Protein AF-M8BGY7-F1 (afdb_monomer_lite)

Structure (mmCIF, N/CA/C/O backbone):
data_AF-M8BGY7-F1
#
_entry.id   AF-M8BGY7-F1
#
loop_
_atom_site.group_PDB
_atom_site.id
_atom_site.type_symbol
_atom_site.label_atom_id
_atom_site.label_alt_id
_atom_site.label_comp_id
_atom_site.label_asym_id
_atom_site.label_entity_id
_atom_site.label_seq_id
_atom_site.pdbx_PDB_ins_code
_atom_site.Cartn_x
_atom_site.Cartn_y
_atom_site.Cartn_z
_atom_site.occupancy
_atom_site.B_iso_or_equiv
_atom_site.auth_seq_id
_atom_site.auth_comp_id
_atom_site.auth_asym_id
_atom_site.auth_atom_id
_atom_site.pdbx_PDB_model_num
ATOM 1 N N . MET A 1 1 ? 74.001 -26.974 -13.742 1.00 35.44 1 MET A N 1
ATOM 2 C CA . MET A 1 1 ? 72.914 -27.170 -14.723 1.00 35.44 1 MET A CA 1
ATOM 3 C C . MET A 1 1 ? 71.616 -27.175 -13.943 1.00 35.44 1 MET A C 1
ATOM 5 O O . MET A 1 1 ? 71.274 -28.173 -13.336 1.00 35.44 1 MET A O 1
ATOM 9 N N . GLU A 1 2 ? 71.191 -25.986 -13.538 1.00 36.56 2 GLU A N 1
ATOM 10 C CA . GLU A 1 2 ? 70.233 -25.113 -14.245 1.00 36.56 2 GLU A CA 1
ATOM 11 C C . GLU A 1 2 ? 68.832 -25.324 -13.664 1.00 36.56 2 GLU A C 1
ATOM 13 O O . GLU A 1 2 ? 68.034 -26.138 -14.120 1.00 36.56 2 GLU A O 1
ATOM 18 N N . LEU A 1 3 ? 68.597 -24.573 -12.584 1.00 36.16 3 LEU A N 1
ATOM 19 C CA . LEU A 1 3 ? 67.284 -24.268 -12.038 1.00 36.16 3 LEU A CA 1
ATOM 20 C C . LEU A 1 3 ? 66.482 -23.508 -13.100 1.00 36.16 3 LEU A C 1
ATOM 22 O O . LEU A 1 3 ? 66.817 -22.373 -13.434 1.00 36.16 3 LEU A O 1
ATOM 26 N N . TRP A 1 4 ? 65.419 -24.121 -13.612 1.00 34.78 4 TRP A N 1
ATOM 27 C CA . TRP A 1 4 ? 64.434 -23.420 -14.432 1.00 34.78 4 TRP A CA 1
ATOM 28 C C . TRP A 1 4 ? 63.545 -22.522 -13.553 1.00 34.78 4 TRP A C 1
ATOM 30 O O . TRP A 1 4 ? 63.091 -22.965 -12.495 1.00 34.78 4 TRP A O 1
ATOM 40 N N . PRO A 1 5 ? 63.269 -21.271 -13.965 1.00 38.28 5 PRO A N 1
ATOM 41 C CA . PRO A 1 5 ? 62.512 -20.324 -13.163 1.00 38.28 5 PRO A CA 1
ATOM 42 C C . PRO A 1 5 ? 61.008 -20.614 -13.234 1.00 38.28 5 PRO A C 1
ATOM 44 O O . PRO A 1 5 ? 60.433 -20.839 -14.301 1.00 38.28 5 PRO A O 1
ATOM 47 N N . ILE A 1 6 ? 60.358 -20.557 -12.073 1.00 43.97 6 ILE A N 1
ATOM 48 C CA . ILE A 1 6 ? 58.903 -20.581 -11.925 1.00 43.97 6 ILE A CA 1
ATOM 49 C C . ILE A 1 6 ? 58.341 -19.308 -12.577 1.00 43.97 6 ILE A C 1
ATOM 51 O O . ILE A 1 6 ? 58.645 -18.195 -12.149 1.00 43.97 6 ILE A O 1
ATOM 55 N N . ARG A 1 7 ? 57.522 -19.461 -13.624 1.00 36.56 7 ARG A N 1
ATOM 56 C CA . ARG A 1 7 ? 56.736 -18.360 -14.202 1.00 36.56 7 ARG A CA 1
ATOM 57 C C . ARG A 1 7 ? 55.730 -17.846 -13.158 1.00 36.56 7 ARG A C 1
ATOM 59 O O . ARG A 1 7 ? 55.010 -18.669 -12.596 1.00 36.56 7 ARG A O 1
ATOM 66 N N . PRO A 1 8 ? 55.609 -16.528 -12.926 1.00 40.56 8 PRO A N 1
ATOM 67 C CA . PRO A 1 8 ? 54.515 -15.999 -12.124 1.00 40.56 8 PRO A CA 1
ATOM 68 C C . PRO A 1 8 ? 53.193 -16.150 -12.893 1.00 40.56 8 PRO A C 1
ATOM 70 O O . PRO A 1 8 ? 53.099 -15.787 -14.067 1.00 40.56 8 PRO A O 1
ATOM 73 N N . SER A 1 9 ? 52.175 -16.699 -12.228 1.00 38.88 9 SER A N 1
ATOM 74 C CA . SER A 1 9 ? 50.787 -16.699 -12.704 1.00 38.88 9 SER A CA 1
ATOM 75 C C . SER A 1 9 ? 50.312 -15.266 -12.985 1.00 38.88 9 SER A C 1
ATOM 77 O O . SER A 1 9 ? 50.691 -14.352 -12.247 1.00 38.88 9 SER A O 1
ATOM 79 N N . PRO A 1 10 ? 49.475 -15.033 -14.013 1.00 38.16 10 PRO A N 1
ATOM 80 C CA . PRO A 1 10 ? 48.948 -13.704 -14.285 1.00 38.16 10 PRO A CA 1
ATOM 81 C C . PRO A 1 10 ? 48.107 -13.230 -13.096 1.00 38.16 10 PRO A C 1
ATOM 83 O O . PRO A 1 10 ? 47.293 -13.977 -12.552 1.00 38.16 10 PRO A O 1
ATOM 86 N N . ALA A 1 11 ? 48.340 -11.982 -12.688 1.00 40.88 11 ALA A N 1
ATOM 87 C CA . ALA A 1 11 ? 47.605 -11.315 -11.628 1.00 40.88 11 ALA A CA 1
ATOM 88 C C . ALA A 1 11 ? 46.092 -11.420 -11.877 1.00 40.88 11 ALA A C 1
ATOM 90 O O . ALA A 1 11 ? 45.587 -11.009 -12.923 1.00 40.88 11 ALA A O 1
ATOM 91 N N . VAL A 1 12 ? 45.377 -11.968 -10.896 1.00 41.50 12 VAL A N 1
ATOM 92 C CA . VAL A 1 12 ? 43.916 -11.932 -10.831 1.00 41.50 12 VAL A CA 1
ATOM 93 C C . VAL A 1 12 ? 43.516 -10.461 -10.723 1.00 41.50 12 VAL A C 1
ATOM 95 O O . VAL A 1 12 ? 43.758 -9.817 -9.703 1.00 41.50 12 VAL A O 1
ATOM 98 N N . GLY A 1 13 ? 42.971 -9.905 -11.806 1.00 42.12 13 GLY A N 1
ATOM 99 C CA . GLY A 1 13 ? 42.389 -8.567 -11.798 1.00 42.12 13 GLY A CA 1
ATOM 100 C C . GLY A 1 13 ? 41.244 -8.475 -10.779 1.00 42.12 13 GLY A C 1
ATOM 101 O O . GLY A 1 13 ? 40.631 -9.496 -10.455 1.00 42.12 13 GLY A O 1
ATOM 102 N N . PRO A 1 14 ? 40.945 -7.274 -10.251 1.00 47.06 14 PRO A N 1
ATOM 103 C CA . PRO A 1 14 ? 39.849 -7.101 -9.306 1.00 47.06 14 PRO A CA 1
ATOM 104 C C . PRO A 1 14 ? 38.529 -7.594 -9.926 1.00 47.06 14 PRO A C 1
ATOM 106 O O . PRO A 1 14 ? 38.336 -7.451 -11.138 1.00 47.06 14 PRO A O 1
ATOM 109 N N . PRO A 1 15 ? 37.621 -8.178 -9.123 1.00 40.41 15 PRO A N 1
ATOM 110 C CA . PRO A 1 15 ? 36.364 -8.716 -9.625 1.00 40.41 15 PRO A CA 1
ATOM 111 C C . PRO A 1 15 ? 35.568 -7.627 -10.361 1.00 40.41 15 PRO A C 1
ATOM 113 O O . PRO A 1 15 ? 35.620 -6.457 -9.960 1.00 40.41 15 PRO A O 1
ATOM 116 N N . PRO A 1 16 ? 34.828 -7.983 -11.428 1.00 40.72 16 PRO A N 1
ATOM 117 C CA . PRO A 1 16 ? 34.010 -7.029 -12.158 1.00 40.72 16 PRO A CA 1
ATOM 118 C C . PRO A 1 16 ? 33.047 -6.344 -11.188 1.00 40.72 16 PRO A C 1
ATOM 120 O O . PRO A 1 16 ? 32.385 -6.986 -10.371 1.00 40.72 16 PRO A O 1
ATOM 123 N N . THR A 1 17 ? 32.996 -5.018 -11.268 1.00 42.44 17 THR A N 1
ATOM 124 C CA . THR A 1 17 ? 32.052 -4.212 -10.502 1.00 42.44 17 THR A CA 1
ATOM 125 C C . THR A 1 17 ? 30.626 -4.701 -10.784 1.00 42.44 17 THR A C 1
ATOM 127 O O . THR A 1 17 ? 30.275 -4.926 -11.946 1.00 42.44 17 THR A O 1
ATOM 130 N N . PRO A 1 18 ? 29.788 -4.899 -9.749 1.00 32.81 18 PRO A N 1
ATOM 131 C CA . PRO A 1 18 ? 28.425 -5.367 -9.951 1.00 32.81 18 PRO A CA 1
ATOM 132 C C . PRO A 1 18 ? 27.638 -4.359 -10.808 1.00 32.81 18 PRO A C 1
ATOM 134 O O . PRO A 1 18 ? 27.942 -3.159 -10.785 1.00 32.81 18 PRO A O 1
ATOM 137 N N . PRO A 1 19 ? 26.633 -4.823 -11.575 1.00 37.06 19 PRO A N 1
ATOM 138 C CA . PRO A 1 19 ? 25.873 -3.987 -12.497 1.00 37.06 19 PRO A CA 1
ATOM 139 C C . PRO A 1 19 ? 25.224 -2.787 -11.782 1.00 37.06 19 PRO A C 1
ATOM 141 O O . PRO A 1 19 ? 24.985 -2.835 -10.573 1.00 37.06 19 PRO A O 1
ATOM 144 N N . PRO A 1 20 ? 24.859 -1.719 -12.518 1.00 47.84 20 PRO A N 1
ATOM 145 C CA . PRO A 1 20 ? 24.301 -0.477 -11.965 1.00 47.84 20 PRO A CA 1
ATOM 146 C C . PRO A 1 20 ? 23.010 -0.643 -11.130 1.00 47.84 20 PRO A C 1
ATOM 148 O O . PRO A 1 20 ? 22.570 0.319 -10.504 1.00 47.84 20 PRO A O 1
ATOM 151 N N . LEU A 1 21 ? 22.414 -1.840 -11.069 1.00 37.72 21 LEU A N 1
ATOM 152 C CA . LEU A 1 21 ? 21.169 -2.130 -10.353 1.00 37.72 21 LEU A CA 1
ATOM 153 C C . LEU A 1 21 ? 21.263 -2.027 -8.829 1.00 37.72 21 LEU A C 1
ATOM 155 O O . LEU A 1 21 ? 20.315 -1.536 -8.223 1.00 37.72 21 LEU A O 1
ATOM 159 N N . THR A 1 22 ? 22.375 -2.409 -8.193 1.00 36.78 22 THR A N 1
ATOM 160 C CA . THR A 1 22 ? 22.520 -2.219 -6.734 1.00 36.78 22 THR A CA 1
ATOM 161 C C . THR A 1 22 ? 22.516 -0.740 -6.369 1.00 36.78 22 THR A C 1
ATOM 163 O O . THR A 1 22 ? 21.993 -0.365 -5.326 1.00 36.78 22 THR A O 1
ATOM 166 N N . ARG A 1 23 ? 23.015 0.122 -7.263 1.00 32.62 23 ARG A N 1
ATOM 167 C CA . ARG A 1 23 ? 22.967 1.576 -7.091 1.00 32.62 23 ARG A CA 1
ATOM 168 C C . ARG A 1 23 ? 21.582 2.144 -7.381 1.00 32.62 23 ARG A C 1
ATOM 170 O O . ARG A 1 23 ? 21.134 2.985 -6.619 1.00 32.62 23 ARG A O 1
ATOM 177 N N . VAL A 1 24 ? 20.878 1.683 -8.415 1.00 37.62 24 VAL A N 1
ATOM 178 C CA . VAL A 1 24 ? 19.521 2.172 -8.737 1.00 37.62 24 VAL A CA 1
ATOM 179 C C . VAL A 1 24 ? 18.493 1.721 -7.697 1.00 37.62 24 VAL A C 1
ATOM 181 O O . VAL A 1 24 ? 17.673 2.534 -7.285 1.00 37.62 24 VAL A O 1
ATOM 184 N N . ALA A 1 25 ? 18.570 0.481 -7.208 1.00 35.41 25 ALA A N 1
ATOM 185 C CA . ALA A 1 25 ? 17.731 0.001 -6.111 1.00 35.41 25 ALA A CA 1
ATOM 186 C C . ALA A 1 25 ? 18.068 0.722 -4.796 1.00 35.41 25 ALA A C 1
ATOM 188 O O . ALA A 1 25 ? 17.160 1.183 -4.116 1.00 35.41 25 ALA A O 1
ATOM 189 N N . ALA A 1 26 ? 19.353 0.924 -4.477 1.00 33.88 26 ALA A N 1
ATOM 190 C CA . ALA A 1 26 ? 19.750 1.712 -3.309 1.00 33.88 26 ALA A CA 1
ATOM 191 C C . ALA A 1 26 ? 19.322 3.183 -3.418 1.00 33.88 26 ALA A C 1
ATOM 193 O O . ALA A 1 26 ? 18.950 3.767 -2.409 1.00 33.88 26 ALA A O 1
ATOM 194 N N . ILE A 1 27 ? 19.327 3.781 -4.615 1.00 40.28 27 ILE A N 1
ATOM 195 C CA . ILE A 1 27 ? 18.834 5.145 -4.859 1.00 40.28 27 ILE A CA 1
ATOM 196 C C . ILE A 1 27 ? 17.312 5.192 -4.746 1.00 40.28 27 ILE A C 1
ATOM 198 O O . ILE A 1 27 ? 16.812 6.069 -4.060 1.00 40.28 27 ILE A O 1
ATOM 202 N N . ALA A 1 28 ? 16.574 4.254 -5.343 1.00 39.22 28 ALA A N 1
ATOM 203 C CA . ALA A 1 28 ? 15.120 4.181 -5.216 1.00 39.22 28 ALA A CA 1
ATOM 204 C C . ALA A 1 28 ? 14.711 4.015 -3.747 1.00 39.22 28 ALA A C 1
ATOM 206 O O . ALA A 1 28 ? 13.880 4.775 -3.267 1.00 39.22 28 ALA A O 1
ATOM 207 N N . VAL A 1 29 ? 15.375 3.117 -3.015 1.00 39.97 29 VAL A N 1
ATOM 208 C CA . VAL A 1 29 ? 15.189 2.912 -1.574 1.00 39.97 29 VAL A CA 1
ATOM 209 C C . VAL A 1 29 ? 15.570 4.173 -0.791 1.00 39.97 29 VAL A C 1
ATOM 211 O O . VAL A 1 29 ? 14.761 4.637 -0.006 1.00 39.97 29 VAL A O 1
ATOM 214 N N . SER A 1 30 ? 16.716 4.810 -1.057 1.00 37.34 30 SER A N 1
ATOM 215 C CA . SER A 1 30 ? 17.145 6.054 -0.380 1.00 37.34 30 SER A CA 1
ATOM 216 C C . SER A 1 30 ? 16.240 7.260 -0.679 1.00 37.34 30 SER A C 1
ATOM 218 O O . SER A 1 30 ? 16.065 8.130 0.171 1.00 37.34 30 SER A O 1
ATOM 220 N N . VAL A 1 31 ? 15.658 7.315 -1.879 1.00 44.00 31 VAL A N 1
ATOM 221 C CA . VAL A 1 31 ? 14.723 8.360 -2.327 1.00 44.00 31 VAL A CA 1
ATOM 222 C C . VAL A 1 31 ? 13.315 8.119 -1.766 1.00 44.00 31 VAL A C 1
ATOM 224 O O . VAL A 1 31 ? 12.642 9.083 -1.405 1.00 44.00 31 VAL A O 1
ATOM 227 N N . LEU A 1 32 ? 12.890 6.858 -1.626 1.00 36.84 32 LEU A N 1
ATOM 228 C CA . LEU A 1 32 ? 11.647 6.463 -0.950 1.00 36.84 32 LEU A CA 1
ATOM 229 C C . LEU A 1 32 ? 11.730 6.637 0.574 1.00 36.84 32 LEU A C 1
ATOM 231 O O . LEU A 1 32 ? 10.716 6.949 1.194 1.00 36.84 32 LEU A O 1
ATOM 235 N N . LEU A 1 33 ? 12.916 6.467 1.171 1.00 39.59 33 LEU A N 1
ATOM 236 C CA . LEU A 1 33 ? 13.077 6.391 2.626 1.00 39.59 33 LEU A CA 1
ATOM 237 C C . LEU A 1 33 ? 13.431 7.672 3.367 1.00 39.59 33 LEU A C 1
ATOM 239 O O . LEU A 1 33 ? 13.458 7.644 4.591 1.00 39.59 33 LEU A O 1
ATOM 243 N N . HIS A 1 34 ? 13.709 8.781 2.679 1.00 42.19 34 HIS A N 1
ATOM 244 C CA . HIS A 1 34 ? 14.107 10.053 3.305 1.00 42.19 34 HIS A CA 1
ATOM 245 C C . HIS A 1 34 ? 14.982 9.886 4.563 1.00 42.19 34 HIS A C 1
ATOM 247 O O . HIS A 1 34 ? 14.732 10.493 5.604 1.00 42.19 34 HIS A O 1
ATOM 253 N N . ARG A 1 35 ? 16.040 9.071 4.474 1.00 32.75 35 ARG A N 1
ATOM 254 C CA . ARG A 1 35 ? 17.195 9.262 5.346 1.00 32.75 35 ARG A CA 1
ATOM 255 C C . ARG A 1 35 ? 18.240 10.039 4.571 1.00 32.75 35 ARG A C 1
ATOM 257 O O . ARG A 1 35 ? 18.972 9.517 3.734 1.00 32.75 35 ARG A O 1
ATOM 264 N N . VAL A 1 36 ? 18.294 11.323 4.922 1.00 31.69 36 VAL A N 1
ATOM 265 C CA . VAL A 1 36 ? 19.533 12.076 5.127 1.00 31.69 36 VAL A CA 1
ATOM 266 C C . VAL A 1 36 ? 20.672 11.090 5.424 1.00 31.69 36 VAL A C 1
ATOM 268 O O . VAL A 1 36 ? 20.493 10.230 6.295 1.00 31.69 36 VAL A O 1
ATOM 271 N N . PRO A 1 37 ? 21.826 11.164 4.735 1.00 27.42 37 PRO A N 1
ATOM 272 C CA . PRO A 1 37 ? 22.949 10.305 5.072 1.00 27.42 37 PRO A CA 1
ATOM 273 C C . PRO A 1 37 ? 23.196 10.390 6.578 1.00 27.42 37 PRO A C 1
ATOM 275 O O . PRO A 1 37 ? 23.238 11.487 7.139 1.00 27.42 37 PRO A O 1
ATOM 278 N N . ALA A 1 38 ? 23.377 9.239 7.224 1.00 28.52 38 ALA A N 1
ATOM 279 C CA . ALA A 1 38 ? 23.744 9.096 8.632 1.00 28.52 38 ALA A CA 1
ATOM 280 C C . ALA A 1 38 ? 25.162 9.645 8.936 1.00 28.52 38 ALA A C 1
ATOM 282 O O . ALA A 1 38 ? 25.921 9.074 9.709 1.00 28.52 38 ALA A O 1
ATOM 283 N N . HIS A 1 39 ? 25.534 10.769 8.321 1.00 29.11 39 HIS A N 1
ATOM 284 C CA . HIS A 1 39 ? 26.783 11.497 8.493 1.00 29.11 39 HIS A CA 1
ATOM 285 C C . HIS A 1 39 ? 26.642 12.735 9.398 1.00 29.11 39 HIS A C 1
ATOM 287 O O . HIS A 1 39 ? 27.627 13.436 9.607 1.00 29.11 39 HIS A O 1
ATOM 293 N N . CYS A 1 40 ? 25.469 12.990 9.994 1.00 27.47 40 CYS A N 1
ATOM 294 C CA . CYS A 1 40 ? 25.286 14.093 10.953 1.00 27.47 40 CYS A CA 1
ATOM 295 C C . CYS A 1 40 ? 25.478 13.725 12.440 1.00 27.47 40 CYS A C 1
ATOM 297 O O . CYS A 1 40 ? 25.431 14.627 13.267 1.00 27.47 40 CYS A O 1
ATOM 299 N N . CYS A 1 41 ? 25.769 12.465 12.796 1.00 27.56 41 CYS A N 1
ATOM 300 C CA . CYS A 1 41 ? 26.102 12.081 14.185 1.00 27.56 41 CYS A CA 1
ATOM 301 C C . CYS A 1 41 ? 27.571 11.683 14.414 1.00 27.56 41 CYS A C 1
ATOM 303 O O . CYS A 1 41 ? 27.936 11.320 15.525 1.00 27.56 41 CYS A O 1
ATOM 305 N N . LEU A 1 42 ? 28.440 11.805 13.408 1.00 28.48 42 LEU A N 1
ATOM 306 C CA . LEU A 1 42 ? 29.883 11.575 13.544 1.00 28.48 42 LEU A CA 1
ATOM 307 C C . LEU A 1 42 ? 30.661 12.696 12.843 1.00 28.48 42 LEU A C 1
ATOM 309 O O . LEU A 1 42 ? 31.379 12.471 11.871 1.00 28.48 42 LEU A O 1
ATOM 313 N N . ARG A 1 43 ? 30.536 13.932 13.342 1.00 24.19 43 ARG A N 1
ATOM 314 C CA . ARG A 1 43 ? 31.658 14.876 13.249 1.00 24.19 43 ARG A CA 1
ATOM 315 C C . ARG A 1 43 ? 32.476 14.731 14.528 1.00 24.19 43 ARG A C 1
ATOM 317 O O . ARG A 1 43 ? 31.982 15.125 15.582 1.00 24.19 43 ARG A O 1
ATOM 324 N N . PRO A 1 44 ? 33.715 14.217 14.470 1.00 27.66 44 PRO A N 1
ATOM 325 C CA . PRO A 1 44 ? 34.638 14.430 15.564 1.00 27.66 44 PRO A CA 1
ATOM 326 C C . PRO A 1 44 ? 34.929 15.931 15.588 1.00 27.66 44 PRO A C 1
ATOM 328 O O . PRO A 1 44 ? 35.453 16.488 14.619 1.00 27.66 44 PRO A O 1
ATOM 331 N N . VAL A 1 45 ? 34.546 16.601 16.674 1.00 31.48 45 VAL A N 1
ATOM 332 C CA . VAL A 1 45 ? 35.026 17.949 16.988 1.00 31.48 45 VAL A CA 1
ATOM 333 C C . VAL A 1 45 ? 36.526 17.818 17.245 1.00 31.48 45 VAL A C 1
ATOM 335 O O . VAL A 1 45 ? 36.984 17.552 18.351 1.00 31.48 45 VAL A O 1
ATOM 338 N N . ARG A 1 46 ? 37.302 17.908 16.167 1.00 30.56 46 ARG A N 1
ATOM 339 C CA . ARG A 1 46 ? 38.753 18.039 16.197 1.00 30.56 46 ARG A CA 1
ATOM 340 C C . ARG A 1 46 ? 39.026 19.533 16.368 1.00 30.56 46 ARG A C 1
ATOM 342 O O . ARG A 1 46 ? 38.610 20.316 15.520 1.00 30.56 46 ARG A O 1
ATOM 349 N N . ASN A 1 47 ? 39.713 19.876 17.457 1.00 29.08 47 ASN A N 1
ATOM 350 C CA . ASN A 1 47 ? 40.145 21.211 17.900 1.00 29.08 47 ASN A CA 1
ATOM 351 C C . ASN A 1 47 ? 39.228 21.937 18.895 1.00 29.08 47 ASN A C 1
ATOM 353 O O . ASN A 1 47 ? 38.670 22.988 18.606 1.00 29.08 47 ASN A O 1
ATOM 357 N N . LEU A 1 48 ? 39.226 21.447 20.133 1.00 31.39 48 LEU A N 1
ATOM 358 C CA . LEU A 1 48 ? 39.519 22.304 21.283 1.00 31.39 48 LEU A CA 1
ATOM 359 C C . LEU A 1 48 ? 40.452 21.520 22.205 1.00 31.39 48 LEU A C 1
ATOM 361 O O . LEU A 1 48 ? 40.082 20.510 22.797 1.00 31.39 48 LEU A O 1
ATOM 365 N N . GLY A 1 49 ? 41.718 21.927 22.192 1.00 25.48 49 GLY A N 1
ATOM 366 C CA . GLY A 1 49 ? 42.769 21.311 22.977 1.00 25.48 49 GLY A CA 1
ATOM 367 C C . GLY A 1 49 ? 42.597 21.566 24.471 1.00 25.48 49 GLY A C 1
ATOM 368 O O . GLY A 1 49 ? 42.107 22.610 24.885 1.00 25.48 49 GLY A O 1
ATOM 369 N N . HIS A 1 50 ? 43.096 20.599 25.241 1.00 29.88 50 HIS A N 1
ATOM 370 C CA . HIS A 1 50 ? 43.620 20.747 26.596 1.00 29.88 50 HIS A CA 1
ATOM 371 C C . HIS A 1 50 ? 42.733 21.466 27.622 1.00 29.88 50 HIS A C 1
ATOM 373 O O . HIS A 1 50 ? 42.887 22.663 27.846 1.00 29.88 50 HIS A O 1
ATOM 379 N N . ARG A 1 51 ? 41.970 20.686 28.399 1.00 28.94 51 ARG A N 1
ATOM 380 C CA . ARG A 1 51 ? 42.108 20.586 29.869 1.00 28.94 51 ARG A CA 1
ATOM 381 C C . ARG A 1 51 ? 40.978 19.746 30.479 1.00 28.94 51 ARG A C 1
ATOM 383 O O . ARG A 1 51 ? 39.851 19.787 30.017 1.00 28.94 51 ARG A O 1
ATOM 390 N N . PHE A 1 52 ? 41.330 19.075 31.574 1.00 27.34 52 PHE A N 1
ATOM 391 C CA . PHE A 1 52 ? 40.470 18.421 32.568 1.00 27.34 52 PHE A CA 1
ATOM 392 C C . PHE A 1 52 ? 39.943 17.005 32.282 1.00 27.34 52 PHE A C 1
ATOM 394 O O . PHE A 1 52 ? 38.810 16.748 31.903 1.00 27.34 52 PHE A O 1
ATOM 401 N N . LEU A 1 53 ? 40.862 16.085 32.572 1.00 28.41 53 LEU A N 1
ATOM 402 C CA . LEU A 1 53 ? 40.689 14.796 33.239 1.00 28.41 53 LEU A CA 1
ATOM 403 C C . LEU A 1 53 ? 39.639 14.763 34.380 1.00 28.41 53 LEU A C 1
ATOM 405 O O . LEU A 1 53 ? 39.688 15.609 35.268 1.00 28.41 53 LEU A O 1
ATOM 409 N N . ARG A 1 54 ? 38.933 13.617 34.431 1.00 26.86 54 ARG A N 1
ATOM 410 C CA . ARG A 1 54 ? 38.594 12.782 35.614 1.00 26.86 54 ARG A CA 1
ATOM 411 C C . ARG A 1 54 ? 37.341 13.137 36.449 1.00 26.86 54 ARG A C 1
ATOM 413 O O . ARG A 1 54 ? 37.028 14.303 36.633 1.00 26.86 54 ARG A O 1
ATOM 420 N N . TYR A 1 55 ? 36.768 12.060 37.016 1.00 26.38 55 TYR A N 1
ATOM 421 C CA . TYR A 1 55 ? 35.736 11.899 38.067 1.00 26.38 55 TYR A CA 1
ATOM 422 C C . TYR A 1 55 ? 34.334 11.535 37.546 1.00 26.38 55 TYR A C 1
ATOM 424 O O . TYR A 1 55 ? 33.700 12.318 36.854 1.00 26.38 55 TYR A O 1
ATOM 432 N N . GLU A 1 56 ? 33.959 10.248 37.566 1.00 26.69 56 GLU A N 1
ATOM 433 C CA . GLU A 1 56 ? 33.483 9.384 38.682 1.00 26.69 56 GLU A CA 1
ATOM 434 C C . GLU A 1 56 ? 31.946 9.381 38.756 1.00 26.69 56 GLU A C 1
ATOM 436 O O . GLU A 1 56 ? 31.311 10.399 39.011 1.00 26.69 56 GLU A O 1
ATOM 441 N N . LEU A 1 57 ? 31.364 8.206 38.495 1.00 29.58 57 LEU A N 1
ATOM 442 C CA . LEU A 1 57 ? 29.987 7.850 38.839 1.00 29.58 57 LEU A CA 1
ATOM 443 C C . LEU A 1 57 ? 29.880 7.670 40.358 1.00 29.58 57 LEU A C 1
ATOM 445 O O . LEU A 1 57 ? 30.760 7.032 40.938 1.00 29.58 57 LEU A O 1
ATOM 449 N N . PRO A 1 58 ? 28.751 8.071 40.959 1.00 27.88 58 PRO A N 1
ATOM 450 C CA . PRO A 1 58 ? 28.214 7.298 42.065 1.00 27.88 58 PRO A CA 1
ATOM 451 C C . PRO A 1 58 ? 26.768 6.850 41.831 1.00 27.88 58 PRO A C 1
ATOM 453 O O . PRO A 1 58 ? 25.950 7.524 41.202 1.00 27.88 58 PRO A O 1
ATOM 456 N N . GLU A 1 59 ? 26.514 5.658 42.361 1.00 28.88 59 GLU A N 1
ATOM 457 C CA . GLU A 1 59 ? 25.238 4.972 42.498 1.00 28.88 59 GLU A CA 1
ATOM 458 C C . GLU A 1 59 ? 24.249 5.719 43.411 1.00 28.88 59 GLU A C 1
ATOM 460 O O . GLU A 1 59 ? 24.636 6.525 44.255 1.00 28.88 59 GLU A O 1
ATOM 465 N N . SER A 1 60 ? 22.980 5.308 43.306 1.00 26.91 60 SER A N 1
ATOM 466 C CA . SER A 1 60 ? 21.838 5.575 44.195 1.00 26.91 60 SER A CA 1
ATOM 467 C C . SER A 1 60 ? 21.124 6.925 44.037 1.00 26.91 60 SER A C 1
ATOM 469 O O . SER A 1 60 ? 21.610 7.961 44.468 1.00 26.91 60 SER A O 1
ATOM 471 N N . PHE A 1 61 ? 19.896 6.894 43.499 1.00 26.31 61 PHE A N 1
ATOM 472 C CA . PHE A 1 61 ? 18.806 7.732 44.009 1.00 26.31 61 PHE A CA 1
ATOM 473 C C . PHE A 1 61 ? 17.437 7.093 43.726 1.00 26.31 61 PHE A C 1
ATOM 475 O O . PHE A 1 61 ? 17.207 6.543 42.652 1.00 26.31 61 PHE A O 1
ATOM 482 N N . SER A 1 62 ? 16.591 7.113 44.757 1.00 27.03 62 SER A N 1
ATOM 483 C CA . SER A 1 62 ? 15.349 6.354 44.944 1.00 27.03 62 SER A CA 1
ATOM 484 C C . SER A 1 62 ? 14.095 7.177 44.588 1.00 27.03 62 SER A C 1
ATOM 486 O O . SER A 1 62 ? 14.152 8.401 44.490 1.00 27.03 62 SER A O 1
ATOM 488 N N . ASP A 1 63 ? 12.967 6.480 44.437 1.00 28.91 63 ASP A N 1
ATOM 489 C CA . ASP A 1 63 ? 11.672 6.824 43.811 1.00 28.91 63 ASP A CA 1
ATOM 490 C C . ASP A 1 63 ? 10.830 7.987 44.408 1.00 28.91 63 ASP A C 1
ATOM 492 O O . ASP A 1 63 ? 9.607 7.987 44.270 1.00 28.91 63 ASP A O 1
ATOM 496 N N . HIS A 1 64 ? 11.411 9.019 45.038 1.00 29.22 64 HIS A N 1
ATOM 497 C CA . HIS A 1 64 ? 10.606 10.044 45.742 1.00 29.22 64 HIS A CA 1
ATOM 498 C C . HIS A 1 64 ? 10.694 11.516 45.288 1.00 29.22 64 HIS A C 1
ATOM 500 O O . HIS A 1 64 ? 10.019 12.347 45.889 1.00 29.22 64 HIS A O 1
ATOM 506 N N . ASP A 1 65 ? 11.363 11.843 44.174 1.00 26.50 65 ASP A N 1
ATOM 507 C CA . ASP A 1 65 ? 11.495 13.233 43.673 1.00 26.50 65 ASP A CA 1
ATOM 508 C C . ASP A 1 65 ? 10.788 13.506 42.319 1.00 26.50 65 ASP A C 1
ATOM 510 O O . ASP A 1 65 ? 11.241 14.305 41.498 1.00 26.50 65 ASP A O 1
ATOM 514 N N . CYS A 1 66 ? 9.636 12.875 42.061 1.00 29.81 66 CYS A N 1
ATOM 515 C CA . CYS A 1 66 ? 8.835 13.074 40.835 1.00 29.81 66 CYS A CA 1
ATOM 516 C C . CYS A 1 66 ? 7.885 14.294 40.868 1.00 29.81 66 CYS A C 1
ATOM 518 O O . CYS A 1 66 ? 6.799 14.256 40.292 1.00 29.81 66 CYS A O 1
ATOM 520 N N . LEU A 1 67 ? 8.277 15.399 41.507 1.00 32.72 67 LEU A N 1
ATOM 521 C CA . LEU A 1 67 ? 7.501 16.648 41.518 1.00 32.72 67 LEU A CA 1
ATOM 522 C C . LEU A 1 67 ? 8.431 17.865 41.435 1.00 32.72 67 LEU A C 1
ATOM 524 O O . LEU A 1 67 ? 8.636 18.583 42.405 1.00 32.72 67 LEU A O 1
ATOM 528 N N . ASN A 1 68 ? 9.005 18.095 40.251 1.00 26.92 68 ASN A N 1
ATOM 529 C CA . ASN A 1 68 ? 9.419 19.431 39.809 1.00 26.92 68 ASN A CA 1
ATOM 530 C C . ASN A 1 68 ? 9.650 19.464 38.286 1.00 26.92 68 ASN A C 1
ATOM 532 O O . ASN A 1 68 ? 10.731 19.165 37.777 1.00 26.92 68 ASN A O 1
ATOM 536 N N . LEU A 1 69 ? 8.610 19.873 37.551 1.00 40.19 69 LEU A N 1
ATOM 537 C CA . LEU A 1 69 ? 8.697 20.332 36.164 1.00 40.19 69 LEU A CA 1
ATOM 538 C C . LEU A 1 69 ? 9.482 21.655 36.111 1.00 40.19 69 LEU A C 1
ATOM 540 O O . LEU A 1 69 ? 8.865 22.714 36.111 1.00 40.19 69 LEU A O 1
ATOM 544 N N . ASN A 1 70 ? 10.822 21.618 36.065 1.00 30.42 70 ASN A N 1
ATOM 545 C CA . ASN A 1 70 ? 11.607 22.708 35.453 1.00 30.42 70 ASN A CA 1
ATOM 546 C C . ASN A 1 70 ? 13.099 22.392 35.196 1.00 30.42 70 ASN A C 1
ATOM 548 O O . ASN A 1 70 ? 13.976 23.173 35.566 1.00 30.42 70 ASN A O 1
ATOM 552 N N . LYS A 1 71 ? 13.440 21.262 34.563 1.00 29.59 71 LYS A N 1
ATOM 553 C CA . LYS A 1 71 ? 14.820 21.033 34.089 1.00 29.59 71 LYS A CA 1
ATOM 554 C C . LYS A 1 71 ? 14.852 20.653 32.614 1.00 29.59 71 LYS A C 1
ATOM 556 O O . LYS A 1 71 ? 14.712 19.496 32.236 1.00 29.59 71 LYS A O 1
ATOM 561 N N . THR A 1 72 ? 15.065 21.667 31.785 1.00 30.41 72 THR A N 1
ATOM 562 C CA . THR A 1 72 ? 15.636 21.538 30.444 1.00 30.41 72 THR A CA 1
ATOM 563 C C . THR A 1 72 ? 17.041 20.922 30.536 1.00 30.41 72 THR A C 1
ATOM 565 O O . THR A 1 72 ? 17.808 21.305 31.424 1.00 30.41 72 THR A O 1
ATOM 568 N N . PRO A 1 73 ? 17.442 20.001 29.640 1.00 31.95 73 PRO A N 1
ATOM 569 C CA . PRO A 1 73 ? 18.839 19.601 29.553 1.00 31.95 73 PRO A CA 1
ATOM 570 C C . PRO A 1 73 ? 19.647 20.769 28.971 1.00 31.95 73 PRO A C 1
ATOM 572 O O . PRO A 1 73 ? 19.606 21.051 27.774 1.00 31.95 73 PRO A O 1
ATOM 575 N N . GLN A 1 74 ? 20.358 21.483 29.845 1.00 33.69 74 GLN A N 1
ATOM 576 C CA . GLN A 1 74 ? 21.329 22.511 29.481 1.00 33.69 74 GLN A CA 1
ATOM 577 C C . GLN A 1 74 ? 22.572 21.847 28.879 1.00 33.69 74 GLN A C 1
ATOM 579 O O . GLN A 1 74 ? 23.473 21.415 29.594 1.00 33.69 74 GLN A O 1
ATOM 584 N N . ILE A 1 75 ? 22.639 21.798 27.551 1.00 33.97 75 ILE A N 1
ATOM 585 C CA . ILE A 1 75 ? 23.904 21.664 26.831 1.00 33.97 75 ILE A CA 1
ATOM 586 C C . ILE A 1 75 ? 24.108 22.978 26.077 1.00 33.97 75 ILE A C 1
ATOM 588 O O . ILE A 1 75 ? 23.371 23.279 25.145 1.00 33.97 75 ILE A O 1
ATOM 592 N N . LEU A 1 76 ? 25.124 23.735 26.509 1.00 36.41 76 LEU A N 1
ATOM 593 C CA . LEU A 1 76 ? 25.537 25.052 26.009 1.00 36.41 76 LEU A CA 1
ATOM 594 C C . LEU A 1 76 ? 24.559 26.191 26.368 1.00 36.41 76 LEU A C 1
ATOM 596 O O . LEU A 1 76 ? 23.519 26.353 25.744 1.00 36.41 76 LEU A O 1
ATOM 600 N N . GLY A 1 77 ? 24.908 26.988 27.386 1.00 34.22 77 GLY A N 1
ATOM 601 C CA . GLY A 1 77 ? 24.117 28.093 27.950 1.00 34.22 77 GLY A CA 1
ATOM 602 C C . GLY A 1 77 ? 23.850 29.276 27.010 1.00 34.22 77 GLY A C 1
ATOM 603 O O . GLY A 1 77 ? 24.260 30.398 27.290 1.00 34.22 77 GLY A O 1
ATOM 604 N N . VAL A 1 78 ? 23.125 29.035 25.923 1.00 37.22 78 VAL A N 1
ATOM 605 C CA . VAL A 1 78 ? 22.497 30.047 25.075 1.00 37.22 78 VAL A CA 1
ATOM 606 C C . VAL A 1 78 ? 20.992 29.781 25.130 1.00 37.22 78 VAL A C 1
ATOM 608 O O . VAL A 1 78 ? 20.582 28.660 24.822 1.00 37.22 78 VAL A O 1
ATOM 611 N N . PRO A 1 79 ? 20.145 30.749 25.522 1.00 34.38 79 PRO A N 1
ATOM 612 C CA . PRO A 1 79 ? 18.706 30.594 25.367 1.00 34.38 79 PRO A CA 1
ATOM 613 C C . PRO A 1 79 ? 18.418 30.504 23.865 1.00 34.38 79 PRO A C 1
ATOM 615 O O . PRO A 1 79 ? 18.523 31.488 23.138 1.00 34.38 79 PRO A O 1
ATOM 618 N N . LEU A 1 80 ? 18.141 29.298 23.368 1.00 45.34 80 LEU A N 1
ATOM 619 C CA . LEU A 1 80 ? 17.683 29.129 21.997 1.00 45.34 80 LEU A CA 1
ATOM 620 C C . LEU A 1 80 ? 16.215 29.547 21.970 1.00 45.34 80 LEU A C 1
ATOM 622 O O . LEU A 1 80 ? 15.346 28.796 22.415 1.00 45.34 80 LEU A O 1
ATOM 626 N N . ASP A 1 81 ? 15.948 30.756 21.481 1.00 41.19 81 ASP A N 1
ATOM 627 C CA . ASP A 1 81 ? 14.589 31.256 21.317 1.00 41.19 81 ASP A CA 1
ATOM 628 C C . ASP A 1 81 ? 13.740 30.218 20.546 1.00 41.19 81 ASP A C 1
ATOM 630 O O . ASP A 1 81 ? 14.080 29.867 19.406 1.00 41.19 81 ASP A O 1
ATOM 634 N N . PRO A 1 82 ? 12.617 29.722 21.106 1.00 53.88 82 PRO A N 1
ATOM 635 C CA . PRO A 1 82 ? 11.734 28.778 20.421 1.00 53.88 82 PRO A CA 1
ATOM 636 C C . PRO A 1 82 ? 11.292 29.213 19.002 1.00 53.88 82 PRO A C 1
ATOM 638 O O . PRO A 1 82 ? 11.213 28.339 18.130 1.00 53.88 82 PRO A O 1
ATOM 641 N N . PRO A 1 83 ? 11.074 30.511 18.673 1.00 50.28 83 PRO A N 1
ATOM 642 C CA . PRO A 1 83 ? 10.781 30.913 17.292 1.00 50.28 83 PRO A CA 1
ATOM 643 C C . PRO A 1 83 ? 11.954 30.712 16.316 1.00 50.28 83 PRO A C 1
ATOM 645 O O . PRO A 1 83 ? 11.721 30.506 15.122 1.00 50.28 83 PRO A O 1
ATOM 648 N N . LEU A 1 84 ? 13.203 30.719 16.791 1.00 45.03 84 LEU A N 1
ATOM 649 C CA . LEU A 1 84 ? 14.399 30.548 15.960 1.00 45.03 84 LEU A CA 1
ATOM 650 C C . LEU A 1 84 ? 14.608 29.082 15.570 1.00 45.03 84 LEU A C 1
ATOM 652 O O . LEU A 1 84 ? 14.890 28.800 14.406 1.00 45.03 84 LEU A O 1
ATOM 656 N N . LEU A 1 85 ? 14.379 28.140 16.492 1.00 45.94 85 LEU A N 1
ATOM 657 C CA . LEU A 1 85 ? 14.440 26.702 16.201 1.00 45.94 85 LEU A CA 1
ATOM 658 C C . LEU A 1 85 ? 13.338 26.288 15.208 1.00 45.94 85 LEU A C 1
ATOM 660 O O . LEU A 1 85 ? 13.607 25.606 14.217 1.00 45.94 85 LEU A O 1
ATOM 664 N N . VAL A 1 86 ? 12.107 26.775 15.412 1.00 49.62 86 VAL A N 1
ATOM 665 C CA . VAL A 1 86 ? 10.992 26.571 14.469 1.00 49.62 86 VAL A CA 1
ATOM 666 C C . VAL A 1 86 ? 11.301 27.212 13.112 1.00 49.62 86 VAL A C 1
ATOM 668 O O . VAL A 1 86 ? 11.001 26.625 12.068 1.00 49.62 86 VAL A O 1
ATOM 671 N N . GLY A 1 87 ? 11.945 28.382 13.109 1.00 41.81 87 GLY A N 1
ATOM 672 C CA . GLY A 1 87 ? 12.411 29.072 11.908 1.00 41.81 87 GLY A CA 1
ATOM 673 C C . GLY A 1 87 ? 13.471 28.287 11.134 1.00 41.81 87 GLY A C 1
ATOM 674 O O . GLY A 1 87 ? 13.340 28.140 9.920 1.00 41.81 87 GLY A O 1
ATOM 675 N N . VAL A 1 88 ? 14.476 27.727 11.812 1.00 49.34 88 VAL A N 1
ATOM 676 C CA . VAL A 1 88 ? 15.545 26.909 11.209 1.00 49.34 88 VAL A CA 1
ATOM 677 C C . VAL A 1 88 ? 14.993 25.591 10.661 1.00 49.34 88 VAL A C 1
ATOM 679 O O . VAL A 1 88 ? 15.323 25.221 9.533 1.00 49.34 88 VAL A O 1
ATOM 682 N N . ILE A 1 89 ? 14.080 24.930 11.380 1.00 50.25 89 ILE A N 1
ATOM 683 C CA . ILE A 1 89 ? 13.411 23.706 10.909 1.00 50.25 89 ILE A CA 1
ATOM 684 C C . ILE A 1 89 ? 12.510 24.007 9.702 1.00 50.25 89 ILE A C 1
ATOM 686 O O . ILE A 1 89 ? 12.547 23.276 8.708 1.00 50.25 89 ILE A O 1
ATOM 690 N N . ARG A 1 90 ? 11.739 25.108 9.723 1.00 41.81 90 ARG A N 1
ATOM 691 C CA . ARG A 1 90 ? 10.949 25.550 8.557 1.00 41.81 90 ARG A CA 1
ATOM 692 C C . ARG A 1 90 ? 11.838 25.900 7.364 1.00 41.81 90 ARG A C 1
ATOM 694 O O . ARG A 1 90 ? 11.494 25.518 6.247 1.00 41.81 90 ARG A O 1
ATOM 701 N N . ARG A 1 91 ? 12.980 26.566 7.579 1.00 36.75 91 ARG A N 1
ATOM 702 C CA . ARG A 1 91 ? 13.953 26.887 6.517 1.00 36.75 91 ARG A CA 1
ATOM 703 C C . ARG A 1 91 ? 14.584 25.633 5.921 1.00 36.75 91 ARG A C 1
ATOM 705 O O . ARG A 1 91 ? 14.659 25.537 4.701 1.00 36.75 91 ARG A O 1
ATOM 712 N N . GLY A 1 92 ? 14.971 24.665 6.753 1.00 41.03 92 GLY A N 1
ATOM 713 C CA . GLY A 1 92 ? 15.509 23.378 6.304 1.00 41.03 92 GLY A CA 1
ATOM 714 C C . GLY A 1 92 ? 14.494 22.590 5.475 1.00 41.03 92 GLY A C 1
ATOM 715 O O . GLY A 1 92 ? 14.793 22.165 4.362 1.00 41.03 92 GLY A O 1
ATOM 716 N N . ARG A 1 93 ? 13.247 22.500 5.951 1.00 46.84 93 ARG A N 1
ATOM 717 C CA . ARG A 1 93 ? 12.164 21.778 5.264 1.00 46.84 93 ARG A CA 1
ATOM 718 C C . ARG A 1 93 ? 11.728 22.467 3.956 1.00 46.84 93 ARG A C 1
ATOM 720 O O . ARG A 1 93 ? 11.366 21.792 2.993 1.00 46.84 93 ARG A O 1
ATOM 727 N N . ALA A 1 94 ? 11.793 23.800 3.889 1.00 41.94 94 ALA A N 1
ATOM 728 C CA . ALA A 1 94 ? 11.561 24.562 2.659 1.00 41.94 94 ALA A CA 1
ATOM 729 C C . ALA A 1 94 ? 12.705 24.386 1.643 1.00 41.94 94 ALA A C 1
ATOM 731 O O . ALA A 1 94 ? 12.439 24.167 0.462 1.00 41.94 94 ALA A O 1
ATOM 732 N N . ALA A 1 95 ? 13.962 24.406 2.096 1.00 42.16 95 ALA A N 1
ATOM 733 C CA . ALA A 1 95 ? 15.126 24.165 1.244 1.00 42.16 95 ALA A CA 1
ATOM 734 C C . ALA A 1 95 ? 15.124 22.745 0.645 1.00 42.16 95 ALA A C 1
ATOM 736 O O . ALA A 1 95 ? 15.437 22.575 -0.534 1.00 42.16 95 ALA A O 1
ATOM 737 N N . GLU A 1 96 ? 14.704 21.732 1.411 1.00 55.75 96 GLU A N 1
ATOM 738 C CA . GLU A 1 96 ? 14.555 20.358 0.911 1.00 55.75 96 GLU A CA 1
ATOM 739 C C . GLU A 1 96 ? 13.470 20.227 -0.168 1.00 55.75 96 GLU A C 1
ATOM 741 O O . GLU A 1 96 ? 13.692 19.570 -1.187 1.00 55.75 96 GLU A O 1
ATOM 746 N N . MET A 1 97 ? 12.318 20.892 -0.005 1.00 59.09 97 MET A N 1
ATOM 747 C CA . MET A 1 97 ? 11.269 20.887 -1.034 1.00 59.09 97 MET A CA 1
ATOM 748 C C . MET A 1 97 ? 11.715 21.582 -2.327 1.00 59.09 97 MET A C 1
ATOM 750 O O . MET A 1 97 ? 11.450 21.067 -3.415 1.00 59.09 97 MET A O 1
ATOM 754 N N . ILE A 1 98 ? 12.434 22.704 -2.219 1.00 62.59 98 ILE A N 1
ATOM 755 C CA . ILE A 1 98 ? 12.989 23.426 -3.376 1.00 62.59 98 ILE A CA 1
ATOM 756 C C . ILE A 1 98 ? 14.009 22.549 -4.120 1.00 62.59 98 ILE A C 1
ATOM 758 O O . ILE A 1 98 ? 14.040 22.530 -5.353 1.00 62.59 98 ILE A O 1
ATOM 762 N N . ARG A 1 99 ? 14.809 21.765 -3.390 1.00 76.38 99 ARG A N 1
ATOM 763 C CA . ARG A 1 99 ? 15.814 20.862 -3.967 1.00 76.38 99 ARG A CA 1
ATOM 764 C C . ARG A 1 99 ? 15.201 19.706 -4.767 1.00 76.38 99 ARG A C 1
ATOM 766 O O . ARG A 1 99 ? 15.749 19.339 -5.803 1.00 76.38 99 ARG A O 1
ATOM 773 N N . LEU A 1 100 ? 14.054 19.162 -4.347 1.00 78.19 100 LEU A N 1
ATOM 774 C CA . LEU A 1 100 ? 13.361 18.142 -5.145 1.00 78.19 100 LEU A CA 1
ATOM 775 C C . LEU A 1 100 ? 12.683 18.744 -6.381 1.00 78.19 100 LEU A C 1
ATOM 777 O O . LEU A 1 100 ? 12.768 18.164 -7.458 1.00 78.19 100 LEU A O 1
ATOM 781 N N . GLN A 1 101 ? 12.025 19.898 -6.244 1.00 84.44 101 GLN A N 1
ATOM 782 C CA . GLN A 1 101 ? 11.354 20.556 -7.372 1.00 84.44 101 GLN A CA 1
ATOM 783 C C . GLN A 1 101 ? 12.343 20.945 -8.473 1.00 84.44 101 GLN A C 1
ATOM 785 O O . GLN A 1 101 ? 12.083 20.707 -9.649 1.00 84.44 101 GLN A O 1
ATOM 790 N N . THR A 1 102 ? 13.502 21.484 -8.093 1.00 87.94 102 THR A N 1
ATOM 791 C CA . THR A 1 102 ? 14.580 21.795 -9.043 1.00 87.94 102 THR A CA 1
ATOM 792 C C . THR A 1 102 ? 15.128 20.537 -9.707 1.00 87.94 102 THR A C 1
ATOM 794 O O . THR A 1 102 ? 15.219 20.496 -10.931 1.00 87.94 102 THR A O 1
ATOM 797 N N . TYR A 1 103 ? 15.417 19.477 -8.946 1.00 90.38 103 TYR A N 1
ATOM 798 C CA . TYR A 1 103 ? 15.845 18.195 -9.515 1.00 90.38 103 TYR A CA 1
ATOM 799 C C . TYR A 1 103 ? 14.810 17.600 -10.484 1.00 90.38 103 TYR A C 1
ATOM 801 O O . TYR A 1 103 ? 15.177 17.123 -11.561 1.00 90.38 103 TYR A O 1
ATOM 809 N N . ALA A 1 104 ? 13.523 17.666 -10.138 1.00 90.31 104 ALA A N 1
ATOM 810 C CA . ALA A 1 104 ? 12.434 17.222 -10.998 1.00 90.31 104 ALA A CA 1
ATOM 811 C C . ALA A 1 104 ? 12.379 18.042 -12.294 1.00 90.31 104 ALA A C 1
ATOM 813 O O . ALA A 1 104 ? 12.299 17.460 -13.373 1.00 90.31 104 ALA A O 1
ATOM 814 N N . ALA A 1 105 ? 12.500 19.370 -12.206 1.00 91.81 105 ALA A N 1
ATOM 815 C CA . ALA A 1 105 ? 12.528 20.253 -13.369 1.00 91.81 105 ALA A CA 1
ATOM 816 C C . ALA A 1 105 ? 13.718 19.947 -14.293 1.00 91.81 105 ALA A C 1
ATOM 818 O O . ALA A 1 105 ? 13.519 19.744 -15.489 1.00 91.81 105 ALA A O 1
ATOM 819 N N . PHE A 1 106 ? 14.936 19.824 -13.753 1.00 92.75 106 PHE A N 1
ATOM 820 C CA . PHE A 1 106 ? 16.116 19.452 -14.544 1.00 92.75 106 PHE A CA 1
ATOM 821 C C . PHE A 1 106 ? 15.971 18.070 -15.187 1.00 92.75 106 PHE A C 1
ATOM 823 O O . PHE A 1 106 ? 16.314 17.898 -16.355 1.00 92.75 106 PHE A O 1
ATOM 830 N N . SER A 1 107 ? 15.428 17.097 -14.454 1.00 93.38 107 SER A N 1
ATOM 831 C CA . SER A 1 107 ? 15.201 15.741 -14.966 1.00 93.38 107 SER A CA 1
ATOM 832 C C . SER A 1 107 ? 14.175 15.720 -16.100 1.00 93.38 107 SER A C 1
ATOM 834 O O . SER A 1 107 ? 14.383 15.044 -17.104 1.00 93.38 107 SER A O 1
ATOM 836 N N . LEU A 1 108 ? 13.082 16.479 -15.970 1.00 93.38 108 LEU A N 1
ATOM 837 C CA . LEU A 1 108 ? 12.062 16.610 -17.013 1.00 93.38 108 LEU A CA 1
ATOM 838 C C . LEU A 1 108 ? 12.612 17.323 -18.249 1.00 93.38 108 LEU A C 1
ATOM 840 O O . LEU A 1 108 ? 12.372 16.868 -19.366 1.00 93.38 108 LEU A O 1
ATOM 844 N N . LEU A 1 109 ? 13.390 18.391 -18.061 1.00 95.44 109 LEU A N 1
ATOM 845 C CA . LEU A 1 109 ? 14.047 19.100 -19.159 1.00 95.44 109 LEU A CA 1
ATOM 846 C C . LEU A 1 109 ? 15.040 18.196 -19.897 1.00 95.44 109 LEU A C 1
ATOM 848 O O . LEU A 1 109 ? 14.998 18.127 -21.121 1.00 95.44 109 LEU A O 1
ATOM 852 N N . ALA A 1 110 ? 15.889 17.460 -19.177 1.00 94.06 110 ALA A N 1
ATOM 853 C CA . ALA A 1 110 ? 16.862 16.550 -19.779 1.00 94.06 110 ALA A CA 1
ATOM 854 C C . ALA A 1 110 ? 16.182 15.459 -20.622 1.00 94.06 110 ALA A C 1
ATOM 856 O O . ALA A 1 110 ? 16.587 15.208 -21.758 1.00 94.06 110 ALA A O 1
ATOM 857 N N . THR A 1 111 ? 15.114 14.853 -20.100 1.00 94.00 111 THR A N 1
ATOM 858 C CA . THR A 1 111 ? 14.358 13.825 -20.825 1.00 94.00 111 THR A CA 1
ATOM 859 C C . THR A 1 111 ? 13.599 14.401 -22.013 1.00 94.00 111 THR A C 1
ATOM 861 O O . THR A 1 111 ? 13.629 13.809 -23.088 1.00 94.00 111 THR A O 1
ATOM 864 N N . THR A 1 112 ? 12.990 15.580 -21.870 1.00 94.62 112 THR A N 1
ATOM 865 C CA . THR A 1 112 ? 12.310 16.262 -22.983 1.00 94.62 112 THR A CA 1
ATOM 866 C C . THR A 1 112 ? 13.293 16.588 -24.106 1.00 94.62 112 THR A C 1
ATOM 868 O O . THR A 1 112 ? 13.003 16.311 -25.265 1.00 94.62 112 THR A O 1
ATOM 871 N N . SER A 1 113 ? 14.489 17.082 -23.775 1.00 94.56 113 SER A N 1
ATOM 872 C CA . SER A 1 113 ? 15.557 17.342 -24.747 1.00 94.56 113 SER A CA 1
ATOM 873 C C . SER A 1 113 ? 16.042 16.068 -25.442 1.00 94.56 113 SER A C 1
ATOM 875 O O . SER A 1 113 ? 16.234 16.068 -26.655 1.00 94.56 113 SER A O 1
ATOM 877 N N . ALA A 1 114 ? 16.209 14.964 -24.706 1.00 94.00 114 ALA A N 1
ATOM 878 C CA . ALA A 1 114 ? 16.616 13.682 -25.284 1.00 94.00 114 ALA A CA 1
ATOM 879 C C . ALA A 1 114 ? 15.547 13.099 -26.223 1.00 94.00 114 ALA A C 1
ATOM 881 O O . ALA A 1 114 ? 15.878 12.579 -27.289 1.00 94.00 114 ALA A O 1
ATOM 882 N N . VAL A 1 115 ? 14.270 13.214 -25.848 1.00 94.25 115 VAL A N 1
ATOM 883 C CA . VAL A 1 115 ? 13.130 12.825 -26.687 1.00 94.25 115 VAL A CA 1
ATOM 884 C C . VAL A 1 115 ? 13.079 13.701 -27.937 1.00 94.25 115 VAL A C 1
ATOM 886 O O . VAL A 1 115 ? 13.029 13.173 -29.045 1.00 94.25 115 VAL A O 1
ATOM 889 N N . TYR A 1 116 ? 13.177 15.021 -27.780 1.00 95.12 116 TYR A N 1
ATOM 890 C CA . TYR A 1 116 ? 13.193 15.965 -28.895 1.00 95.12 116 TYR A CA 1
ATOM 891 C C . TYR A 1 116 ? 14.325 15.661 -29.884 1.00 95.12 116 TYR A C 1
ATOM 893 O O . TYR A 1 116 ? 14.072 15.551 -31.080 1.00 95.12 116 TYR A O 1
ATOM 901 N N . TYR A 1 117 ? 15.543 15.428 -29.388 1.00 94.06 117 TYR A N 1
ATOM 902 C CA . TYR A 1 117 ? 16.693 15.053 -30.214 1.00 94.06 117 TYR A CA 1
ATOM 903 C C . TYR A 1 117 ? 16.480 13.730 -30.970 1.00 94.06 117 TYR A C 1
ATOM 905 O O . TYR A 1 117 ? 16.847 13.611 -32.141 1.00 94.06 117 TYR A O 1
ATOM 913 N N . ALA A 1 118 ? 15.873 12.731 -30.321 1.00 93.62 118 ALA A N 1
ATOM 914 C CA . ALA A 1 118 ? 15.589 11.442 -30.947 1.00 93.62 118 ALA A CA 1
ATOM 915 C C . ALA A 1 118 ? 14.584 11.568 -32.102 1.00 93.62 118 ALA A C 1
ATOM 917 O O . ALA A 1 118 ? 14.778 10.942 -33.146 1.00 93.62 118 ALA A O 1
ATOM 918 N N . PHE A 1 119 ? 13.541 12.387 -31.928 1.00 94.50 119 PHE A N 1
ATOM 919 C CA . PHE A 1 119 ? 12.533 12.634 -32.960 1.00 94.50 119 PHE A CA 1
ATOM 920 C C . PHE A 1 119 ? 13.045 13.552 -34.075 1.00 94.50 119 PHE A C 1
ATOM 922 O O . PHE A 1 119 ? 12.787 13.265 -35.243 1.00 94.50 119 PHE A O 1
ATOM 929 N N . SER A 1 120 ? 13.824 14.590 -33.752 1.00 94.00 120 SER A N 1
ATOM 930 C CA . SER A 1 120 ? 14.381 15.500 -34.762 1.00 94.00 120 SER A CA 1
ATOM 931 C C . SER A 1 120 ? 15.423 14.827 -35.654 1.00 94.00 120 SER A C 1
ATOM 933 O O . SER A 1 120 ? 15.527 15.160 -36.827 1.00 94.00 120 SER A O 1
ATOM 935 N N . SER A 1 121 ? 16.182 13.866 -35.122 1.00 92.44 121 SER A N 1
ATOM 936 C CA . SER A 1 121 ? 17.238 13.187 -35.883 1.00 92.44 121 SER A CA 1
ATOM 937 C C . SER A 1 121 ? 16.721 12.066 -36.785 1.00 92.44 121 SER A C 1
ATOM 939 O O . SER A 1 121 ? 17.430 11.657 -37.700 1.00 92.44 121 SER A O 1
ATOM 941 N N . ARG A 1 122 ? 15.551 11.485 -36.480 1.00 89.12 122 ARG A N 1
ATOM 942 C CA . ARG A 1 122 ? 15.092 10.237 -37.116 1.00 89.12 122 ARG A CA 1
ATOM 943 C C . ARG A 1 122 ? 13.799 10.358 -37.914 1.00 89.12 122 ARG A C 1
ATOM 945 O O . ARG A 1 122 ? 13.530 9.406 -38.636 1.00 89.12 122 ARG A O 1
ATOM 952 N N . GLU A 1 123 ? 13.062 11.475 -37.805 1.00 85.94 123 GLU A N 1
ATOM 953 C CA . GLU A 1 123 ? 11.794 11.865 -38.480 1.00 85.94 123 GLU A CA 1
ATOM 954 C C . GLU A 1 123 ? 10.617 10.865 -38.375 1.00 85.94 123 GLU A C 1
ATOM 956 O O . GLU A 1 123 ? 9.466 11.252 -38.189 1.00 85.94 123 GLU A O 1
ATOM 961 N N . GLN A 1 124 ? 10.892 9.566 -38.431 1.00 89.75 124 GLN A N 1
ATOM 962 C CA . GLN A 1 124 ? 9.981 8.444 -38.301 1.00 89.75 124 GLN A CA 1
ATOM 963 C C . GLN A 1 124 ? 9.860 7.980 -36.840 1.00 89.75 124 GLN A C 1
ATOM 965 O O . GLN A 1 124 ? 10.844 7.859 -36.105 1.00 89.75 124 GLN A O 1
ATOM 970 N N . PHE A 1 125 ? 8.636 7.622 -36.439 1.00 92.56 125 PHE A N 1
ATOM 971 C CA . PHE A 1 125 ? 8.305 7.218 -35.068 1.00 92.56 125 PHE A CA 1
ATOM 972 C C . PHE A 1 125 ? 9.048 5.955 -34.603 1.00 92.56 125 PHE A C 1
ATOM 974 O O . PHE A 1 125 ? 9.621 5.929 -33.514 1.00 92.56 125 PHE A O 1
ATOM 981 N N . TYR A 1 126 ? 9.066 4.902 -35.427 1.00 93.50 126 TYR A N 1
ATOM 982 C CA . TYR A 1 126 ? 9.626 3.610 -35.022 1.00 93.50 126 TYR A CA 1
ATOM 983 C C . TYR A 1 126 ? 11.149 3.668 -34.770 1.00 93.50 126 TYR A C 1
ATOM 985 O O . TYR A 1 126 ? 11.576 3.298 -33.672 1.00 93.50 126 TYR A O 1
ATOM 993 N N . PRO A 1 127 ? 11.990 4.210 -35.679 1.00 92.94 127 PRO A N 1
ATOM 994 C CA . PRO A 1 127 ? 13.426 4.346 -35.426 1.00 92.94 127 PRO A CA 1
ATOM 995 C C . PRO A 1 127 ? 13.766 5.259 -34.239 1.00 92.94 127 PRO A C 1
ATOM 997 O O . PRO A 1 127 ? 14.775 5.018 -33.567 1.00 92.94 127 PRO A O 1
ATOM 1000 N N . ALA A 1 128 ? 12.958 6.293 -33.975 1.00 93.31 128 ALA A N 1
ATOM 1001 C CA . ALA A 1 128 ? 13.113 7.169 -32.812 1.00 93.31 128 ALA A CA 1
ATOM 1002 C C . ALA A 1 128 ? 12.849 6.419 -31.498 1.00 93.31 128 ALA A C 1
ATOM 1004 O O . ALA A 1 128 ? 13.658 6.490 -30.569 1.00 93.31 128 ALA A O 1
ATOM 1005 N N . MET A 1 129 ? 11.776 5.626 -31.437 1.00 92.19 129 MET A N 1
ATOM 1006 C CA . MET A 1 129 ? 11.460 4.834 -30.247 1.00 92.19 129 MET A CA 1
ATOM 1007 C C . MET A 1 129 ? 12.488 3.739 -29.970 1.00 92.19 129 MET A C 1
ATOM 1009 O O . MET A 1 129 ? 12.896 3.548 -28.820 1.00 92.19 129 MET A O 1
ATOM 1013 N N . VAL A 1 130 ? 12.968 3.064 -31.018 1.00 92.94 130 VAL A N 1
ATOM 1014 C CA . VAL A 1 130 ? 14.049 2.082 -30.880 1.00 92.94 130 VAL A CA 1
ATOM 1015 C C . VAL A 1 130 ? 15.297 2.756 -30.301 1.00 92.94 130 VAL A C 1
ATOM 1017 O O . VAL A 1 130 ? 15.846 2.250 -29.330 1.00 92.94 130 VAL A O 1
ATOM 1020 N N . TYR A 1 131 ? 15.685 3.945 -30.778 1.00 92.75 131 TYR A N 1
ATOM 1021 C CA . TYR A 1 131 ? 16.819 4.693 -30.211 1.00 92.75 131 TYR A CA 1
ATOM 1022 C C . TYR A 1 131 ? 16.666 5.008 -28.723 1.00 92.75 131 TYR A C 1
ATOM 1024 O O . TYR A 1 131 ? 17.596 4.771 -27.951 1.00 92.75 131 TYR A O 1
ATOM 1032 N N . LEU A 1 132 ? 15.496 5.510 -28.321 1.00 91.81 132 LEU A N 1
ATOM 1033 C CA . LEU A 1 132 ? 15.183 5.830 -26.926 1.00 91.81 132 LEU A CA 1
ATOM 1034 C C . LEU A 1 132 ? 15.301 4.599 -26.016 1.00 91.81 132 LEU A C 1
ATOM 1036 O O . LEU A 1 132 ? 15.790 4.718 -24.894 1.00 91.81 132 LEU A O 1
ATOM 1040 N N . SER A 1 133 ? 14.891 3.427 -26.511 1.00 90.00 133 SER A N 1
ATOM 1041 C CA . SER A 1 133 ? 14.937 2.164 -25.763 1.00 90.00 133 SER A CA 1
ATOM 1042 C C . SER A 1 133 ? 16.304 1.464 -25.788 1.00 90.00 133 SER A C 1
ATOM 1044 O O . SER A 1 133 ? 16.668 0.802 -24.820 1.00 90.00 133 SER A O 1
ATOM 1046 N N . SER A 1 134 ? 17.080 1.612 -26.867 1.00 90.12 134 SER A N 1
ATOM 1047 C CA . SER A 1 134 ? 18.376 0.939 -27.043 1.00 90.12 134 SER A CA 1
ATOM 1048 C C . SER A 1 134 ? 19.559 1.755 -26.517 1.00 90.12 134 SER A C 1
ATOM 1050 O O . SER A 1 134 ? 20.572 1.189 -26.102 1.00 90.12 134 SER A O 1
ATOM 1052 N N . SER A 1 135 ? 19.469 3.088 -26.540 1.00 94.00 135 SER A N 1
ATOM 1053 C CA . SER A 1 135 ? 20.533 3.960 -26.041 1.00 94.00 135 SER A CA 1
ATOM 1054 C C . SER A 1 135 ? 20.574 3.940 -24.516 1.00 94.00 135 SER A C 1
ATOM 1056 O O . SER A 1 135 ? 19.620 4.336 -23.849 1.00 94.00 135 SER A O 1
ATOM 1058 N N . LYS A 1 136 ? 21.725 3.553 -23.952 1.0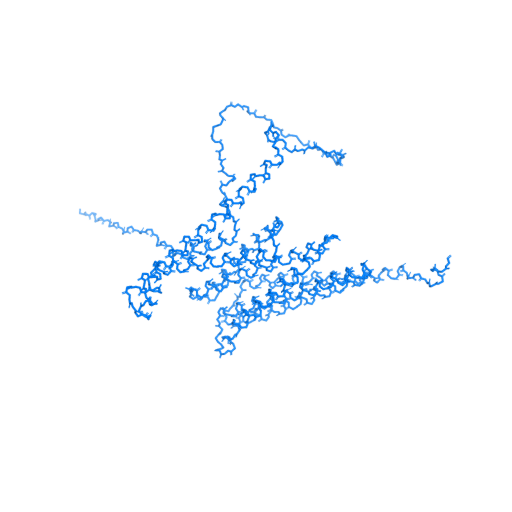0 92.00 136 LYS A N 1
ATOM 1059 C CA . LYS A 1 136 ? 21.937 3.484 -22.496 1.00 92.00 136 LYS A CA 1
ATOM 1060 C C . LYS A 1 136 ? 21.645 4.819 -21.798 1.00 92.00 136 LYS A C 1
ATOM 1062 O O . LYS A 1 136 ? 21.084 4.823 -20.710 1.00 92.00 136 LYS A O 1
ATOM 1067 N N . ILE A 1 137 ? 22.007 5.945 -22.422 1.00 92.12 137 ILE A N 1
ATOM 1068 C CA . ILE A 1 137 ? 21.831 7.287 -21.842 1.00 92.12 137 ILE A CA 1
ATOM 1069 C C . ILE A 1 137 ? 20.350 7.672 -21.831 1.00 92.12 137 ILE A C 1
ATOM 1071 O O . ILE A 1 137 ? 19.822 8.050 -20.787 1.00 92.12 137 ILE A O 1
ATOM 1075 N N . CYS A 1 138 ? 19.667 7.535 -22.971 1.00 90.25 138 CYS A N 1
ATOM 1076 C CA . CYS A 1 138 ? 18.242 7.849 -23.089 1.00 90.25 138 CYS A CA 1
ATOM 1077 C C . CYS A 1 138 ? 17.405 6.981 -22.149 1.00 90.25 138 CYS A C 1
ATOM 1079 O O . CYS A 1 138 ? 16.523 7.483 -21.459 1.00 90.25 138 CYS A O 1
ATOM 1081 N N . PHE A 1 139 ? 17.743 5.698 -22.059 1.00 90.00 139 PHE A N 1
ATOM 1082 C CA . PHE A 1 139 ? 17.094 4.764 -21.157 1.00 90.00 139 PHE A CA 1
ATOM 1083 C C . PHE A 1 139 ? 17.251 5.164 -19.680 1.00 90.00 139 PHE A C 1
ATOM 1085 O O . PHE A 1 139 ? 16.267 5.183 -18.944 1.00 90.00 139 PHE A O 1
ATOM 1092 N N . VAL A 1 140 ? 18.454 5.560 -19.241 1.00 91.44 140 VAL A N 1
ATOM 1093 C CA . VAL A 1 140 ? 18.679 6.052 -17.867 1.00 91.44 140 VAL A CA 1
ATOM 1094 C C . VAL A 1 140 ? 17.908 7.347 -17.592 1.00 91.44 140 VAL A C 1
ATOM 1096 O O . VAL A 1 140 ? 17.332 7.485 -16.514 1.00 91.44 140 VAL A O 1
ATOM 1099 N N . LEU A 1 141 ? 17.847 8.274 -18.554 1.00 92.94 141 LEU A N 1
ATOM 1100 C CA . LEU A 1 141 ? 17.054 9.503 -18.422 1.00 92.94 141 LEU A CA 1
ATOM 1101 C C . LEU A 1 141 ? 15.555 9.199 -18.270 1.00 92.94 141 LEU A C 1
ATOM 1103 O O . LEU A 1 141 ? 14.910 9.746 -17.376 1.00 92.94 141 LEU A O 1
ATOM 1107 N N . LEU A 1 142 ? 15.019 8.271 -19.068 1.00 90.62 142 LEU A N 1
ATOM 1108 C CA . LEU A 1 142 ? 13.625 7.829 -18.967 1.00 90.62 142 LEU A CA 1
ATOM 1109 C C . LEU A 1 142 ? 13.326 7.161 -17.617 1.00 90.62 142 LEU A C 1
ATOM 1111 O O . LEU A 1 142 ? 12.315 7.481 -16.990 1.00 90.62 142 LEU A O 1
ATOM 1115 N N . LEU A 1 143 ? 14.216 6.291 -17.126 1.00 90.19 143 LEU A N 1
ATOM 1116 C CA . LEU A 1 143 ? 14.080 5.682 -15.797 1.00 90.19 143 LEU A CA 1
ATOM 1117 C C . LEU A 1 143 ? 14.095 6.733 -14.681 1.00 90.19 143 LEU A C 1
ATOM 1119 O O . LEU A 1 143 ? 13.272 6.683 -13.768 1.00 90.19 143 LEU A O 1
ATOM 1123 N N . ASN A 1 144 ? 14.998 7.710 -14.773 1.00 91.81 144 ASN A N 1
ATOM 1124 C CA . ASN A 1 144 ? 15.086 8.816 -13.826 1.00 91.81 144 ASN A CA 1
ATOM 1125 C C . ASN A 1 144 ? 13.799 9.657 -13.816 1.00 91.81 144 ASN A C 1
ATOM 1127 O O . ASN A 1 144 ? 13.280 9.992 -12.752 1.00 91.81 144 ASN A O 1
ATOM 1131 N N . THR A 1 145 ? 13.224 9.937 -14.988 1.00 91.12 145 THR A N 1
ATOM 1132 C CA . THR A 1 145 ? 11.912 10.591 -15.085 1.00 91.12 145 THR A CA 1
ATOM 1133 C C . THR A 1 145 ? 10.796 9.742 -14.474 1.00 91.12 145 THR A C 1
ATOM 1135 O O . THR A 1 145 ? 9.930 10.298 -13.800 1.00 91.12 145 THR A O 1
ATOM 1138 N N . GLY A 1 146 ? 10.838 8.415 -14.620 1.00 90.44 146 GLY A N 1
ATOM 1139 C CA . GLY A 1 146 ? 9.922 7.500 -13.929 1.00 90.44 146 GLY A CA 1
ATOM 1140 C C . GLY A 1 146 ? 10.001 7.612 -12.400 1.00 90.44 146 GLY A C 1
ATOM 1141 O O . GLY A 1 146 ? 8.970 7.731 -11.738 1.00 90.44 146 GLY A O 1
ATOM 1142 N N . LEU A 1 147 ? 11.211 7.671 -11.833 1.00 88.31 147 LEU A N 1
ATOM 1143 C CA . LEU A 1 147 ? 11.411 7.884 -10.391 1.00 88.31 147 LEU A CA 1
ATOM 1144 C C . LEU A 1 147 ? 10.880 9.249 -9.929 1.00 88.31 147 LEU A C 1
ATOM 1146 O O . LEU A 1 147 ? 10.231 9.343 -8.886 1.00 88.31 147 LEU A O 1
ATOM 1150 N N . VAL A 1 148 ? 11.097 10.308 -10.714 1.00 91.81 148 VAL A N 1
ATOM 1151 C CA . VAL A 1 148 ? 10.537 11.640 -10.431 1.00 91.81 148 VAL A CA 1
ATOM 1152 C C . VAL A 1 148 ? 9.005 11.616 -10.468 1.00 91.81 148 VAL A C 1
ATOM 1154 O O . VAL A 1 148 ? 8.361 12.170 -9.572 1.00 91.81 148 VAL A O 1
ATOM 1157 N N . ALA A 1 149 ? 8.399 10.948 -11.451 1.00 91.38 149 ALA A N 1
ATOM 1158 C CA . ALA A 1 149 ? 6.946 10.788 -11.542 1.00 91.38 149 ALA A CA 1
ATOM 1159 C C . ALA A 1 149 ? 6.375 10.038 -10.322 1.00 91.38 149 ALA A C 1
ATOM 1161 O O . ALA A 1 149 ? 5.358 10.434 -9.749 1.00 91.38 149 ALA A O 1
ATOM 1162 N N . MET A 1 150 ? 7.074 9.006 -9.853 1.00 89.56 150 MET A N 1
ATOM 1163 C CA . MET A 1 150 ? 6.709 8.279 -8.639 1.00 89.56 150 MET A CA 1
ATOM 1164 C C . MET A 1 150 ? 6.779 9.172 -7.387 1.00 89.56 150 MET A C 1
ATOM 1166 O O . MET A 1 150 ? 5.827 9.233 -6.606 1.00 89.56 150 MET A O 1
ATOM 1170 N N . CYS A 1 151 ? 7.866 9.933 -7.219 1.00 89.88 151 CYS A N 1
ATOM 1171 C CA . CYS A 1 151 ? 8.046 10.842 -6.081 1.00 89.88 151 CYS A CA 1
ATOM 1172 C C . CYS A 1 151 ? 7.023 11.986 -6.072 1.00 89.88 151 CYS A C 1
ATOM 1174 O O . CYS A 1 151 ? 6.536 12.393 -5.017 1.00 89.88 151 CYS A O 1
ATOM 1176 N N . THR A 1 152 ? 6.688 12.523 -7.244 1.00 89.94 152 THR A N 1
ATOM 1177 C CA . THR A 1 152 ? 5.667 13.573 -7.374 1.00 89.94 152 THR A CA 1
ATOM 1178 C C . THR A 1 152 ? 4.272 13.029 -7.077 1.00 89.94 152 THR A C 1
ATOM 1180 O O . THR A 1 152 ? 3.520 13.684 -6.356 1.00 89.94 152 THR A O 1
ATOM 1183 N N . THR A 1 153 ? 3.961 11.806 -7.519 1.00 88.81 153 THR A N 1
ATOM 1184 C CA . THR A 1 153 ? 2.713 11.105 -7.171 1.00 88.81 153 THR A CA 1
ATOM 1185 C C . THR A 1 153 ? 2.590 10.911 -5.658 1.00 88.81 153 THR A C 1
ATOM 1187 O O . THR A 1 153 ? 1.562 11.265 -5.081 1.00 88.81 153 THR A O 1
ATOM 1190 N N . TRP A 1 154 ? 3.655 10.459 -4.985 1.00 91.75 154 TRP A N 1
ATOM 1191 C CA . TRP A 1 154 ? 3.705 10.383 -3.518 1.00 91.75 154 TRP A CA 1
ATOM 1192 C C . TRP A 1 154 ? 3.374 11.726 -2.861 1.00 91.75 154 TRP A C 1
ATOM 1194 O O . TRP A 1 154 ? 2.514 11.809 -1.983 1.00 91.75 154 TRP A O 1
ATOM 1204 N N . GLN A 1 155 ? 4.028 12.807 -3.298 1.00 90.06 155 GLN A N 1
ATOM 1205 C CA . GLN A 1 155 ? 3.786 14.134 -2.735 1.00 90.06 155 GLN A CA 1
ATOM 1206 C C . GLN A 1 155 ? 2.366 14.633 -2.980 1.00 90.06 155 GLN A C 1
ATOM 1208 O O . GLN A 1 155 ? 1.811 15.301 -2.105 1.00 90.06 155 GLN A O 1
ATOM 1213 N N . LEU A 1 156 ? 1.787 14.321 -4.138 1.00 91.31 156 LEU A N 1
ATOM 1214 C CA . LEU A 1 156 ? 0.424 14.693 -4.483 1.00 91.31 156 LEU A CA 1
ATOM 1215 C C . LEU A 1 156 ? -0.576 14.001 -3.552 1.00 91.31 156 LEU A C 1
ATOM 1217 O O . LEU A 1 156 ? -1.351 14.686 -2.887 1.00 91.31 156 LEU A O 1
ATOM 1221 N N . VAL A 1 157 ? -0.491 12.673 -3.420 1.00 91.38 157 VAL A N 1
ATOM 1222 C CA . VAL A 1 157 ? -1.355 11.890 -2.518 1.00 91.38 157 VAL A CA 1
ATOM 1223 C C . VAL A 1 157 ? -1.205 12.379 -1.075 1.00 91.38 157 VAL A C 1
ATOM 1225 O O . VAL A 1 157 ? -2.195 12.669 -0.401 1.00 91.38 157 VAL A O 1
ATOM 1228 N N . LYS A 1 158 ? 0.038 12.585 -0.625 1.00 90.88 158 LYS A N 1
ATOM 1229 C CA . LYS A 1 158 ? 0.342 13.127 0.702 1.00 90.88 158 LYS A CA 1
ATOM 1230 C C . LYS A 1 158 ? -0.318 14.484 0.941 1.00 90.88 158 LYS A C 1
ATOM 1232 O O . LYS A 1 158 ? -0.892 14.710 2.000 1.00 90.88 158 LYS A O 1
ATOM 1237 N N . ARG A 1 159 ? -0.229 15.404 -0.024 1.00 89.56 159 ARG A N 1
ATOM 1238 C CA . ARG A 1 159 ? -0.792 16.757 0.101 1.00 89.56 159 ARG A CA 1
ATOM 1239 C C . ARG A 1 159 ? -2.319 16.760 0.077 1.00 89.56 159 ARG A C 1
ATOM 1241 O O . ARG A 1 15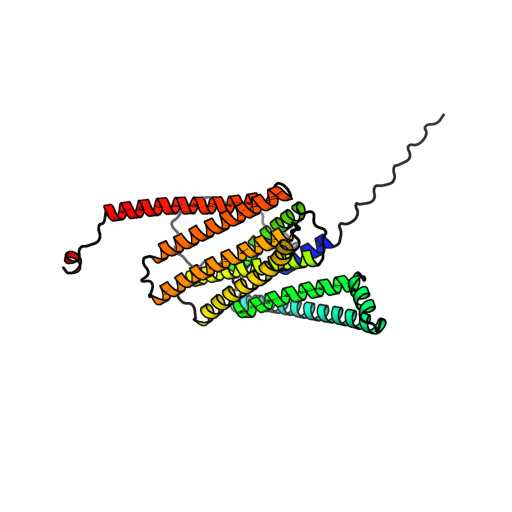9 ? -2.902 17.515 0.847 1.00 89.56 159 ARG A O 1
ATOM 1248 N N . ILE A 1 160 ? -2.940 15.945 -0.779 1.00 90.50 160 ILE A N 1
ATOM 1249 C CA . ILE A 1 160 ? -4.401 15.903 -0.944 1.00 90.50 160 ILE A CA 1
ATOM 1250 C C . ILE A 1 160 ? -5.073 15.281 0.286 1.00 90.50 160 ILE A C 1
ATOM 1252 O O . ILE A 1 160 ? -6.003 15.870 0.836 1.00 90.50 160 ILE A O 1
ATOM 1256 N N . PHE A 1 161 ? -4.591 14.120 0.735 1.00 91.50 161 PHE A N 1
ATOM 1257 C CA . PHE A 1 161 ? -5.293 13.316 1.738 1.00 91.50 161 PHE A CA 1
ATOM 1258 C C . PHE A 1 161 ? -4.737 13.477 3.159 1.00 91.50 161 PHE A C 1
ATOM 1260 O O . PHE A 1 161 ? -5.499 13.624 4.111 1.00 91.50 161 PHE A O 1
ATOM 1267 N N . LEU A 1 162 ? -3.409 13.473 3.316 1.00 87.19 162 LEU A N 1
ATOM 1268 C CA . LEU A 1 162 ? -2.745 13.327 4.623 1.00 87.19 162 LEU A CA 1
ATOM 1269 C C . LEU A 1 162 ? -2.296 14.662 5.241 1.00 87.19 162 LEU A C 1
ATOM 1271 O O . LEU A 1 162 ? -2.227 14.797 6.462 1.00 87.19 162 LEU A O 1
ATOM 1275 N N . GLY A 1 163 ? -1.970 15.657 4.415 1.00 87.06 163 GLY A N 1
ATOM 1276 C CA . GLY A 1 163 ? -1.422 16.936 4.858 1.00 87.06 163 GLY A CA 1
ATOM 1277 C C . GLY A 1 163 ? 0.005 16.813 5.412 1.00 87.06 163 GLY A C 1
ATOM 1278 O O . GLY A 1 163 ? 0.933 16.381 4.718 1.00 87.06 163 GLY A O 1
ATOM 1279 N N . THR A 1 164 ? 0.213 17.261 6.653 1.00 85.69 164 THR A N 1
ATOM 1280 C CA . THR A 1 164 ? 1.521 17.226 7.327 1.00 85.69 164 THR A CA 1
ATOM 1281 C C . THR A 1 164 ? 1.720 15.913 8.074 1.00 85.69 164 THR A C 1
ATOM 1283 O O . THR A 1 164 ? 0.959 15.607 8.995 1.00 85.69 164 THR A O 1
ATOM 1286 N N . LEU A 1 165 ? 2.770 15.170 7.717 1.00 86.31 165 LEU A N 1
ATOM 1287 C CA . LEU A 1 165 ? 3.140 13.933 8.405 1.00 86.31 165 LEU A CA 1
ATOM 1288 C C . LEU A 1 165 ? 3.658 14.209 9.812 1.00 86.31 165 LEU A C 1
ATOM 1290 O O . LEU A 1 165 ? 4.386 15.180 10.036 1.00 86.31 165 LEU A O 1
ATOM 1294 N N . ARG A 1 166 ? 3.269 13.332 10.734 1.00 88.69 166 ARG A N 1
ATOM 1295 C CA . ARG A 1 166 ? 3.707 13.347 12.132 1.00 88.69 166 ARG A CA 1
ATOM 1296 C C . ARG A 1 166 ? 4.949 12.481 12.302 1.00 88.69 166 ARG A C 1
ATOM 1298 O O . ARG A 1 166 ? 5.191 11.583 11.505 1.00 88.69 166 ARG A O 1
ATOM 1305 N N . GLU A 1 167 ? 5.710 12.719 13.362 1.00 88.50 167 GLU A N 1
ATOM 1306 C CA . GLU A 1 167 ? 6.954 11.978 13.621 1.00 88.50 167 GLU A CA 1
ATOM 1307 C C . GLU A 1 167 ? 6.700 10.476 13.790 1.00 88.50 167 GLU A C 1
ATOM 1309 O O . GLU A 1 167 ? 7.379 9.677 13.159 1.00 88.50 167 GLU A O 1
ATOM 1314 N N . ALA A 1 168 ? 5.635 10.096 14.503 1.00 88.44 168 ALA A N 1
ATOM 1315 C CA . ALA A 1 168 ? 5.239 8.694 14.664 1.00 88.44 168 ALA A CA 1
ATOM 1316 C C . ALA A 1 168 ? 4.910 7.983 13.334 1.00 88.44 168 ALA A C 1
ATOM 1318 O O . ALA A 1 168 ? 5.104 6.779 13.205 1.00 88.44 168 ALA A O 1
ATOM 1319 N N . GLU A 1 169 ? 4.411 8.719 12.338 1.00 90.38 169 GLU A N 1
ATOM 1320 C CA . GLU A 1 169 ? 4.138 8.166 11.006 1.00 90.38 169 GLU A CA 1
ATOM 1321 C C . GLU A 1 169 ? 5.422 7.980 10.208 1.00 90.38 169 GLU A C 1
ATOM 1323 O O . GLU A 1 169 ? 5.582 6.976 9.522 1.00 90.38 169 GLU A O 1
ATOM 1328 N N . VAL A 1 170 ? 6.340 8.946 10.298 1.00 89.44 170 VAL A N 1
ATOM 1329 C CA . VAL A 1 170 ? 7.641 8.875 9.625 1.00 89.44 170 VAL A CA 1
ATOM 1330 C C . VAL A 1 170 ? 8.485 7.745 10.208 1.00 89.44 170 VAL A C 1
ATOM 1332 O O . VAL A 1 170 ? 9.104 7.008 9.443 1.00 89.44 170 VAL A O 1
ATOM 1335 N N . GLU A 1 171 ? 8.472 7.569 11.529 1.00 89.56 171 GLU A N 1
ATOM 1336 C CA . GLU A 1 171 ? 9.224 6.497 12.180 1.00 89.56 171 GLU A CA 1
ATOM 1337 C C . GLU A 1 171 ? 8.713 5.124 11.743 1.00 89.56 171 GLU A C 1
ATOM 1339 O O . GLU A 1 171 ? 9.493 4.296 11.279 1.00 89.56 171 GLU A O 1
ATOM 1344 N N . GLN A 1 172 ? 7.392 4.907 11.770 1.00 87.88 172 GLN A N 1
ATOM 1345 C CA . GLN A 1 172 ? 6.830 3.636 11.318 1.00 87.88 172 GLN A CA 1
ATOM 1346 C C . GLN A 1 172 ? 7.133 3.368 9.837 1.00 87.88 172 GLN A C 1
ATOM 1348 O O . GLN A 1 172 ? 7.480 2.242 9.478 1.00 87.88 172 GLN A O 1
ATOM 1353 N N . LEU A 1 173 ? 7.027 4.387 8.975 1.00 89.31 173 LEU A N 1
ATOM 1354 C CA . LEU A 1 173 ? 7.401 4.256 7.567 1.00 89.31 173 LEU A CA 1
ATOM 1355 C C . LEU A 1 173 ? 8.855 3.797 7.421 1.00 89.31 173 LEU A C 1
ATOM 1357 O O . LEU A 1 173 ? 9.129 2.890 6.637 1.00 89.31 173 LEU A O 1
ATOM 1361 N N . ASN A 1 174 ? 9.778 4.403 8.170 1.00 87.81 174 ASN A N 1
ATOM 1362 C CA . ASN A 1 174 ? 11.200 4.073 8.121 1.00 87.81 174 ASN A CA 1
ATOM 1363 C C . ASN A 1 174 ? 11.485 2.654 8.638 1.00 87.81 174 ASN A C 1
ATOM 1365 O O . ASN A 1 174 ? 12.240 1.909 8.017 1.00 87.81 174 ASN A O 1
ATOM 1369 N N . GLU A 1 175 ? 10.852 2.253 9.738 1.00 86.25 175 GLU A N 1
ATOM 1370 C CA . GLU A 1 175 ? 11.007 0.905 10.282 1.00 86.25 175 GLU A CA 1
ATOM 1371 C C . GLU A 1 175 ? 10.468 -0.177 9.338 1.00 86.25 175 GLU A C 1
ATOM 1373 O O . GLU A 1 175 ? 11.113 -1.209 9.138 1.00 86.25 175 GLU A O 1
ATOM 1378 N N . GLN A 1 176 ? 9.280 0.037 8.769 1.00 88.62 176 GLN A N 1
ATOM 1379 C CA . GLN A 1 176 ? 8.590 -0.988 7.989 1.00 88.62 176 GLN A CA 1
ATOM 1380 C C . GLN A 1 176 ? 9.163 -1.126 6.578 1.00 88.62 176 GLN A C 1
ATOM 1382 O O . GLN A 1 176 ? 9.423 -2.232 6.117 1.00 88.62 176 GLN A O 1
ATOM 1387 N N . SER A 1 177 ? 9.446 -0.016 5.909 1.00 86.50 177 SER A N 1
ATOM 1388 C CA . SER A 1 177 ? 10.028 -0.011 4.559 1.00 86.50 177 SER A CA 1
ATOM 1389 C C . SER A 1 177 ? 11.333 -0.803 4.436 1.00 86.50 177 SER A C 1
ATOM 1391 O O . SER A 1 177 ? 11.513 -1.508 3.447 1.00 86.50 177 SER A O 1
ATOM 1393 N N . TRP A 1 178 ? 12.245 -0.722 5.412 1.00 85.56 178 TRP A N 1
ATOM 1394 C CA . TRP A 1 178 ? 13.488 -1.491 5.361 1.00 85.56 178 TRP A CA 1
ATOM 1395 C C . TRP A 1 178 ? 13.220 -2.997 5.458 1.00 85.56 178 TRP A C 1
ATOM 1397 O O . TRP A 1 178 ? 13.827 -3.771 4.716 1.00 85.56 178 TRP A O 1
ATOM 1407 N N . ARG A 1 179 ? 12.284 -3.411 6.324 1.00 87.50 179 ARG A N 1
ATOM 1408 C CA . ARG A 1 179 ? 11.863 -4.819 6.437 1.00 87.50 179 ARG A CA 1
ATOM 1409 C C . ARG A 1 179 ? 11.296 -5.332 5.114 1.00 87.50 179 ARG A C 1
ATOM 1411 O O . ARG A 1 179 ? 11.695 -6.387 4.636 1.00 87.50 179 ARG A O 1
ATOM 1418 N N . GLU A 1 180 ? 10.464 -4.522 4.485 1.00 89.62 180 GLU A N 1
ATOM 1419 C CA . GLU A 1 180 ? 9.723 -4.882 3.274 1.00 89.62 180 GLU A CA 1
ATOM 1420 C C . GLU A 1 180 ? 10.621 -4.926 2.040 1.00 89.62 180 GLU A C 1
ATOM 1422 O O . GLU A 1 180 ? 10.489 -5.797 1.184 1.00 89.62 180 GLU A O 1
ATOM 1427 N N . VAL A 1 181 ? 11.615 -4.037 1.960 1.00 88.94 181 VAL A N 1
ATOM 1428 C CA . VAL A 1 181 ? 12.659 -4.127 0.932 1.00 88.94 181 VAL A CA 1
ATOM 1429 C C . VAL A 1 181 ? 13.407 -5.455 1.046 1.00 88.94 181 VAL A C 1
ATOM 1431 O O . VAL A 1 181 ? 13.657 -6.100 0.029 1.00 88.94 181 VAL A O 1
ATOM 1434 N N . VAL A 1 182 ? 13.745 -5.889 2.263 1.00 87.88 182 VAL A N 1
ATOM 1435 C CA . VAL A 1 182 ? 14.412 -7.179 2.487 1.00 87.88 182 VAL A CA 1
ATOM 1436 C C . VAL A 1 182 ? 13.502 -8.349 2.093 1.00 87.88 182 VAL A C 1
ATOM 1438 O O . VAL A 1 182 ? 13.970 -9.276 1.432 1.00 87.88 182 VAL A O 1
ATOM 1441 N N . GLU A 1 183 ? 12.212 -8.297 2.420 1.00 86.25 183 GLU A N 1
ATOM 1442 C CA . GLU A 1 183 ? 11.226 -9.322 2.039 1.00 86.25 183 GLU A CA 1
ATOM 1443 C C . GLU A 1 183 ? 11.065 -9.433 0.518 1.00 86.25 183 GLU A C 1
ATOM 1445 O O . GLU A 1 183 ? 11.145 -10.534 -0.032 1.00 86.25 183 GLU A O 1
ATOM 1450 N N . ILE A 1 184 ? 10.975 -8.305 -0.191 1.00 87.69 184 ILE A N 1
ATOM 1451 C CA . ILE A 1 184 ? 10.932 -8.296 -1.658 1.00 87.69 184 ILE A CA 1
ATOM 1452 C C . ILE A 1 184 ? 12.226 -8.866 -2.247 1.00 87.69 184 ILE A C 1
ATOM 1454 O O . ILE A 1 184 ? 12.170 -9.634 -3.206 1.00 87.69 184 ILE A O 1
ATOM 1458 N N . LEU A 1 185 ? 13.396 -8.537 -1.687 1.00 85.88 185 LEU A N 1
ATOM 1459 C CA . LEU A 1 185 ? 14.667 -9.118 -2.136 1.00 85.88 185 LEU A CA 1
ATOM 1460 C C . LEU A 1 185 ? 14.681 -10.644 -1.959 1.00 85.88 185 LEU A C 1
ATOM 1462 O O . LEU A 1 185 ? 15.111 -11.356 -2.871 1.00 85.88 185 LEU A O 1
ATOM 1466 N N . PHE A 1 186 ? 14.152 -11.161 -0.847 1.00 86.12 186 PHE A N 1
ATOM 1467 C CA . PHE A 1 186 ? 13.968 -12.603 -0.675 1.00 86.12 186 PHE A CA 1
ATOM 1468 C C . PHE A 1 186 ? 13.003 -13.182 -1.716 1.00 86.12 186 PHE A C 1
ATOM 1470 O O . PHE A 1 186 ? 13.320 -14.204 -2.325 1.00 86.12 186 PH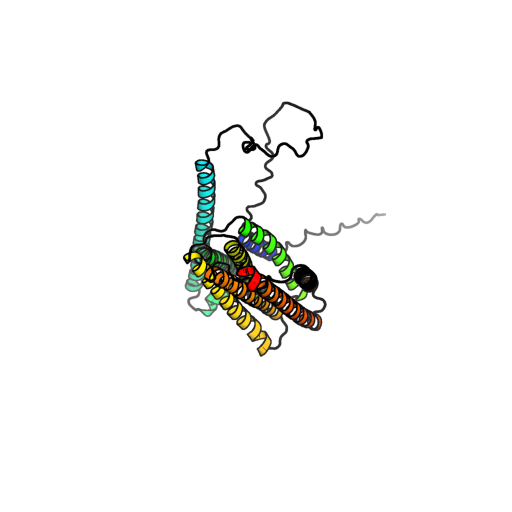E A O 1
ATOM 1477 N N . ALA A 1 187 ? 11.884 -12.520 -2.005 1.00 84.19 187 ALA A N 1
ATOM 1478 C CA . ALA A 1 187 ? 10.957 -12.966 -3.043 1.00 84.19 187 ALA A CA 1
ATOM 1479 C C . ALA A 1 187 ? 11.628 -13.023 -4.431 1.00 84.19 187 ALA A C 1
ATOM 1481 O O . ALA A 1 187 ? 11.530 -14.038 -5.124 1.00 84.19 187 ALA A O 1
ATOM 1482 N N . VAL A 1 188 ? 12.392 -11.992 -4.814 1.00 83.12 188 VAL A N 1
ATOM 1483 C CA . VAL A 1 188 ? 13.111 -11.937 -6.104 1.00 83.12 188 VAL A CA 1
ATOM 1484 C C . VAL A 1 188 ? 14.063 -13.124 -6.267 1.00 83.12 188 VAL A C 1
ATOM 1486 O O . VAL A 1 188 ? 14.149 -13.705 -7.350 1.00 83.12 188 VAL A O 1
ATOM 1489 N N . THR A 1 189 ? 14.764 -13.508 -5.197 1.00 84.75 189 THR A N 1
ATOM 1490 C CA . THR A 1 189 ? 15.709 -14.636 -5.251 1.00 84.75 189 THR A CA 1
ATOM 1491 C C . THR A 1 189 ? 15.013 -15.987 -5.434 1.00 84.75 189 THR A C 1
ATOM 1493 O O . THR A 1 189 ? 15.553 -16.842 -6.134 1.00 84.75 189 THR A O 1
ATOM 1496 N N . ILE A 1 190 ? 13.804 -16.164 -4.887 1.00 83.62 190 ILE A N 1
ATOM 1497 C CA . ILE A 1 190 ? 13.005 -17.393 -5.037 1.00 83.62 190 ILE A CA 1
ATOM 1498 C C . ILE A 1 190 ? 12.465 -17.532 -6.461 1.00 83.62 190 ILE A C 1
ATOM 1500 O O . ILE A 1 190 ? 12.590 -18.596 -7.063 1.00 83.62 190 ILE A O 1
ATOM 1504 N N . PHE A 1 191 ? 11.905 -16.460 -7.027 1.00 77.19 191 PHE A N 1
ATOM 1505 C CA . PHE A 1 191 ? 11.308 -16.528 -8.363 1.00 77.19 191 PHE A CA 1
ATOM 1506 C C . PHE A 1 191 ? 12.328 -16.546 -9.503 1.00 77.19 191 PHE A C 1
ATOM 1508 O O . PHE A 1 191 ? 11.942 -16.803 -10.640 1.00 77.19 191 PHE A O 1
ATOM 1515 N N . ARG A 1 192 ? 13.612 -16.271 -9.220 1.00 76.94 192 ARG A N 1
ATOM 1516 C CA . ARG A 1 192 ? 14.722 -16.281 -10.195 1.00 76.94 192 ARG A CA 1
ATOM 1517 C C . ARG A 1 192 ? 14.374 -15.582 -11.522 1.00 76.94 192 ARG A C 1
ATOM 1519 O O . ARG A 1 192 ? 14.809 -16.016 -12.585 1.00 76.94 192 ARG A O 1
ATOM 1526 N N . GLN A 1 193 ? 13.585 -14.512 -11.452 1.00 72.69 193 GLN A N 1
ATOM 1527 C CA . GLN A 1 193 ? 13.110 -13.777 -12.619 1.00 72.69 193 GLN A CA 1
ATOM 1528 C C . GLN A 1 193 ? 14.190 -12.821 -13.129 1.00 72.69 193 GLN A C 1
ATOM 1530 O O . GLN A 1 193 ? 14.883 -12.175 -12.341 1.00 72.69 193 GLN A O 1
ATOM 1535 N N . ASP A 1 194 ? 14.273 -12.660 -14.449 1.00 76.38 194 ASP A N 1
ATOM 1536 C CA . ASP A 1 194 ? 15.123 -11.641 -15.057 1.00 76.38 194 ASP A CA 1
ATOM 1537 C C . ASP A 1 194 ? 14.705 -10.221 -14.642 1.00 76.38 194 ASP A C 1
ATOM 1539 O O . ASP A 1 194 ? 13.522 -9.854 -14.647 1.00 76.38 194 ASP A O 1
ATOM 1543 N N . PHE A 1 195 ? 15.698 -9.388 -14.318 1.00 75.06 195 PHE A N 1
ATOM 1544 C CA . PHE A 1 195 ? 15.498 -7.990 -13.942 1.00 75.06 195 PHE A CA 1
ATOM 1545 C C . PHE A 1 195 ? 15.012 -7.158 -15.136 1.00 75.06 195 PHE A C 1
ATOM 1547 O O . PHE A 1 195 ? 15.800 -6.565 -15.873 1.00 75.06 195 PHE A O 1
ATOM 1554 N N . SER A 1 196 ? 13.694 -7.085 -15.310 1.00 85.25 196 SER A N 1
ATOM 1555 C CA . SER A 1 196 ? 13.059 -6.198 -16.284 1.00 85.25 196 SER A CA 1
ATOM 1556 C C . SER A 1 196 ? 12.690 -4.846 -15.664 1.00 85.25 196 SER A C 1
ATOM 1558 O O . SER A 1 196 ? 12.436 -4.727 -14.464 1.00 85.25 196 SER A O 1
ATOM 1560 N N . VAL A 1 197 ? 12.608 -3.803 -16.496 1.00 86.00 197 VAL A N 1
ATOM 1561 C CA . VAL A 1 197 ? 12.133 -2.476 -16.059 1.00 86.00 197 VAL A CA 1
ATOM 1562 C C . VAL A 1 197 ? 10.705 -2.542 -15.539 1.00 86.00 197 VAL A C 1
ATOM 1564 O O . VAL A 1 197 ? 10.387 -1.912 -14.536 1.00 86.00 197 VAL A O 1
ATOM 1567 N N . ALA A 1 198 ? 9.853 -3.323 -16.206 1.00 85.88 198 ALA A N 1
ATOM 1568 C CA . ALA A 1 198 ? 8.473 -3.524 -15.789 1.00 85.88 198 ALA A CA 1
ATOM 1569 C C . ALA A 1 198 ? 8.409 -4.163 -14.395 1.00 85.88 198 ALA A C 1
ATOM 1571 O O . ALA A 1 198 ? 7.644 -3.705 -13.552 1.00 85.88 198 ALA A O 1
ATOM 1572 N N . PHE A 1 199 ? 9.259 -5.158 -14.124 1.00 86.62 199 PHE A N 1
ATOM 1573 C CA . PHE A 1 199 ? 9.367 -5.764 -12.800 1.00 86.62 199 PHE A CA 1
ATOM 1574 C C . PHE A 1 199 ? 9.792 -4.752 -11.731 1.00 86.62 199 PHE A C 1
ATOM 1576 O O . PHE A 1 199 ? 9.126 -4.630 -10.704 1.00 86.62 199 PHE A O 1
ATOM 1583 N N . LEU A 1 200 ? 10.839 -3.965 -11.996 1.00 86.69 200 LEU A N 1
ATOM 1584 C CA . LEU A 1 200 ? 11.289 -2.929 -11.065 1.00 86.69 200 LEU A CA 1
ATOM 1585 C C . LEU A 1 200 ? 10.201 -1.871 -10.811 1.00 86.69 200 LEU A C 1
ATOM 1587 O O . LEU A 1 200 ? 10.031 -1.424 -9.678 1.00 86.69 200 LEU A O 1
ATOM 1591 N N . ALA A 1 201 ? 9.439 -1.501 -11.843 1.00 88.81 201 ALA A N 1
ATOM 1592 C CA . ALA A 1 201 ? 8.318 -0.576 -11.717 1.00 88.81 201 ALA A CA 1
ATOM 1593 C C . ALA A 1 201 ? 7.178 -1.156 -10.861 1.00 88.81 201 ALA A C 1
ATOM 1595 O O . ALA A 1 201 ? 6.622 -0.431 -10.039 1.00 88.81 201 ALA A O 1
ATOM 1596 N N . MET A 1 202 ? 6.863 -2.451 -10.998 1.00 89.44 202 MET A N 1
ATOM 1597 C CA . MET A 1 202 ? 5.876 -3.134 -10.148 1.00 89.44 202 MET A CA 1
ATOM 1598 C C . MET A 1 202 ? 6.325 -3.187 -8.683 1.00 89.44 202 MET A C 1
ATOM 1600 O O . MET A 1 202 ? 5.537 -2.854 -7.803 1.00 89.44 202 MET A O 1
ATOM 1604 N N . VAL A 1 203 ? 7.598 -3.512 -8.414 1.00 91.19 203 VAL A N 1
ATOM 1605 C CA . VAL A 1 203 ? 8.176 -3.466 -7.055 1.00 91.19 203 VAL A CA 1
ATOM 1606 C C . VAL A 1 203 ? 8.068 -2.065 -6.456 1.00 91.19 203 VAL A C 1
ATOM 1608 O O . VAL A 1 203 ? 7.610 -1.901 -5.326 1.00 91.19 203 VAL A O 1
ATOM 1611 N N . ALA A 1 204 ? 8.472 -1.045 -7.213 1.00 91.12 204 ALA A N 1
ATOM 1612 C CA . ALA A 1 204 ? 8.415 0.334 -6.755 1.00 91.12 204 ALA A CA 1
ATOM 1613 C C . ALA A 1 204 ? 6.966 0.761 -6.455 1.00 91.12 204 ALA A C 1
ATOM 1615 O O . ALA A 1 204 ? 6.696 1.324 -5.394 1.00 91.12 204 ALA A O 1
ATOM 1616 N N . ALA A 1 205 ? 6.021 0.443 -7.345 1.00 92.75 205 ALA A N 1
ATOM 1617 C CA . ALA A 1 205 ? 4.603 0.718 -7.134 1.00 92.75 205 ALA A CA 1
ATOM 1618 C C . ALA A 1 205 ? 4.051 -0.007 -5.895 1.00 92.75 205 ALA A C 1
ATOM 1620 O O . ALA A 1 205 ? 3.346 0.616 -5.105 1.00 92.75 205 ALA A O 1
ATOM 1621 N N . LEU A 1 206 ? 4.400 -1.280 -5.682 1.00 93.81 206 LEU A N 1
ATOM 1622 C CA . LEU A 1 206 ? 3.991 -2.033 -4.495 1.00 93.81 206 LEU A CA 1
ATOM 1623 C C . LEU A 1 206 ? 4.485 -1.364 -3.203 1.00 93.81 206 LEU A C 1
ATOM 1625 O O . LEU A 1 206 ? 3.683 -1.125 -2.303 1.00 93.81 206 LEU A O 1
ATOM 1629 N N . LEU A 1 207 ? 5.769 -0.995 -3.131 1.00 93.00 207 LEU A N 1
ATOM 1630 C CA . LEU A 1 207 ? 6.337 -0.298 -1.968 1.00 93.00 207 LEU A CA 1
ATOM 1631 C C . LEU A 1 207 ? 5.646 1.045 -1.699 1.00 93.00 207 LEU A C 1
ATOM 1633 O O . LEU A 1 207 ? 5.394 1.393 -0.547 1.00 93.00 207 LEU A O 1
ATOM 1637 N N . LEU A 1 208 ? 5.306 1.790 -2.755 1.00 93.62 208 LEU A N 1
ATOM 1638 C CA . LEU A 1 208 ? 4.568 3.047 -2.637 1.00 93.62 208 LEU A CA 1
ATOM 1639 C C . LEU A 1 208 ? 3.171 2.830 -2.047 1.00 93.62 208 LEU A C 1
ATOM 1641 O O . LEU A 1 208 ? 2.774 3.548 -1.131 1.00 93.62 208 LEU A O 1
ATOM 1645 N N . VAL A 1 209 ? 2.429 1.851 -2.568 1.00 95.62 209 VAL A N 1
ATOM 1646 C CA . VAL A 1 209 ? 1.068 1.548 -2.107 1.00 95.62 209 VAL A CA 1
ATOM 1647 C C . VAL A 1 209 ? 1.091 1.019 -0.668 1.00 95.62 209 VAL A C 1
ATOM 1649 O O . VAL A 1 209 ? 0.300 1.492 0.150 1.00 95.62 209 VAL A O 1
ATOM 1652 N N . LYS A 1 210 ? 2.049 0.148 -0.316 1.00 95.75 210 LYS A N 1
ATOM 1653 C CA . LYS A 1 210 ? 2.287 -0.314 1.065 1.00 95.75 210 LYS A CA 1
ATOM 1654 C C . LYS A 1 210 ? 2.570 0.849 2.022 1.00 95.75 210 LYS A C 1
ATOM 1656 O O . LYS A 1 210 ? 1.934 0.957 3.068 1.00 95.75 210 LYS A O 1
ATOM 1661 N N . ALA A 1 211 ? 3.438 1.784 1.633 1.00 94.56 211 ALA A N 1
ATOM 1662 C CA . ALA A 1 211 ? 3.720 2.970 2.440 1.00 94.56 211 ALA A CA 1
ATOM 1663 C C . ALA A 1 211 ? 2.466 3.836 2.677 1.00 94.56 211 ALA A C 1
ATOM 1665 O O . ALA A 1 211 ? 2.254 4.336 3.784 1.00 94.56 211 ALA A O 1
ATOM 1666 N N . LEU A 1 212 ? 1.604 3.994 1.666 1.00 95.38 212 LEU A N 1
ATOM 1667 C CA . LEU A 1 212 ? 0.332 4.709 1.818 1.00 95.38 212 LEU A CA 1
ATOM 1668 C C . LEU A 1 212 ? -0.636 3.988 2.772 1.00 95.38 212 LEU A C 1
ATOM 1670 O O . LEU A 1 212 ? -1.318 4.657 3.549 1.00 95.38 212 LEU A O 1
ATOM 1674 N N . HIS A 1 213 ? -0.652 2.655 2.767 1.00 96.00 213 HIS A N 1
ATOM 1675 C CA . HIS A 1 213 ? -1.450 1.851 3.696 1.00 96.00 213 HIS A CA 1
ATOM 1676 C C . HIS A 1 213 ? -0.984 1.991 5.146 1.00 96.00 213 HIS A C 1
ATOM 1678 O O . HIS A 1 213 ? -1.811 2.224 6.028 1.00 96.00 213 HIS A O 1
ATOM 1684 N N . TRP A 1 214 ? 0.326 1.934 5.407 1.00 94.62 214 TRP A N 1
ATOM 1685 C CA . TRP A 1 214 ? 0.852 2.134 6.766 1.00 94.62 214 TRP A CA 1
ATOM 1686 C C . TRP A 1 214 ? 0.493 3.522 7.307 1.00 94.62 214 TRP A C 1
ATOM 1688 O O . TRP A 1 214 ? 0.081 3.661 8.461 1.00 94.62 214 TRP A O 1
ATOM 1698 N N . LEU A 1 215 ? 0.554 4.544 6.446 1.00 94.31 215 LEU A N 1
ATOM 1699 C CA . LEU A 1 215 ? 0.090 5.887 6.788 1.00 94.31 215 LEU A CA 1
ATOM 1700 C C . LEU A 1 215 ? -1.412 5.930 7.085 1.00 94.31 215 LEU A C 1
ATOM 1702 O O . LEU A 1 215 ? -1.809 6.578 8.054 1.00 94.31 215 LEU A O 1
ATOM 1706 N N . ALA A 1 216 ? -2.245 5.263 6.280 1.00 95.06 216 ALA A N 1
ATOM 1707 C CA . ALA A 1 216 ? -3.687 5.192 6.514 1.00 95.06 216 ALA A CA 1
ATOM 1708 C C . ALA A 1 216 ? -3.997 4.550 7.871 1.00 95.06 216 ALA A C 1
ATOM 1710 O O . ALA A 1 216 ? -4.746 5.127 8.660 1.00 95.06 216 ALA A O 1
ATOM 1711 N N . GLN A 1 217 ? -3.350 3.423 8.180 1.00 94.62 217 GLN A N 1
ATOM 1712 C CA . GLN A 1 217 ? -3.521 2.710 9.443 1.00 94.62 217 GLN A CA 1
ATOM 1713 C C . GLN A 1 217 ? -3.188 3.606 10.645 1.00 94.62 217 GLN A C 1
ATOM 1715 O O . GLN A 1 217 ? -4.037 3.815 11.510 1.00 94.62 217 GLN A O 1
ATOM 1720 N N . LYS A 1 218 ? -2.012 4.254 10.662 1.00 94.12 218 LYS A N 1
ATOM 1721 C CA . LYS A 1 218 ? -1.641 5.160 11.771 1.00 94.12 218 LYS A CA 1
ATOM 1722 C C . LYS A 1 218 ? -2.509 6.397 11.889 1.00 94.12 218 LYS A C 1
ATOM 1724 O O . LYS A 1 218 ? -2.621 6.978 12.973 1.00 94.12 218 LYS A O 1
ATOM 1729 N N . ARG A 1 219 ? -3.074 6.863 10.780 1.00 94.50 219 ARG A N 1
ATOM 1730 C CA . ARG A 1 219 ? -3.997 7.997 10.794 1.00 94.50 219 ARG A CA 1
ATOM 1731 C C . ARG A 1 219 ? -5.332 7.607 11.400 1.00 94.50 219 ARG A C 1
ATOM 1733 O O . ARG A 1 219 ? -5.833 8.377 12.213 1.00 94.50 219 ARG A O 1
ATOM 1740 N N . VAL A 1 220 ? -5.861 6.438 11.050 1.00 94.00 220 VAL A N 1
ATOM 1741 C CA . VAL A 1 220 ? -7.088 5.904 11.653 1.00 94.00 220 VAL A CA 1
ATOM 1742 C C . VAL A 1 220 ? -6.891 5.670 13.149 1.00 94.00 220 VAL A C 1
ATOM 1744 O O . VAL A 1 220 ? -7.682 6.193 13.929 1.00 94.00 220 VAL A O 1
ATOM 1747 N N . ASP A 1 221 ? -5.797 5.018 13.556 1.00 92.50 221 ASP A N 1
ATOM 1748 C CA . ASP A 1 221 ? -5.498 4.775 14.976 1.00 92.50 221 ASP A CA 1
ATOM 1749 C C . ASP A 1 221 ? -5.399 6.084 15.775 1.00 92.50 221 ASP A C 1
ATOM 1751 O O . ASP A 1 221 ? -5.884 6.190 16.895 1.00 92.50 221 ASP A O 1
ATOM 1755 N N . TYR A 1 222 ? -4.810 7.128 15.189 1.00 91.62 222 TYR A N 1
ATOM 1756 C CA . TYR A 1 222 ? -4.742 8.429 15.848 1.00 91.62 222 TYR A CA 1
ATOM 1757 C C . TYR A 1 222 ? -6.090 9.129 15.973 1.00 91.62 222 TYR A C 1
ATOM 1759 O O . TYR A 1 222 ? -6.349 9.771 16.991 1.00 91.62 222 TYR A O 1
ATOM 1767 N N . ILE A 1 223 ? -6.911 9.074 14.923 1.00 91.75 223 ILE A N 1
ATOM 1768 C CA . ILE A 1 223 ? -8.244 9.676 14.950 1.00 91.75 223 ILE A CA 1
ATOM 1769 C C . ILE A 1 223 ? -9.081 8.992 16.036 1.00 91.75 223 ILE A C 1
ATOM 1771 O O . ILE A 1 223 ? -9.757 9.685 16.787 1.00 91.75 223 ILE A O 1
ATOM 1775 N N . GLU A 1 224 ? -8.948 7.673 16.188 1.00 89.25 224 GLU A N 1
ATOM 1776 C CA . GLU A 1 224 ? -9.622 6.905 17.238 1.00 89.25 224 GLU A CA 1
ATOM 1777 C C . GLU A 1 224 ? -9.225 7.356 18.654 1.00 89.25 224 GLU A C 1
ATOM 1779 O O . GLU A 1 224 ? -10.086 7.483 19.522 1.00 89.25 224 GLU A O 1
ATOM 1784 N N . THR A 1 225 ? -7.943 7.649 18.891 1.00 89.00 225 THR A N 1
ATOM 1785 C CA . THR A 1 225 ? -7.454 8.070 20.216 1.00 89.00 225 THR A CA 1
ATOM 1786 C C . THR A 1 225 ? -7.616 9.567 20.499 1.00 89.00 225 THR A C 1
ATOM 1788 O O . THR A 1 225 ? -7.323 10.011 21.608 1.00 89.00 225 THR A O 1
ATOM 1791 N N . THR A 1 226 ? -8.004 10.377 19.509 1.00 87.88 226 THR A N 1
ATOM 1792 C CA . THR A 1 226 ? -8.069 11.841 19.652 1.00 87.88 226 THR A CA 1
ATOM 1793 C C . THR A 1 226 ? -9.502 12.281 19.962 1.00 87.88 226 THR A C 1
ATOM 1795 O O . THR A 1 226 ? -10.397 12.001 19.168 1.00 87.88 226 THR A O 1
ATOM 1798 N N . PRO A 1 227 ? -9.742 13.016 21.066 1.00 75.69 227 PRO A N 1
ATOM 1799 C CA . PRO A 1 227 ? -11.093 13.276 21.574 1.00 75.69 227 PRO A CA 1
ATOM 1800 C C . PRO A 1 227 ? -11.931 14.222 20.703 1.00 75.69 227 PRO A C 1
ATOM 1802 O O . PRO A 1 227 ? -13.154 14.199 20.780 1.00 75.69 227 PRO A O 1
ATOM 1805 N N . SER A 1 228 ? -11.309 15.067 19.878 1.00 79.62 228 SER A N 1
ATOM 1806 C CA . SER A 1 228 ? -12.036 15.946 18.962 1.00 79.62 228 SER A CA 1
ATOM 1807 C C . SER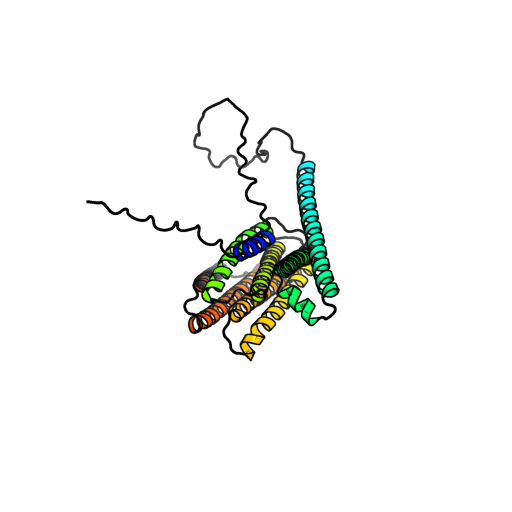 A 1 228 ? -11.241 16.196 17.684 1.00 79.62 228 SER A C 1
ATOM 1809 O O . SER A 1 228 ? -10.160 16.787 17.677 1.00 79.62 228 SER A O 1
ATOM 1811 N N . VAL A 1 229 ? -11.789 15.722 16.568 1.00 85.75 229 VAL A N 1
ATOM 1812 C CA . VAL A 1 229 ? -11.229 15.893 15.226 1.00 85.75 229 VAL A CA 1
ATOM 1813 C C . VAL A 1 229 ? -12.238 16.624 14.334 1.00 85.75 229 VAL A C 1
ATOM 1815 O O . VAL A 1 229 ? -13.441 16.396 14.435 1.00 85.75 229 VAL A O 1
ATOM 1818 N N . PRO A 1 230 ? -11.792 17.538 13.455 1.00 89.44 230 PRO A N 1
ATOM 1819 C CA . PRO A 1 230 ? -12.709 18.284 12.601 1.00 89.44 230 PRO A CA 1
ATOM 1820 C C . PRO A 1 230 ? -13.304 17.390 11.501 1.00 89.44 230 PRO A C 1
ATOM 1822 O O . PRO A 1 230 ? -12.623 16.514 10.966 1.00 89.44 230 PRO A O 1
ATOM 1825 N N . MET A 1 231 ? -14.535 17.683 11.065 1.00 87.56 231 MET A N 1
ATOM 1826 C CA . MET A 1 231 ? -15.248 16.927 10.014 1.00 87.56 231 MET A CA 1
ATOM 1827 C C . MET A 1 231 ? -14.476 16.818 8.690 1.00 87.56 231 MET A C 1
ATOM 1829 O O . MET A 1 231 ? -14.521 15.790 8.017 1.00 87.56 231 MET A O 1
ATOM 1833 N N . LEU A 1 232 ? -13.690 17.841 8.334 1.00 89.56 232 LEU A N 1
ATOM 1834 C CA . LEU A 1 232 ? -12.822 17.798 7.152 1.00 89.56 232 LEU A CA 1
ATOM 1835 C C . LEU A 1 232 ? -11.783 16.671 7.226 1.00 89.56 232 LEU A C 1
ATOM 1837 O O . LEU A 1 232 ? -11.445 16.087 6.197 1.00 89.56 232 LEU A O 1
ATOM 1841 N N . SER A 1 233 ? -11.289 16.343 8.421 1.00 89.69 233 SER A N 1
ATOM 1842 C CA . SER A 1 233 ? -10.355 15.231 8.610 1.00 89.69 233 SER A CA 1
ATOM 1843 C C . SER A 1 233 ? -11.037 13.882 8.393 1.00 89.69 233 SER A C 1
ATOM 1845 O O . SER A 1 233 ? -10.435 13.009 7.772 1.00 89.69 233 SER A O 1
ATOM 1847 N N . HIS A 1 234 ? -12.299 13.732 8.815 1.00 92.00 234 HIS A N 1
ATOM 1848 C CA . HIS A 1 234 ? -13.083 12.523 8.549 1.00 92.00 234 HIS A CA 1
ATOM 1849 C C . HIS A 1 234 ? -13.310 12.317 7.046 1.00 92.00 234 HIS A C 1
ATOM 1851 O O . HIS A 1 234 ? -13.030 11.247 6.510 1.00 92.00 234 HIS A O 1
ATOM 1857 N N . ILE A 1 235 ? -13.721 13.366 6.328 1.00 91.94 235 ILE A N 1
ATOM 1858 C CA . ILE A 1 235 ? -13.924 13.291 4.871 1.00 91.94 235 ILE A CA 1
ATOM 1859 C C . ILE A 1 235 ? -12.613 12.931 4.152 1.00 91.94 235 ILE A C 1
ATOM 1861 O O . ILE A 1 235 ? -12.606 12.101 3.238 1.00 91.94 235 ILE A O 1
ATOM 1865 N N . ARG A 1 236 ? -11.481 13.508 4.579 1.00 94.38 236 ARG A N 1
ATOM 1866 C CA . ARG A 1 236 ? -10.160 13.207 4.004 1.00 94.38 236 ARG A CA 1
ATOM 1867 C C . ARG A 1 236 ? -9.734 11.760 4.227 1.00 94.38 236 ARG A C 1
ATOM 1869 O O . ARG A 1 236 ? -9.267 11.138 3.281 1.00 94.38 236 ARG A O 1
ATOM 1876 N N . ILE A 1 237 ? -9.899 11.208 5.431 1.00 93.94 237 ILE A N 1
ATOM 1877 C CA . ILE A 1 237 ? -9.470 9.827 5.698 1.00 93.94 237 ILE A CA 1
ATOM 1878 C C . ILE A 1 237 ? -10.382 8.804 5.012 1.00 93.94 237 ILE A C 1
ATOM 1880 O O . ILE A 1 237 ? -9.881 7.840 4.441 1.00 93.94 237 ILE A O 1
ATOM 1884 N N . VAL A 1 238 ? -11.699 9.043 4.977 1.00 95.00 238 VAL A N 1
ATOM 1885 C CA . VAL A 1 238 ? -12.646 8.166 4.268 1.00 95.00 238 VAL A CA 1
ATOM 1886 C C . VAL A 1 238 ? -12.354 8.160 2.772 1.00 95.00 238 VAL A C 1
ATOM 1888 O O . VAL A 1 238 ? -12.203 7.093 2.181 1.00 95.00 238 VAL A O 1
ATOM 1891 N N . SER A 1 239 ? -12.199 9.339 2.161 1.00 95.75 239 SER A N 1
ATOM 1892 C CA . SER A 1 239 ? -11.834 9.428 0.741 1.00 95.75 239 SER A CA 1
ATOM 1893 C C . SER A 1 239 ? -10.459 8.816 0.450 1.00 95.75 239 SER A C 1
ATOM 1895 O O . SER A 1 239 ? -10.291 8.200 -0.600 1.00 95.75 239 SER A O 1
ATOM 1897 N N . PHE A 1 240 ? -9.501 8.904 1.381 1.00 96.75 240 PHE A N 1
ATOM 1898 C CA . PHE A 1 240 ? -8.196 8.253 1.249 1.00 96.75 240 PHE A CA 1
ATOM 1899 C C . PHE A 1 240 ? -8.291 6.724 1.277 1.00 96.75 240 PHE A C 1
ATOM 1901 O O . PHE A 1 240 ? -7.687 6.071 0.430 1.00 96.75 240 PHE A O 1
ATOM 1908 N N . MET A 1 241 ? -9.075 6.148 2.193 1.00 95.94 241 MET A N 1
ATOM 1909 C CA . MET A 1 241 ? -9.281 4.694 2.265 1.00 95.94 241 MET A CA 1
ATOM 1910 C C . MET A 1 241 ? -10.007 4.157 1.026 1.00 95.94 241 MET A C 1
ATOM 1912 O O . MET A 1 241 ? -9.611 3.128 0.485 1.00 95.94 241 MET A O 1
ATOM 1916 N N . VAL A 1 242 ? -11.018 4.875 0.524 1.00 96.50 242 VAL A N 1
ATOM 1917 C CA . VAL A 1 242 ? -11.711 4.506 -0.725 1.00 96.50 242 VAL A CA 1
ATOM 1918 C C . VAL A 1 242 ? -10.762 4.582 -1.924 1.00 96.50 242 VAL A C 1
ATOM 1920 O O . VAL A 1 242 ? -10.764 3.688 -2.770 1.00 96.50 242 VAL A O 1
ATOM 1923 N N . PHE A 1 243 ? -9.922 5.620 -1.990 1.00 96.88 243 PHE A N 1
ATOM 1924 C CA . PHE A 1 243 ? -8.889 5.740 -3.017 1.00 96.88 243 PHE A CA 1
ATOM 1925 C C . PHE A 1 243 ? -7.892 4.575 -2.964 1.00 96.88 243 PHE A C 1
ATOM 1927 O O . PHE A 1 243 ? -7.599 3.996 -4.008 1.00 96.88 243 PHE A O 1
ATOM 1934 N N . LEU A 1 244 ? -7.407 4.206 -1.772 1.00 96.94 244 LEU A N 1
ATOM 1935 C CA . LEU A 1 244 ? -6.488 3.078 -1.604 1.00 96.94 244 LEU A CA 1
ATOM 1936 C C . LEU A 1 244 ? -7.118 1.766 -2.066 1.00 96.94 244 LEU A C 1
ATOM 1938 O O . LEU A 1 244 ? -6.534 1.090 -2.907 1.00 96.94 244 LEU A O 1
ATOM 1942 N N . LEU A 1 245 ? -8.348 1.477 -1.635 1.00 97.19 245 LEU A N 1
ATOM 1943 C CA . LEU A 1 245 ? -9.049 0.261 -2.042 1.00 97.19 245 LEU A CA 1
ATOM 1944 C C . LEU A 1 245 ? -9.241 0.186 -3.566 1.00 97.19 245 LEU A C 1
ATOM 1946 O O . LEU A 1 245 ? -9.052 -0.867 -4.171 1.00 97.19 245 LEU A O 1
ATOM 1950 N N . ALA A 1 246 ? -9.580 1.307 -4.212 1.00 97.56 246 ALA A N 1
ATOM 1951 C CA . ALA A 1 246 ? -9.700 1.362 -5.667 1.00 97.56 246 ALA A CA 1
ATOM 1952 C C . ALA A 1 246 ? -8.357 1.087 -6.363 1.00 97.56 246 ALA A C 1
ATOM 1954 O O . ALA A 1 246 ? -8.313 0.341 -7.345 1.00 97.56 246 ALA A O 1
ATOM 1955 N N . VAL A 1 247 ? -7.265 1.661 -5.850 1.00 96.94 247 VAL A N 1
ATOM 1956 C CA . VAL A 1 247 ? -5.905 1.401 -6.338 1.00 96.94 247 VAL A CA 1
ATOM 1957 C C . VAL A 1 247 ? -5.569 -0.084 -6.195 1.00 96.94 247 VAL A C 1
ATOM 1959 O O . VAL A 1 247 ? -5.161 -0.692 -7.186 1.00 96.94 247 VAL A O 1
ATOM 1962 N N . ASP A 1 248 ? -5.817 -0.694 -5.037 1.00 96.81 248 ASP A N 1
ATOM 1963 C CA . ASP A 1 248 ? -5.541 -2.116 -4.809 1.00 96.81 248 ASP A CA 1
ATOM 1964 C C . ASP A 1 248 ? -6.326 -3.004 -5.771 1.00 96.81 248 ASP A C 1
ATOM 1966 O O . ASP A 1 248 ? -5.743 -3.872 -6.415 1.00 96.81 248 ASP A O 1
ATOM 1970 N N . CYS A 1 249 ? -7.626 -2.756 -5.964 1.00 96.25 249 CYS A N 1
ATOM 1971 C CA . CYS A 1 249 ? -8.437 -3.519 -6.914 1.00 96.25 249 CYS A CA 1
ATOM 1972 C C . CYS A 1 249 ? -7.943 -3.370 -8.365 1.00 96.25 249 CYS A C 1
ATOM 1974 O O . CYS A 1 249 ? -7.946 -4.340 -9.133 1.00 96.25 249 CYS A O 1
ATOM 1976 N N . ILE A 1 250 ? -7.490 -2.176 -8.761 1.00 96.56 250 ILE A N 1
ATOM 1977 C CA . ILE A 1 250 ? -6.908 -1.951 -10.091 1.00 96.56 250 ILE A CA 1
ATOM 1978 C C . ILE A 1 250 ? -5.598 -2.736 -10.233 1.00 96.56 250 ILE A C 1
ATOM 1980 O O . ILE A 1 250 ? -5.435 -3.465 -11.210 1.00 96.56 250 ILE A O 1
ATOM 1984 N N . PHE A 1 251 ? -4.671 -2.642 -9.281 1.00 95.44 251 PHE A N 1
ATOM 1985 C CA . PHE A 1 251 ? -3.398 -3.370 -9.356 1.00 95.44 251 PHE A CA 1
ATOM 1986 C C . PHE A 1 251 ? -3.580 -4.891 -9.241 1.00 95.44 251 PHE A C 1
ATOM 1988 O O . PHE A 1 251 ? -2.941 -5.647 -9.981 1.00 95.44 251 PHE A O 1
ATOM 1995 N N . LEU A 1 252 ? -4.505 -5.347 -8.399 1.00 95.06 252 LEU A N 1
ATOM 1996 C CA . LEU A 1 252 ? -4.880 -6.750 -8.252 1.00 95.06 252 LEU A CA 1
ATOM 1997 C C . LEU A 1 252 ? -5.463 -7.307 -9.554 1.00 95.06 252 LEU A C 1
ATOM 1999 O O . LEU A 1 252 ? -4.998 -8.323 -10.056 1.00 95.06 252 LEU A O 1
ATOM 2003 N N . SER A 1 253 ? -6.431 -6.622 -10.166 1.00 93.38 253 SER A N 1
ATOM 2004 C CA . SER A 1 253 ? -7.010 -7.075 -11.440 1.00 93.38 253 SER A CA 1
ATOM 2005 C C . SER A 1 253 ? -5.972 -7.116 -12.566 1.00 93.38 253 SER A C 1
ATOM 2007 O O . SER A 1 253 ? -5.942 -8.065 -13.352 1.00 93.38 253 SER A O 1
ATOM 2009 N N . ARG A 1 254 ? -5.067 -6.130 -12.620 1.00 92.12 254 ARG A N 1
ATOM 2010 C CA . ARG A 1 254 ? -3.974 -6.084 -13.604 1.00 92.12 254 ARG A CA 1
ATOM 2011 C C . ARG A 1 254 ? -2.959 -7.210 -13.422 1.00 92.12 254 ARG A C 1
ATOM 2013 O O . ARG A 1 254 ? -2.475 -7.725 -14.427 1.00 92.12 254 ARG A O 1
ATOM 2020 N N . SER A 1 255 ? -2.645 -7.583 -12.184 1.00 89.94 255 SER A N 1
ATOM 2021 C CA . SER A 1 255 ? -1.703 -8.666 -11.870 1.00 89.94 255 SER A CA 1
ATOM 2022 C C . SER A 1 255 ? -2.335 -10.059 -11.980 1.00 89.94 255 SER A C 1
ATOM 2024 O O . SER A 1 255 ? -1.663 -10.984 -12.430 1.00 89.94 255 SER A O 1
ATOM 2026 N N . LEU A 1 256 ? -3.634 -10.199 -11.698 1.00 90.25 256 LEU A N 1
ATOM 2027 C CA . LEU A 1 256 ? -4.377 -11.457 -11.843 1.00 90.25 256 LEU A CA 1
ATOM 2028 C C . LEU A 1 256 ? -4.724 -11.807 -13.296 1.00 90.25 256 LEU A C 1
ATOM 2030 O O . LEU A 1 256 ? -4.791 -12.986 -13.644 1.00 90.25 256 LEU A O 1
ATOM 2034 N N . MET A 1 257 ? -4.960 -10.817 -14.162 1.00 89.06 257 MET A N 1
ATOM 2035 C CA . MET A 1 257 ? -5.412 -11.074 -15.537 1.00 89.06 257 MET A CA 1
ATOM 2036 C C . MET A 1 257 ? -4.454 -11.989 -16.337 1.00 89.06 257 MET A C 1
ATOM 2038 O O . MET A 1 257 ? -4.932 -12.943 -16.960 1.00 89.06 257 MET A O 1
ATOM 2042 N N . PRO A 1 258 ? -3.119 -11.791 -16.306 1.00 84.50 258 PRO A N 1
ATOM 2043 C CA . PRO A 1 258 ? -2.172 -12.706 -16.946 1.00 84.50 258 PRO A CA 1
ATOM 2044 C C . PRO A 1 258 ? -2.162 -14.109 -16.325 1.00 84.50 258 PR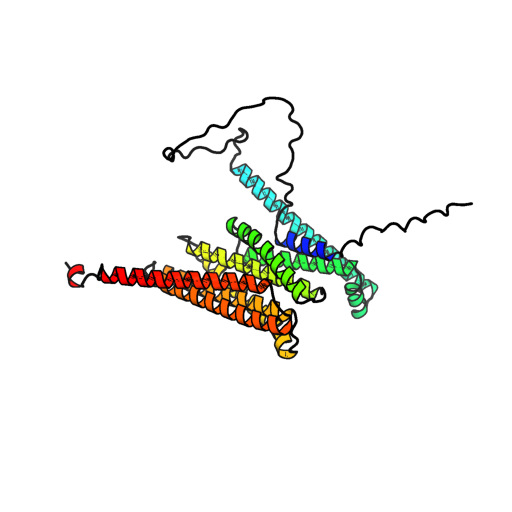O A C 1
ATOM 2046 O O . PRO A 1 258 ? -2.073 -15.090 -17.063 1.00 84.50 258 PRO A O 1
ATOM 2049 N N . LEU A 1 259 ? -2.306 -14.217 -14.997 1.00 85.62 259 LEU A N 1
ATOM 2050 C CA . LEU A 1 259 ? -2.365 -15.498 -14.278 1.00 85.62 259 LEU A CA 1
ATOM 2051 C C . LEU A 1 259 ? -3.539 -16.352 -14.750 1.00 85.62 259 LEU A C 1
ATOM 2053 O O . LEU A 1 259 ? -3.378 -17.541 -15.016 1.00 85.62 259 LEU A O 1
ATOM 2057 N N . ILE A 1 260 ? -4.721 -15.747 -14.866 1.00 86.19 260 ILE A N 1
ATOM 2058 C CA . ILE A 1 260 ? -5.940 -16.462 -15.255 1.00 86.19 260 ILE A CA 1
ATOM 2059 C C . ILE A 1 260 ? -5.877 -16.864 -16.731 1.00 86.19 260 ILE A C 1
ATOM 2061 O O . ILE A 1 260 ? -6.244 -17.987 -17.078 1.00 86.19 260 ILE A O 1
ATOM 2065 N N . LYS A 1 261 ? -5.408 -15.956 -17.597 1.00 87.75 261 LYS A N 1
ATOM 2066 C CA . LYS A 1 261 ? -5.417 -16.163 -19.049 1.00 87.75 261 LYS A CA 1
ATOM 2067 C C . LYS A 1 261 ? -4.343 -17.142 -19.517 1.00 87.75 261 LYS A C 1
ATOM 2069 O O . LYS A 1 261 ? -4.643 -18.026 -20.312 1.00 87.75 261 LYS A O 1
ATOM 2074 N N . ASN A 1 262 ? -3.111 -16.972 -19.047 1.00 80.44 262 ASN A N 1
ATOM 2075 C CA . ASN A 1 262 ? -1.970 -17.727 -19.562 1.00 80.44 262 ASN A CA 1
ATOM 2076 C C . ASN A 1 262 ? -1.617 -18.926 -18.670 1.00 80.44 262 ASN A C 1
ATOM 2078 O O . ASN A 1 262 ? -0.887 -19.804 -19.110 1.00 80.44 262 ASN A O 1
ATOM 2082 N N . ARG A 1 263 ? -2.117 -18.970 -17.422 1.00 72.50 263 ARG A N 1
ATOM 2083 C CA . ARG A 1 263 ? -1.756 -19.965 -16.389 1.00 72.50 263 ARG A CA 1
ATOM 2084 C C . ARG A 1 263 ? -0.255 -20.131 -16.145 1.00 72.50 263 ARG A C 1
ATOM 2086 O O . ARG A 1 263 ? 0.170 -21.097 -15.519 1.00 72.50 263 ARG A O 1
ATOM 2093 N N . GLU A 1 264 ? 0.543 -19.164 -16.575 1.00 67.19 264 GLU A N 1
ATOM 2094 C CA . GLU A 1 264 ? 1.958 -19.115 -16.257 1.00 67.19 264 GLU A CA 1
ATOM 2095 C C . GLU A 1 264 ? 2.104 -18.617 -14.825 1.00 67.19 264 GLU A C 1
ATOM 2097 O O . GLU A 1 264 ? 1.894 -17.437 -14.516 1.00 67.19 264 GLU A O 1
ATOM 2102 N N . ALA A 1 265 ? 2.453 -19.544 -13.935 1.00 65.88 265 ALA A N 1
ATOM 2103 C CA . ALA A 1 265 ? 2.966 -19.177 -12.635 1.00 65.88 265 ALA A CA 1
ATOM 2104 C C . ALA A 1 265 ? 4.232 -18.350 -12.877 1.00 65.88 265 ALA A C 1
ATOM 2106 O O . ALA A 1 265 ? 5.212 -18.836 -13.429 1.00 65.88 265 ALA A O 1
ATOM 2107 N N . SER A 1 266 ? 4.186 -17.081 -12.488 1.00 76.88 266 SER A N 1
ATOM 2108 C CA . SER A 1 266 ? 5.310 -16.148 -12.554 1.00 76.88 266 SER A CA 1
ATOM 2109 C C . SER A 1 266 ? 5.279 -15.243 -11.323 1.00 76.88 266 SER A C 1
ATOM 2111 O O . SER A 1 266 ? 4.403 -15.375 -10.461 1.00 76.88 266 SER A O 1
ATOM 2113 N N . VAL A 1 267 ? 6.191 -14.272 -11.248 1.00 82.69 267 VAL A N 1
ATOM 2114 C CA . VAL A 1 267 ? 6.242 -13.275 -10.160 1.00 82.69 267 VAL A CA 1
ATOM 2115 C C . VAL A 1 267 ? 4.923 -12.511 -9.977 1.00 82.69 267 VAL A C 1
ATOM 2117 O O . VAL A 1 267 ? 4.657 -11.964 -8.911 1.00 82.69 267 VAL A O 1
ATOM 2120 N N . ALA A 1 268 ? 4.053 -12.492 -10.988 1.00 84.81 268 ALA A N 1
ATOM 2121 C CA . ALA A 1 268 ? 2.737 -11.879 -10.878 1.00 84.81 268 ALA A CA 1
ATOM 2122 C C . ALA A 1 268 ? 1.847 -12.524 -9.790 1.00 84.81 268 ALA A C 1
ATOM 2124 O O . ALA A 1 268 ? 0.990 -11.825 -9.252 1.00 84.81 268 ALA A O 1
ATOM 2125 N N . ILE A 1 269 ? 2.079 -13.787 -9.390 1.00 88.56 269 ILE A N 1
ATOM 2126 C CA . ILE A 1 269 ? 1.392 -14.394 -8.230 1.00 88.56 269 ILE A CA 1
ATOM 2127 C C . ILE A 1 269 ? 1.773 -13.663 -6.942 1.00 88.56 269 ILE A C 1
ATOM 2129 O O . ILE A 1 269 ? 0.885 -13.321 -6.166 1.00 88.56 269 ILE A O 1
ATOM 2133 N N . PHE A 1 270 ? 3.059 -13.358 -6.750 1.00 89.06 270 PHE A N 1
ATOM 2134 C CA . PHE A 1 270 ? 3.533 -12.616 -5.581 1.00 89.06 270 PHE A CA 1
ATOM 2135 C C . PHE A 1 270 ? 2.883 -11.241 -5.478 1.00 89.06 270 PHE A C 1
ATOM 2137 O O . PHE A 1 270 ? 2.289 -10.921 -4.456 1.00 89.06 270 PHE A O 1
ATOM 2144 N N . PHE A 1 271 ? 2.882 -10.473 -6.567 1.00 91.06 271 PHE A N 1
ATOM 2145 C CA . PHE A 1 271 ? 2.213 -9.171 -6.572 1.00 91.06 271 PHE A CA 1
ATOM 2146 C C . PHE A 1 271 ? 0.702 -9.276 -6.359 1.00 91.06 271 PHE A C 1
ATOM 2148 O O . PHE A 1 271 ? 0.147 -8.487 -5.604 1.00 91.06 271 PHE A O 1
ATOM 2155 N N . SER A 1 272 ? 0.032 -10.241 -6.997 1.00 92.44 272 SER A N 1
ATOM 2156 C CA . SER A 1 272 ? -1.419 -10.425 -6.837 1.00 92.44 272 SER A CA 1
ATOM 2157 C C . SER A 1 272 ? -1.779 -10.700 -5.380 1.00 92.44 272 SER A C 1
ATOM 2159 O O . SER A 1 272 ? -2.716 -10.124 -4.841 1.00 92.44 272 SER A O 1
ATOM 2161 N N . PHE A 1 273 ? -1.013 -11.569 -4.731 1.00 91.25 273 PHE A N 1
ATOM 2162 C CA . PHE A 1 273 ? -1.199 -11.897 -3.329 1.00 91.25 273 PHE A CA 1
ATOM 2163 C C . PHE A 1 273 ? -0.955 -10.695 -2.410 1.00 91.25 273 PHE A C 1
ATOM 2165 O O . PHE A 1 273 ? -1.786 -10.412 -1.550 1.00 91.25 273 PHE A O 1
ATOM 2172 N N . GLU A 1 274 ? 0.124 -9.951 -2.640 1.00 93.31 274 GLU A N 1
ATOM 2173 C CA . GLU A 1 274 ? 0.433 -8.744 -1.878 1.00 93.31 274 GLU A CA 1
ATOM 2174 C C . GLU A 1 274 ? -0.709 -7.725 -1.982 1.00 93.31 274 GLU A C 1
ATOM 2176 O O . GLU A 1 274 ? -1.263 -7.299 -0.972 1.00 93.31 274 GLU A O 1
ATOM 2181 N N . TYR A 1 275 ? -1.169 -7.408 -3.198 1.00 95.50 275 TYR A N 1
ATOM 2182 C CA . TYR A 1 275 ? -2.302 -6.494 -3.385 1.00 95.50 275 TYR A CA 1
ATOM 2183 C C . TYR A 1 275 ? -3.614 -7.026 -2.791 1.00 95.50 275 TYR A C 1
ATOM 2185 O O . TYR A 1 275 ? -4.445 -6.236 -2.347 1.00 95.50 275 TYR A O 1
ATOM 2193 N N . MET A 1 276 ? -3.809 -8.346 -2.746 1.00 95.44 276 MET A N 1
ATOM 2194 C CA . MET A 1 276 ? -4.972 -8.952 -2.098 1.00 95.44 276 MET A CA 1
ATOM 2195 C C . MET A 1 276 ? -4.944 -8.751 -0.578 1.00 95.44 276 MET A C 1
ATOM 2197 O O . MET A 1 276 ? -5.971 -8.383 -0.012 1.00 95.44 276 MET A O 1
ATOM 2201 N N . ILE A 1 277 ? -3.786 -8.924 0.069 1.00 94.88 277 ILE A N 1
ATOM 2202 C CA . ILE A 1 277 ? -3.617 -8.654 1.507 1.00 94.88 277 ILE A CA 1
ATOM 2203 C C . ILE A 1 277 ? -3.835 -7.176 1.825 1.00 94.88 277 ILE A C 1
ATOM 2205 O O . ILE A 1 277 ? -4.515 -6.845 2.801 1.00 94.88 277 ILE A O 1
ATOM 2209 N N . LEU A 1 278 ? -3.280 -6.281 1.003 1.00 95.88 278 LEU A N 1
ATOM 2210 C CA . LEU A 1 278 ? -3.484 -4.843 1.172 1.00 95.88 278 LEU A CA 1
ATOM 2211 C C . LEU A 1 278 ? -4.975 -4.487 1.081 1.00 95.88 278 LEU A C 1
ATOM 2213 O O . LEU A 1 278 ? -5.498 -3.822 1.978 1.00 95.88 278 LEU A O 1
ATOM 2217 N N . ALA A 1 279 ? -5.682 -5.023 0.080 1.00 96.81 279 ALA A N 1
ATOM 2218 C CA . ALA A 1 279 ? -7.116 -4.806 -0.080 1.00 96.81 279 ALA A CA 1
ATOM 2219 C C . ALA A 1 279 ? -7.919 -5.312 1.132 1.00 96.81 279 ALA A C 1
ATOM 2221 O O . ALA A 1 279 ? -8.775 -4.587 1.647 1.00 96.81 279 ALA A O 1
ATOM 2222 N N . THR A 1 280 ? -7.646 -6.528 1.628 1.00 96.12 280 THR A N 1
ATOM 2223 C CA . THR A 1 280 ? -8.354 -7.068 2.802 1.00 96.12 280 THR A CA 1
ATOM 2224 C C . THR A 1 280 ? -8.065 -6.263 4.063 1.00 96.12 280 THR A C 1
ATOM 2226 O O . THR A 1 280 ? -8.995 -5.953 4.809 1.00 96.12 280 THR A O 1
ATOM 2229 N N . SER A 1 281 ? -6.813 -5.848 4.268 1.00 95.25 281 SER A N 1
ATOM 2230 C CA . SER A 1 281 ? -6.425 -4.972 5.379 1.00 95.25 281 SER A CA 1
ATOM 2231 C C . SER A 1 281 ? -7.151 -3.624 5.327 1.00 95.25 281 SER A C 1
ATOM 2233 O O . SER A 1 281 ? -7.668 -3.163 6.347 1.00 95.25 281 SER A O 1
ATOM 2235 N N . THR A 1 282 ? -7.267 -3.013 4.145 1.00 96.06 282 THR A N 1
ATOM 2236 C CA . THR A 1 282 ? -7.998 -1.749 3.961 1.00 96.06 282 THR A CA 1
ATOM 2237 C C . THR A 1 282 ? -9.483 -1.893 4.253 1.00 96.06 282 THR A C 1
ATOM 2239 O O . THR A 1 282 ? -10.052 -1.026 4.917 1.00 96.06 282 THR A O 1
ATOM 2242 N N . VAL A 1 283 ? -10.112 -2.998 3.842 1.00 96.69 283 VAL A N 1
ATOM 2243 C CA . VAL A 1 283 ? -11.512 -3.279 4.197 1.00 96.69 283 VAL A CA 1
ATOM 2244 C C . VAL A 1 283 ? -11.673 -3.402 5.713 1.00 96.69 283 VAL A C 1
ATOM 2246 O O . VAL A 1 283 ? -12.582 -2.792 6.276 1.00 96.69 283 VAL A O 1
ATOM 2249 N N . SER A 1 284 ? -10.780 -4.116 6.402 1.00 95.56 284 SER A N 1
ATOM 2250 C CA . SER A 1 284 ? -10.826 -4.225 7.866 1.00 95.56 284 SER A CA 1
ATOM 2251 C C . SER A 1 284 ? -10.672 -2.867 8.557 1.00 95.56 284 SER A C 1
ATOM 2253 O O . SER A 1 284 ? -11.457 -2.547 9.451 1.00 95.56 284 SER A O 1
ATOM 2255 N N . ILE A 1 285 ? -9.719 -2.037 8.121 1.00 95.06 285 ILE A N 1
ATOM 2256 C CA . ILE A 1 285 ? -9.518 -0.683 8.665 1.00 95.06 285 ILE A CA 1
ATOM 2257 C C . ILE A 1 285 ? -10.741 0.201 8.388 1.00 95.06 285 ILE A C 1
ATOM 2259 O O . ILE A 1 285 ? -11.172 0.944 9.269 1.00 95.06 285 ILE A O 1
ATOM 2263 N N . PHE A 1 286 ? -11.342 0.095 7.202 1.00 95.56 286 PHE A N 1
ATOM 2264 C CA . PHE A 1 286 ? -12.549 0.837 6.849 1.00 95.56 286 PHE A CA 1
ATOM 2265 C C . PHE A 1 286 ? -13.730 0.465 7.753 1.00 95.56 286 PHE A C 1
ATOM 2267 O O . PHE A 1 286 ? -14.377 1.353 8.304 1.00 95.56 286 PHE A O 1
ATOM 2274 N N . VAL A 1 287 ? -13.987 -0.829 7.972 1.00 95.50 287 VAL A N 1
ATOM 2275 C CA . VAL A 1 287 ? -15.073 -1.268 8.865 1.00 95.50 287 VAL A CA 1
ATOM 2276 C C . VAL A 1 287 ? -14.783 -0.862 10.318 1.00 95.50 287 VAL A C 1
ATOM 2278 O O . VAL A 1 287 ? -15.682 -0.364 10.996 1.00 95.50 287 VAL A O 1
ATOM 2281 N N . LYS A 1 288 ? -13.526 -0.960 10.781 1.00 94.19 288 LYS A N 1
ATOM 2282 C CA . LYS A 1 288 ? -13.114 -0.456 12.104 1.00 94.19 288 LYS A CA 1
ATOM 2283 C C . LYS A 1 288 ? -13.409 1.043 12.237 1.00 94.19 288 LYS A C 1
ATOM 2285 O O . LYS A 1 288 ? -13.937 1.493 13.252 1.00 94.19 288 LYS A O 1
ATOM 2290 N N . TYR A 1 289 ? -13.125 1.816 11.193 1.00 93.94 289 TYR A N 1
ATOM 2291 C CA . TYR A 1 289 ? -13.414 3.244 11.164 1.00 93.94 289 TYR A CA 1
ATOM 2292 C C . TYR A 1 289 ? -14.921 3.545 11.182 1.00 93.94 289 TYR A C 1
ATOM 2294 O O . TYR A 1 289 ? -15.353 4.466 11.873 1.00 93.94 289 TYR A O 1
ATOM 2302 N N . VAL A 1 290 ? -15.738 2.751 10.482 1.00 92.94 290 VAL A N 1
ATOM 2303 C CA . VAL A 1 290 ? -17.206 2.854 10.550 1.00 92.94 290 VAL A CA 1
ATOM 2304 C C . VAL A 1 290 ? -17.706 2.610 11.975 1.00 92.94 290 VAL A C 1
ATOM 2306 O O . VAL A 1 290 ? -18.583 3.342 12.438 1.00 92.94 290 VAL A O 1
ATOM 2309 N N . PHE A 1 291 ? -17.130 1.646 12.701 1.00 92.50 291 PHE A N 1
ATOM 2310 C CA . PHE A 1 291 ? -17.475 1.432 14.109 1.00 92.50 291 PHE A CA 1
ATOM 2311 C C . PHE A 1 291 ? -17.124 2.642 14.976 1.00 92.50 291 PHE A C 1
ATOM 2313 O O . PHE A 1 291 ? -17.937 3.064 15.794 1.00 92.50 291 PHE A O 1
ATOM 2320 N N . TYR A 1 292 ? -15.955 3.245 14.761 1.00 90.38 292 TYR A N 1
ATOM 2321 C CA . TYR A 1 292 ? -15.568 4.470 15.459 1.00 90.38 292 TYR A CA 1
ATOM 2322 C C . TYR A 1 292 ? -16.532 5.638 15.185 1.00 90.38 292 TYR A C 1
ATOM 2324 O O . TYR A 1 292 ? -16.979 6.294 16.122 1.00 90.38 292 TYR A O 1
ATOM 2332 N N . VAL A 1 293 ? -16.908 5.880 13.924 1.00 90.94 293 VAL A N 1
ATOM 2333 C CA . VAL A 1 293 ? -17.860 6.955 13.585 1.00 90.94 293 VAL A CA 1
ATOM 2334 C C . VAL A 1 293 ? -19.242 6.683 14.181 1.00 90.94 293 VAL A C 1
ATOM 2336 O O . VAL A 1 293 ? -19.884 7.604 14.675 1.00 90.94 293 VAL A O 1
ATOM 2339 N N . SER A 1 294 ? -19.692 5.428 14.168 1.00 89.81 294 SER A N 1
ATOM 2340 C CA . SER A 1 294 ? -20.986 5.045 14.748 1.00 89.81 294 SER A CA 1
ATOM 2341 C C . SER A 1 294 ? -21.012 5.270 16.262 1.00 89.81 294 SER A C 1
ATOM 2343 O O . SER A 1 294 ? -21.978 5.816 16.780 1.00 89.81 294 SER A O 1
ATOM 2345 N N . ASP A 1 295 ? -19.927 4.931 16.960 1.00 89.94 295 ASP A N 1
ATOM 2346 C CA . ASP A 1 295 ? -19.763 5.200 18.393 1.00 89.94 295 ASP A CA 1
ATOM 2347 C C . ASP A 1 295 ? -19.785 6.704 18.709 1.00 89.94 295 ASP A C 1
ATOM 2349 O O . ASP A 1 295 ? -20.459 7.140 19.640 1.00 89.94 295 ASP A O 1
ATOM 2353 N N . MET A 1 296 ? -19.120 7.513 17.876 1.00 86.62 296 MET A N 1
ATOM 2354 C CA . MET A 1 296 ? -19.137 8.973 17.996 1.00 86.62 296 MET A CA 1
ATOM 2355 C C . MET A 1 296 ? -20.550 9.551 17.810 1.00 86.62 296 MET A C 1
ATOM 2357 O O . MET A 1 296 ? -20.920 10.497 18.501 1.00 86.62 296 MET A O 1
ATOM 2361 N N . LEU A 1 297 ? -21.347 8.985 16.896 1.00 86.75 297 LEU A N 1
ATOM 2362 C CA . LEU A 1 297 ? -22.741 9.390 16.671 1.00 86.75 297 LEU A CA 1
ATOM 2363 C C . LEU A 1 297 ? -23.674 8.983 17.818 1.00 86.75 297 LEU A C 1
ATOM 2365 O O . LEU A 1 297 ? -24.674 9.655 18.045 1.00 86.75 297 LEU A O 1
ATOM 2369 N N . MET A 1 298 ? -23.354 7.902 18.532 1.00 86.38 298 MET A N 1
ATOM 2370 C CA . MET A 1 298 ? -24.095 7.425 19.705 1.00 86.38 298 MET A CA 1
ATOM 2371 C C . MET A 1 298 ? -23.592 8.049 21.017 1.00 86.38 298 MET A C 1
ATOM 2373 O O . MET A 1 298 ? -23.869 7.514 22.086 1.00 86.38 298 MET A O 1
ATOM 2377 N N . GLU A 1 299 ? -22.815 9.136 20.950 1.00 84.00 299 GLU A N 1
ATOM 2378 C CA . GLU A 1 299 ? -22.229 9.822 22.114 1.00 84.00 299 GLU A CA 1
ATOM 2379 C C . GLU A 1 299 ? -21.461 8.877 23.065 1.00 84.00 299 GLU A C 1
ATOM 2381 O O . GLU A 1 299 ? -21.403 9.093 24.274 1.00 84.00 299 GLU A O 1
ATOM 2386 N N . GLY A 1 300 ? -20.862 7.806 22.528 1.00 78.56 300 GLY A N 1
ATOM 2387 C CA . GLY A 1 300 ? -20.111 6.818 23.309 1.00 78.56 300 GLY A CA 1
ATOM 2388 C C . GLY A 1 300 ? -20.968 5.813 24.090 1.00 78.56 300 GLY A C 1
ATOM 2389 O O . GLY A 1 300 ? -20.431 5.057 24.897 1.00 78.56 300 GLY A O 1
ATOM 2390 N N . GLN A 1 301 ? -22.283 5.756 23.854 1.00 83.44 301 GLN A N 1
ATOM 2391 C CA . GLN A 1 301 ? -23.185 4.804 24.520 1.00 83.44 301 GLN A CA 1
ATOM 2392 C C . GLN A 1 301 ? -23.125 3.378 23.936 1.00 83.44 301 GLN A C 1
ATOM 2394 O O . GLN A 1 301 ? -23.944 2.522 24.278 1.00 83.44 301 GLN A O 1
ATOM 2399 N N . TRP A 1 302 ? -22.182 3.074 23.036 1.00 84.25 302 TRP A N 1
ATOM 2400 C CA . TRP A 1 302 ? -22.115 1.760 22.399 1.00 84.25 302 TRP A CA 1
ATOM 2401 C C . TRP A 1 302 ? -21.337 0.734 23.237 1.00 84.25 302 TRP A C 1
ATOM 2403 O O . TRP A 1 302 ? -20.201 0.365 22.932 1.00 84.25 302 TRP A O 1
ATOM 2413 N N . GLU A 1 303 ? -21.994 0.173 24.253 1.00 79.25 303 GLU A N 1
ATOM 2414 C CA . GLU A 1 303 ? -21.391 -0.795 25.190 1.00 79.25 303 GLU A CA 1
ATOM 2415 C C . GLU A 1 303 ? -20.758 -2.023 24.505 1.00 79.25 303 GLU A C 1
ATOM 2417 O O . GLU A 1 303 ? -19.742 -2.561 24.946 1.00 79.25 303 GLU A O 1
ATOM 2422 N N . LYS A 1 304 ? -21.334 -2.469 23.379 1.00 84.94 304 LYS A N 1
ATOM 2423 C CA . LYS A 1 304 ? -20.875 -3.658 22.638 1.00 84.94 304 LYS A CA 1
ATOM 2424 C C . LYS A 1 304 ? -19.790 -3.365 21.596 1.00 84.94 304 LYS A C 1
ATOM 2426 O O . LYS A 1 304 ? -19.345 -4.306 20.934 1.00 84.94 304 LYS A O 1
ATOM 2431 N N . LYS A 1 305 ? -19.327 -2.117 21.449 1.00 87.44 305 LYS A N 1
ATOM 2432 C CA . LYS A 1 305 ? -18.286 -1.729 20.476 1.00 87.44 305 LYS A CA 1
ATOM 2433 C C . LYS A 1 305 ? -17.040 -2.606 20.590 1.00 87.44 305 LYS A C 1
ATOM 2435 O O . LYS A 1 305 ? -16.595 -3.164 19.593 1.00 87.44 305 LYS A O 1
ATOM 2440 N N . ALA A 1 306 ? -16.514 -2.776 21.805 1.00 86.44 306 ALA A N 1
ATOM 2441 C CA . ALA A 1 306 ? -15.293 -3.549 22.044 1.00 86.44 306 ALA A CA 1
ATOM 2442 C C . ALA A 1 306 ? -15.416 -5.003 21.554 1.00 86.44 306 ALA A C 1
ATOM 2444 O O . ALA A 1 306 ? -14.474 -5.552 20.988 1.00 86.44 306 ALA A O 1
ATOM 2445 N N . VAL A 1 307 ? -16.602 -5.602 21.705 1.00 87.38 307 VAL A N 1
ATOM 2446 C CA . VAL A 1 307 ? -16.890 -6.968 21.250 1.00 87.38 307 VAL A CA 1
ATOM 2447 C C . VAL A 1 307 ? -16.934 -7.044 19.720 1.00 87.38 307 VAL A C 1
ATOM 2449 O O . VAL A 1 307 ? -16.348 -7.955 19.138 1.00 87.38 307 VAL A O 1
ATOM 2452 N N . TYR A 1 308 ? -17.584 -6.088 19.050 1.00 90.69 308 TYR A N 1
ATOM 2453 C CA . TYR A 1 308 ? -17.627 -6.048 17.582 1.00 90.69 308 TYR A CA 1
ATOM 2454 C C . TYR A 1 308 ? -16.256 -5.764 16.961 1.00 90.69 308 TYR A C 1
ATOM 2456 O O . TYR A 1 308 ? -15.876 -6.438 16.003 1.00 90.69 308 TYR A O 1
ATOM 2464 N N . THR A 1 309 ? -15.488 -4.827 17.524 1.00 90.56 309 THR A N 1
ATOM 2465 C CA . THR A 1 309 ? -14.106 -4.564 17.099 1.00 90.56 309 THR A CA 1
ATOM 2466 C C . THR A 1 309 ? -13.237 -5.806 17.281 1.00 90.56 309 THR A C 1
ATOM 2468 O O . THR A 1 309 ? -12.500 -6.170 16.368 1.00 90.56 309 THR A O 1
ATOM 2471 N N . PHE A 1 310 ? -13.387 -6.521 18.401 1.00 88.75 310 PHE A N 1
ATOM 2472 C CA . PHE A 1 310 ? -12.689 -7.784 18.624 1.00 88.75 310 PHE A CA 1
ATOM 2473 C C . PHE A 1 310 ? -13.021 -8.835 17.549 1.00 88.75 310 PHE A C 1
ATOM 2475 O O . PHE A 1 310 ? -12.114 -9.450 16.986 1.00 88.75 310 PHE A O 1
ATOM 2482 N N . TYR A 1 311 ? -14.304 -9.031 17.218 1.00 90.06 311 TYR A N 1
ATOM 2483 C CA . TYR A 1 311 ? -14.697 -9.973 16.162 1.00 90.06 311 TYR A CA 1
ATOM 2484 C C . TYR A 1 311 ? -14.137 -9.583 14.795 1.00 90.06 311 TYR A C 1
ATOM 2486 O O . TYR A 1 311 ? -13.691 -10.455 14.051 1.00 90.06 311 TYR A O 1
ATOM 2494 N N . LEU A 1 312 ? -14.132 -8.292 14.470 1.00 92.31 312 LEU A N 1
ATOM 2495 C CA . LEU A 1 312 ? -13.554 -7.787 13.229 1.00 92.31 312 LEU A CA 1
ATOM 2496 C C . LEU A 1 312 ? -12.060 -8.105 13.143 1.00 92.31 312 LEU A C 1
ATOM 2498 O O . LEU A 1 312 ? -11.609 -8.613 12.117 1.00 92.31 312 LEU A O 1
ATOM 2502 N N . GLU A 1 313 ? -11.302 -7.852 14.210 1.00 90.50 313 GLU A N 1
ATOM 2503 C CA . GLU A 1 313 ? -9.873 -8.176 14.265 1.00 90.50 313 GLU A CA 1
ATOM 2504 C C . GLU A 1 313 ? -9.623 -9.683 14.148 1.00 90.50 313 GLU A C 1
ATOM 2506 O O . GLU A 1 313 ? -8.738 -10.100 13.405 1.00 90.50 313 GLU A O 1
ATOM 2511 N N . LEU A 1 314 ? -10.434 -10.511 14.815 1.00 90.25 314 LEU A N 1
ATOM 2512 C CA . LEU A 1 314 ? -10.328 -11.968 14.734 1.00 90.25 314 LEU A CA 1
ATOM 2513 C C . LEU A 1 314 ? -10.615 -12.494 13.319 1.00 90.25 314 LEU A C 1
ATOM 2515 O O . LEU A 1 314 ? -9.886 -13.351 12.820 1.00 90.25 314 LEU A O 1
ATOM 2519 N N . ILE A 1 315 ? -11.670 -11.989 12.672 1.00 92.06 315 ILE A N 1
ATOM 2520 C CA . ILE A 1 315 ? -12.024 -12.357 11.294 1.00 92.06 315 ILE A CA 1
ATOM 2521 C C . ILE A 1 315 ? -10.929 -11.894 10.335 1.00 92.06 315 ILE A C 1
ATOM 2523 O O . ILE A 1 315 ? -10.538 -12.658 9.456 1.00 92.06 315 ILE A O 1
ATOM 2527 N N . SER A 1 316 ? -10.412 -10.677 10.515 1.00 92.19 316 SER A N 1
ATOM 2528 C CA . SER A 1 316 ? -9.304 -10.161 9.714 1.00 92.19 316 SER A CA 1
ATOM 2529 C C . SER A 1 316 ? -8.079 -11.067 9.825 1.00 92.19 316 SER A C 1
ATOM 2531 O O . SER A 1 316 ? -7.582 -11.538 8.804 1.00 92.19 316 SER A O 1
ATOM 2533 N N . ASP A 1 317 ? -7.631 -11.392 11.039 1.00 91.81 317 ASP A N 1
ATOM 2534 C CA . ASP A 1 317 ? -6.490 -12.287 11.259 1.00 91.81 317 ASP A CA 1
ATOM 2535 C C . ASP A 1 317 ? -6.721 -13.679 10.642 1.00 91.81 317 ASP A C 1
ATOM 2537 O O . ASP A 1 317 ? -5.806 -14.251 10.047 1.00 91.81 317 ASP A O 1
ATOM 2541 N N . LEU A 1 318 ? -7.943 -14.219 10.734 1.00 91.69 318 LEU A N 1
ATOM 2542 C CA . LEU A 1 318 ? -8.303 -15.505 10.130 1.00 91.69 318 LEU A CA 1
ATOM 2543 C C . LEU A 1 318 ? -8.254 -15.459 8.596 1.00 91.69 318 LEU A C 1
ATOM 2545 O O . LEU A 1 318 ? -7.734 -16.387 7.974 1.00 91.69 318 LEU A O 1
ATOM 2549 N N . VAL A 1 319 ? -8.773 -14.388 7.985 1.00 94.44 319 VAL A N 1
ATOM 2550 C CA . VAL A 1 319 ? -8.710 -14.174 6.532 1.00 94.44 319 VAL A CA 1
ATOM 2551 C C . VAL A 1 319 ? -7.255 -14.078 6.087 1.00 94.44 319 VAL A C 1
ATOM 2553 O O . VAL A 1 319 ? -6.865 -14.789 5.165 1.00 94.44 319 VAL A O 1
ATOM 2556 N N . HIS A 1 320 ? -6.429 -13.283 6.772 1.00 93.19 320 HIS A N 1
ATOM 2557 C CA . HIS A 1 320 ? -5.004 -13.180 6.460 1.00 93.19 320 HIS A CA 1
ATOM 2558 C C . HIS A 1 320 ? -4.303 -14.536 6.588 1.00 93.19 320 HIS A C 1
ATOM 2560 O O . HIS A 1 320 ? -3.619 -14.950 5.656 1.00 93.19 320 HIS A O 1
ATOM 2566 N N . LEU A 1 321 ? -4.528 -15.279 7.679 1.00 92.06 321 LEU A N 1
ATOM 2567 C CA . LEU A 1 321 ? -3.949 -16.612 7.872 1.00 92.06 321 LEU A CA 1
ATOM 2568 C C . LEU A 1 321 ? -4.324 -17.560 6.727 1.00 92.06 321 LEU A C 1
ATOM 2570 O O . LEU A 1 321 ? -3.471 -18.283 6.213 1.00 92.06 321 LEU A O 1
ATOM 2574 N N . PHE A 1 322 ? -5.590 -17.541 6.310 1.00 93.88 322 PHE A N 1
ATOM 2575 C CA . PHE A 1 322 ? -6.066 -18.350 5.195 1.00 93.88 322 PHE A CA 1
ATOM 2576 C C . PHE A 1 322 ? -5.396 -17.956 3.871 1.00 93.88 322 PHE A C 1
ATOM 2578 O O . PHE A 1 322 ? -4.920 -18.832 3.148 1.00 93.88 322 PHE A O 1
ATOM 2585 N N . LEU A 1 323 ? -5.291 -16.658 3.574 1.00 93.69 323 LEU A N 1
ATOM 2586 C CA . LEU A 1 323 ? -4.613 -16.163 2.372 1.00 93.69 323 LEU A CA 1
ATOM 2587 C C . LEU A 1 323 ? -3.120 -16.531 2.357 1.00 93.69 323 LEU A C 1
ATOM 2589 O O . LEU A 1 323 ? -2.638 -17.045 1.345 1.00 93.69 323 LEU A O 1
ATOM 2593 N N . TYR A 1 324 ? -2.408 -16.346 3.477 1.00 92.50 324 TYR A N 1
ATOM 2594 C CA . TYR A 1 324 ? -1.005 -16.752 3.629 1.00 92.50 324 TYR A CA 1
ATOM 2595 C C . TYR A 1 324 ? -0.829 -18.260 3.424 1.00 92.50 324 TYR A C 1
ATOM 2597 O O . TYR A 1 324 ? 0.085 -18.676 2.716 1.00 92.50 324 TYR A O 1
ATOM 2605 N N . MET A 1 325 ? -1.718 -19.089 3.982 1.00 91.88 325 MET A N 1
ATOM 2606 C CA . MET A 1 325 ? -1.679 -20.545 3.798 1.00 91.88 325 MET A CA 1
ATOM 2607 C C . MET A 1 325 ? -1.908 -20.957 2.341 1.00 91.88 325 MET A C 1
ATOM 2609 O O . MET A 1 325 ? -1.157 -21.779 1.813 1.00 91.88 325 MET A O 1
ATOM 2613 N N . LEU A 1 326 ? -2.915 -20.386 1.674 1.00 92.19 326 LEU A N 1
ATOM 2614 C CA . LEU A 1 326 ? -3.185 -20.668 0.262 1.00 92.19 326 LEU A CA 1
ATOM 2615 C C . LEU A 1 326 ? -1.987 -20.312 -0.619 1.00 92.19 326 LEU A C 1
ATOM 2617 O O . LEU A 1 326 ? -1.587 -21.097 -1.481 1.00 92.19 326 LEU A O 1
ATOM 2621 N N . PHE A 1 327 ? -1.398 -19.143 -0.391 1.00 89.94 327 PHE A N 1
ATOM 2622 C CA . PHE A 1 327 ? -0.263 -18.671 -1.169 1.00 89.94 327 PHE A CA 1
ATOM 2623 C C . PHE A 1 327 ? 1.027 -19.440 -0.850 1.00 89.94 327 PHE A C 1
ATOM 2625 O O . PHE A 1 327 ? 1.779 -19.768 -1.770 1.00 89.94 327 PHE A O 1
ATOM 2632 N N . PHE A 1 328 ? 1.239 -19.836 0.411 1.00 91.19 328 PHE A N 1
ATOM 2633 C CA . PHE A 1 328 ? 2.323 -20.739 0.796 1.00 91.19 328 PHE A CA 1
ATOM 2634 C C . PHE A 1 328 ? 2.243 -22.054 0.023 1.00 91.19 328 PHE A C 1
ATOM 2636 O O . PHE A 1 328 ? 3.231 -22.456 -0.588 1.00 91.19 328 PHE A O 1
ATOM 2643 N N . VAL A 1 329 ? 1.070 -22.695 -0.013 1.00 91.19 329 VAL A N 1
ATOM 2644 C CA . VAL A 1 329 ? 0.867 -23.934 -0.780 1.00 91.19 329 VAL A CA 1
ATOM 2645 C C . VAL A 1 329 ? 1.082 -23.685 -2.275 1.00 91.19 329 VAL A C 1
ATOM 2647 O O . VAL A 1 329 ? 1.780 -24.463 -2.926 1.00 91.19 329 VAL A O 1
ATOM 2650 N N . ALA A 1 330 ? 0.551 -22.587 -2.819 1.00 89.25 330 ALA A N 1
ATOM 2651 C CA . ALA A 1 330 ? 0.715 -22.249 -4.230 1.00 89.25 330 ALA A CA 1
ATOM 2652 C C . ALA A 1 330 ? 2.192 -22.072 -4.623 1.00 89.25 330 ALA A C 1
ATOM 2654 O O . ALA A 1 330 ? 2.613 -22.604 -5.648 1.00 89.25 330 ALA A O 1
ATOM 2655 N N . ILE A 1 331 ? 3.004 -21.373 -3.826 1.00 88.88 331 ILE A N 1
ATOM 2656 C CA . ILE A 1 331 ? 4.435 -21.217 -4.126 1.00 88.88 331 ILE A CA 1
ATOM 2657 C C . ILE A 1 331 ? 5.202 -22.501 -3.854 1.00 88.88 331 ILE A C 1
ATOM 2659 O O . ILE A 1 331 ? 6.026 -22.888 -4.680 1.00 88.88 331 ILE A O 1
ATOM 2663 N N . PHE A 1 332 ? 4.912 -23.182 -2.747 1.00 89.31 332 PHE A N 1
ATOM 2664 C CA . PHE A 1 332 ? 5.588 -24.418 -2.376 1.00 89.31 332 PHE A CA 1
ATOM 2665 C C . PHE A 1 332 ? 5.506 -25.471 -3.482 1.00 89.31 332 PHE A C 1
ATOM 2667 O O . PHE A 1 332 ? 6.523 -26.065 -3.839 1.00 89.31 332 PHE A O 1
ATOM 2674 N N . LEU A 1 333 ? 4.322 -25.645 -4.075 1.00 89.19 333 LEU A N 1
ATOM 2675 C CA . LEU A 1 333 ? 4.105 -26.617 -5.146 1.00 89.19 333 LEU A CA 1
ATOM 2676 C C . LEU A 1 333 ? 4.787 -26.238 -6.471 1.00 89.19 333 LEU A C 1
ATOM 2678 O O . LEU A 1 333 ? 5.119 -27.131 -7.243 1.00 89.19 333 LEU A O 1
ATOM 2682 N N . ASN A 1 334 ? 4.996 -24.946 -6.744 1.00 85.50 334 ASN A N 1
ATOM 2683 C CA . ASN A 1 334 ? 5.526 -24.478 -8.032 1.00 85.50 334 ASN A CA 1
ATOM 2684 C C . ASN A 1 334 ? 7.032 -24.146 -8.006 1.00 85.50 334 ASN A C 1
ATOM 2686 O O . ASN A 1 334 ? 7.709 -24.332 -9.013 1.00 85.50 334 ASN A O 1
ATOM 2690 N N . TYR A 1 335 ? 7.564 -23.657 -6.881 1.00 85.00 335 TYR A N 1
ATOM 2691 C CA . TYR A 1 335 ? 8.921 -23.093 -6.775 1.00 85.00 335 TYR A CA 1
ATOM 2692 C C . TYR A 1 335 ? 9.745 -23.647 -5.601 1.00 85.00 335 TYR A C 1
ATOM 2694 O O . TYR A 1 335 ? 10.940 -23.365 -5.510 1.00 85.00 335 TYR A O 1
ATOM 2702 N N . GLY A 1 336 ? 9.139 -24.434 -4.706 1.00 86.06 336 GLY A N 1
ATOM 2703 C CA . GLY A 1 336 ? 9.780 -24.926 -3.485 1.00 86.06 336 GLY A CA 1
ATOM 2704 C C . GLY A 1 336 ? 9.563 -24.009 -2.278 1.00 86.06 336 GLY A C 1
ATOM 2705 O O . GLY A 1 336 ? 8.676 -23.164 -2.278 1.00 86.06 336 GLY A O 1
ATOM 2706 N N . VAL A 1 337 ? 10.344 -24.202 -1.209 1.00 86.62 337 VAL A N 1
ATOM 2707 C CA . VAL A 1 337 ? 10.078 -23.604 0.115 1.00 86.62 337 VAL A CA 1
ATOM 2708 C C . VAL A 1 337 ? 10.252 -22.076 0.115 1.00 86.62 337 VAL A C 1
ATOM 2710 O O . VAL A 1 337 ? 11.382 -21.592 0.007 1.00 86.62 337 VAL A O 1
ATOM 2713 N N . PRO A 1 338 ? 9.177 -21.293 0.330 1.00 84.75 338 PRO A N 1
ATOM 2714 C CA . PRO A 1 338 ? 9.282 -19.845 0.405 1.00 84.75 338 PRO A CA 1
ATOM 2715 C C . PRO A 1 338 ? 9.628 -19.384 1.825 1.00 84.75 338 PRO A C 1
ATOM 2717 O O . PRO A 1 338 ? 8.752 -19.223 2.671 1.00 84.75 338 PRO A O 1
ATOM 2720 N N . LEU A 1 339 ? 10.913 -19.136 2.097 1.00 84.88 339 LEU A N 1
ATOM 2721 C CA . LEU A 1 339 ? 11.367 -18.717 3.435 1.00 84.88 339 LEU A CA 1
ATOM 2722 C C . LEU A 1 339 ? 10.733 -17.400 3.917 1.00 84.88 339 LEU A C 1
ATOM 2724 O O . LEU A 1 339 ? 10.433 -17.281 5.102 1.00 84.88 339 LEU A O 1
ATOM 2728 N N . HIS A 1 340 ? 10.501 -16.437 3.016 1.00 83.88 340 HIS A N 1
ATOM 2729 C CA . HIS A 1 340 ? 9.851 -15.163 3.359 1.00 83.88 340 HIS A CA 1
ATOM 2730 C C . HIS A 1 340 ? 8.441 -15.383 3.931 1.00 83.88 340 HIS A C 1
ATOM 2732 O O . HIS A 1 340 ? 8.115 -14.870 4.998 1.00 83.88 340 HIS A O 1
ATOM 2738 N N . LEU A 1 341 ? 7.662 -16.266 3.302 1.00 86.44 341 LEU A N 1
ATOM 2739 C CA . LEU A 1 341 ? 6.301 -16.587 3.726 1.00 86.44 341 LEU A CA 1
ATOM 2740 C C . LEU A 1 341 ? 6.219 -17.321 5.056 1.00 86.44 341 LEU A C 1
ATOM 2742 O O . LEU A 1 341 ? 5.230 -17.178 5.764 1.00 86.44 341 LEU A O 1
ATOM 2746 N N . ILE A 1 342 ? 7.231 -18.114 5.416 1.00 87.88 342 ILE A N 1
ATOM 2747 C CA . ILE A 1 342 ? 7.233 -18.814 6.710 1.00 87.88 342 ILE A CA 1
ATOM 2748 C C . ILE A 1 342 ? 7.193 -17.801 7.856 1.00 87.88 342 ILE A C 1
ATOM 2750 O O . ILE A 1 342 ? 6.489 -18.017 8.844 1.00 87.88 342 ILE A O 1
ATOM 2754 N N . ARG A 1 343 ? 7.922 -16.686 7.721 1.00 87.88 343 ARG A N 1
ATOM 2755 C CA . ARG A 1 343 ? 7.927 -15.619 8.723 1.00 87.88 343 ARG A CA 1
ATOM 2756 C C . ARG A 1 343 ? 6.556 -14.948 8.829 1.00 87.88 343 ARG A C 1
ATOM 2758 O O . ARG A 1 343 ? 6.036 -14.846 9.936 1.00 87.88 343 ARG A O 1
ATOM 2765 N N . GLU A 1 344 ? 5.963 -14.554 7.705 1.00 87.44 344 GLU A N 1
ATOM 2766 C CA . GLU A 1 344 ? 4.634 -13.919 7.666 1.00 87.44 344 GLU A CA 1
ATOM 2767 C C . GLU A 1 344 ? 3.539 -14.845 8.210 1.00 87.44 344 GLU A C 1
ATOM 2769 O O . GLU A 1 344 ? 2.684 -14.435 9.003 1.00 87.44 344 GLU A O 1
ATOM 2774 N N . LEU A 1 345 ? 3.610 -16.131 7.861 1.00 89.38 345 LEU A N 1
ATOM 2775 C CA . LEU A 1 345 ? 2.698 -17.147 8.364 1.00 89.38 345 LEU A CA 1
ATOM 2776 C C . LEU A 1 345 ? 2.841 -17.322 9.881 1.00 89.38 345 LEU A C 1
ATOM 2778 O O . LEU A 1 345 ? 1.836 -17.399 10.587 1.00 89.38 345 LEU A O 1
ATOM 2782 N N . TYR A 1 346 ? 4.074 -17.349 10.396 1.00 91.38 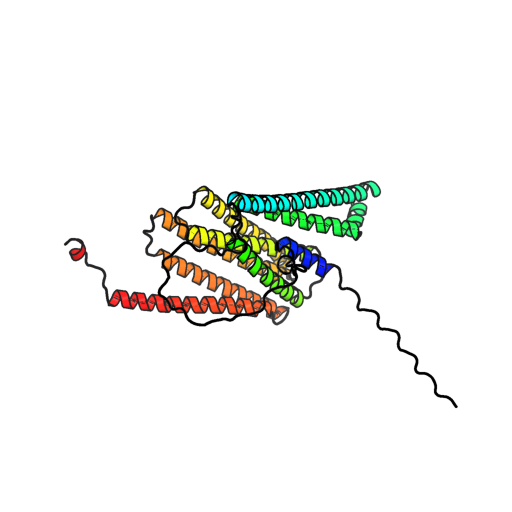346 TYR A N 1
ATOM 2783 C CA . TYR A 1 346 ? 4.332 -17.430 11.833 1.00 91.38 346 TYR A CA 1
ATOM 2784 C C . TYR A 1 346 ? 3.820 -16.195 12.585 1.00 91.38 346 TYR A C 1
ATOM 2786 O O . TYR A 1 346 ? 3.162 -16.342 13.617 1.00 91.38 346 TYR A O 1
ATOM 2794 N N . GLU A 1 347 ? 4.087 -14.988 12.080 1.00 87.19 347 GLU A N 1
ATOM 2795 C CA . GLU A 1 347 ? 3.628 -13.736 12.694 1.00 87.19 347 GLU A CA 1
ATOM 2796 C C . GLU A 1 347 ? 2.089 -13.660 12.722 1.00 87.19 347 GLU A C 1
ATOM 2798 O O . GLU A 1 347 ? 1.503 -13.344 13.766 1.00 87.19 347 GLU A O 1
ATOM 2803 N N . THR A 1 348 ? 1.427 -14.051 11.630 1.00 86.06 348 THR A N 1
ATOM 2804 C CA . THR A 1 348 ? -0.043 -14.080 11.539 1.00 86.06 348 THR A CA 1
ATOM 2805 C C . THR A 1 348 ? -0.640 -15.148 12.453 1.00 86.06 348 THR A C 1
ATOM 2807 O O . THR A 1 348 ? -1.571 -14.874 13.212 1.00 86.06 348 THR A O 1
ATOM 2810 N N . PHE A 1 349 ? -0.070 -16.358 12.463 1.00 89.12 349 PHE A N 1
ATOM 2811 C CA . PHE A 1 349 ? -0.518 -17.438 13.342 1.00 89.12 349 PHE A CA 1
ATOM 2812 C C . PHE A 1 349 ? -0.357 -17.077 14.821 1.00 89.12 349 PHE A C 1
ATOM 2814 O O . PHE A 1 349 ? -1.265 -17.315 15.620 1.00 89.12 349 PHE A O 1
ATOM 2821 N N . ARG A 1 350 ? 0.779 -16.477 15.200 1.00 91.06 350 ARG A N 1
ATOM 2822 C CA . ARG A 1 350 ? 1.024 -16.012 16.570 1.00 91.06 350 ARG A CA 1
ATOM 2823 C C . ARG A 1 350 ? -0.004 -14.962 16.987 1.00 91.06 350 ARG A C 1
ATOM 2825 O O . ARG A 1 350 ? -0.551 -15.082 18.082 1.00 91.06 350 ARG A O 1
ATOM 2832 N N . SER A 1 351 ? -0.270 -13.974 16.132 1.00 85.62 351 SER A N 1
ATOM 2833 C CA . SER A 1 351 ? -1.251 -12.911 16.394 1.00 85.62 351 SER A CA 1
ATOM 2834 C C . SER A 1 351 ? -2.650 -13.488 16.607 1.00 85.62 351 SER A C 1
ATOM 2836 O O . SER A 1 351 ? -3.263 -13.243 17.647 1.00 85.62 351 SER A O 1
ATOM 2838 N N . PHE A 1 352 ? -3.082 -14.384 15.715 1.00 86.69 352 PHE A N 1
ATOM 2839 C CA . PHE A 1 352 ? -4.347 -15.100 15.856 1.00 86.69 352 PHE A CA 1
ATOM 2840 C C . PHE A 1 352 ? -4.420 -15.883 17.175 1.00 86.69 352 PHE A C 1
ATOM 2842 O O . PHE A 1 352 ? -5.406 -15.795 17.907 1.00 86.69 352 PHE A O 1
ATOM 2849 N N . ARG A 1 353 ? -3.356 -16.617 17.534 1.00 89.81 353 ARG A N 1
ATOM 2850 C CA . ARG A 1 353 ? -3.323 -17.403 18.776 1.00 89.81 353 ARG A CA 1
ATOM 2851 C C . ARG A 1 353 ? -3.439 -16.538 20.028 1.00 89.81 353 ARG A C 1
ATOM 2853 O O . ARG A 1 353 ? -4.132 -16.931 20.966 1.00 89.81 353 ARG A O 1
ATOM 2860 N N . ILE A 1 354 ? -2.759 -15.391 20.043 1.00 89.06 354 ILE A N 1
ATOM 2861 C CA . ILE A 1 354 ? -2.840 -14.423 21.143 1.00 89.06 354 ILE A CA 1
ATOM 2862 C C . ILE A 1 354 ? -4.279 -13.912 21.263 1.00 89.06 354 ILE A C 1
ATOM 2864 O O . ILE A 1 354 ? -4.856 -14.010 22.342 1.00 89.06 354 ILE A O 1
ATOM 2868 N N . ARG A 1 355 ? -4.914 -13.506 20.156 1.00 85.06 355 ARG A N 1
ATOM 2869 C CA . ARG A 1 355 ? -6.304 -13.021 20.190 1.00 85.06 355 ARG A CA 1
ATOM 2870 C C . ARG A 1 355 ? -7.306 -14.080 20.636 1.00 85.06 355 ARG A C 1
ATOM 2872 O O . ARG A 1 355 ? -8.222 -13.772 21.393 1.00 85.06 355 ARG A O 1
ATOM 2879 N N . VAL A 1 356 ? -7.135 -15.336 20.222 1.00 88.19 356 VAL A N 1
ATOM 2880 C CA . VAL A 1 356 ? -7.978 -16.443 20.710 1.00 88.19 356 VAL A CA 1
ATOM 2881 C C . VAL A 1 356 ? -7.799 -16.639 22.218 1.00 88.19 356 VAL A C 1
ATOM 2883 O O . VAL A 1 356 ? -8.782 -16.819 22.936 1.00 88.19 356 VAL A O 1
ATOM 2886 N N . SER A 1 357 ? -6.563 -16.570 22.717 1.00 88.88 357 SER A N 1
ATOM 2887 C CA . SER A 1 357 ? -6.289 -16.629 24.157 1.00 88.88 357 SER A CA 1
ATOM 2888 C C . SER A 1 357 ? -6.966 -15.476 24.908 1.00 88.88 357 SER A C 1
ATOM 2890 O O . SER A 1 357 ? -7.604 -15.701 25.942 1.00 88.88 357 SER A O 1
ATOM 2892 N N . ASP A 1 358 ? -6.887 -14.259 24.372 1.00 86.88 358 ASP A N 1
ATOM 2893 C CA . ASP A 1 358 ? -7.521 -13.076 24.957 1.00 86.88 358 ASP A CA 1
ATOM 2894 C C . ASP A 1 358 ? -9.050 -13.187 24.951 1.00 86.88 358 ASP A C 1
ATOM 2896 O O . ASP A 1 358 ? -9.688 -12.844 25.946 1.00 86.88 358 ASP A O 1
ATOM 2900 N N . TYR A 1 359 ? -9.647 -13.771 23.907 1.00 84.38 359 TYR A N 1
ATOM 2901 C CA . TYR A 1 359 ? -11.085 -14.051 23.854 1.00 84.38 359 TYR A CA 1
ATOM 2902 C C . TYR A 1 359 ? -11.544 -15.018 24.941 1.00 84.38 359 TYR A C 1
ATOM 2904 O O . TYR A 1 359 ? -12.531 -14.767 25.637 1.00 84.38 359 TYR A O 1
ATOM 2912 N N . VAL A 1 360 ? -10.831 -16.137 25.097 1.00 86.06 360 VAL A N 1
ATOM 2913 C CA . VAL A 1 360 ? -11.157 -17.145 26.113 1.00 86.06 360 VAL A CA 1
ATOM 2914 C C . VAL A 1 360 ? -11.057 -16.524 27.505 1.00 86.06 360 VAL A C 1
ATOM 2916 O O . VAL A 1 360 ? -11.934 -16.736 28.348 1.00 86.06 360 VAL A O 1
ATOM 2919 N N . ARG A 1 361 ? -10.026 -15.703 27.738 1.00 87.31 361 ARG A N 1
ATOM 2920 C CA . ARG A 1 361 ? -9.857 -14.963 28.990 1.00 87.31 361 ARG A CA 1
ATOM 2921 C C . ARG A 1 361 ? -10.979 -13.949 29.211 1.00 87.31 361 ARG A C 1
ATOM 2923 O O . ARG A 1 361 ? -11.534 -13.921 30.307 1.00 87.31 361 ARG A O 1
ATOM 2930 N N . TYR A 1 362 ? -11.338 -13.170 28.194 1.00 82.69 362 TYR A N 1
ATOM 2931 C CA . TYR A 1 362 ? -12.449 -12.219 28.239 1.00 82.69 362 TYR A CA 1
ATOM 2932 C C . TYR A 1 362 ? -13.757 -12.918 28.623 1.00 82.69 362 TYR A C 1
ATOM 2934 O O . TYR A 1 362 ? -14.380 -12.547 29.615 1.00 82.69 362 TYR A O 1
ATOM 2942 N N . ARG A 1 363 ? -14.118 -14.009 27.933 1.00 84.69 363 ARG A N 1
ATOM 2943 C CA . ARG A 1 363 ? -15.328 -14.795 28.236 1.00 84.69 363 ARG A CA 1
ATOM 2944 C C . ARG A 1 363 ? -15.330 -15.337 29.663 1.00 84.69 363 ARG A C 1
ATOM 2946 O O . ARG A 1 363 ? -16.368 -15.294 30.320 1.00 84.69 363 ARG A O 1
ATOM 2953 N N . LYS A 1 364 ? -14.182 -15.813 30.153 1.00 86.19 364 LYS A N 1
ATOM 2954 C CA . LYS A 1 364 ? -14.046 -16.300 31.532 1.00 86.19 364 LYS A CA 1
ATOM 2955 C C . LYS A 1 364 ? -14.269 -15.185 32.557 1.00 86.19 364 LYS A C 1
ATOM 2957 O O . LYS A 1 364 ? -14.955 -15.414 33.548 1.00 86.19 364 LYS A O 1
ATOM 2962 N N . ILE A 1 365 ? -13.718 -13.993 32.315 1.00 86.19 365 ILE A N 1
ATOM 2963 C CA . ILE A 1 365 ? -13.886 -12.829 33.198 1.00 86.19 365 ILE A CA 1
ATOM 2964 C C . ILE A 1 365 ? -15.341 -12.356 33.190 1.00 86.19 365 ILE A C 1
ATOM 2966 O O . ILE A 1 365 ? -15.909 -12.176 34.260 1.00 86.19 365 ILE A O 1
ATOM 2970 N N . THR A 1 366 ? -15.970 -12.219 32.020 1.00 83.69 366 THR A N 1
ATOM 2971 C CA . THR A 1 366 ? -17.375 -11.792 31.924 1.00 83.69 366 THR A CA 1
ATOM 2972 C C . THR A 1 366 ? -18.323 -12.789 32.590 1.00 83.69 366 THR A C 1
ATOM 2974 O O . THR A 1 366 ? -19.221 -12.373 33.312 1.00 83.69 366 THR A O 1
ATOM 2977 N N . SER A 1 367 ? -18.106 -14.099 32.416 1.00 82.62 367 SER A N 1
ATOM 2978 C CA . SER A 1 367 ? -18.903 -15.123 33.111 1.00 82.62 367 SER A CA 1
ATOM 2979 C C . SER A 1 367 ? -18.762 -15.006 34.627 1.00 82.62 367 SER A C 1
ATOM 2981 O O . SER A 1 367 ? -19.758 -14.997 35.339 1.00 82.62 367 SER A O 1
ATOM 2983 N N . ASN A 1 368 ? -17.529 -14.855 35.121 1.00 89.12 368 ASN A N 1
ATOM 2984 C CA . ASN A 1 368 ? -17.273 -14.731 36.554 1.00 89.12 368 ASN A CA 1
ATOM 2985 C C . ASN A 1 368 ? -17.845 -13.432 37.146 1.00 89.12 368 ASN A C 1
ATOM 2987 O O . ASN A 1 368 ? -18.314 -13.433 38.279 1.00 89.12 368 ASN A O 1
ATOM 2991 N N . MET A 1 369 ? -17.816 -12.337 36.381 1.00 83.31 369 MET A N 1
ATOM 2992 C CA . MET A 1 369 ? -18.398 -11.059 36.784 1.00 83.31 369 MET A CA 1
ATOM 2993 C C . MET A 1 369 ? -19.922 -11.157 36.883 1.00 83.31 369 MET A C 1
ATOM 2995 O O . MET A 1 369 ? -20.464 -10.808 37.924 1.00 83.31 369 MET A O 1
ATOM 2999 N N . ASN A 1 370 ? -20.589 -11.713 35.867 1.00 82.31 370 ASN A N 1
ATOM 3000 C CA . ASN A 1 370 ? -22.046 -11.885 35.866 1.00 82.31 370 ASN A CA 1
ATOM 3001 C C . ASN A 1 370 ? -22.530 -12.856 36.955 1.00 82.31 370 ASN A C 1
ATOM 3003 O O . ASN A 1 370 ? -23.610 -12.670 37.502 1.00 82.31 370 ASN A O 1
ATOM 3007 N N . GLU A 1 371 ? -21.744 -13.884 37.291 1.00 83.75 371 GLU A N 1
ATOM 3008 C CA . GLU A 1 371 ? -22.053 -14.791 38.408 1.00 83.75 371 GLU A CA 1
ATOM 3009 C C . GLU A 1 371 ? -21.952 -14.098 39.773 1.00 83.75 371 GLU A C 1
ATOM 3011 O O . GLU A 1 371 ? -22.661 -14.468 40.708 1.00 83.75 371 GLU A O 1
ATOM 3016 N N . ARG A 1 372 ? -21.050 -13.118 39.911 1.00 83.31 372 ARG A N 1
ATOM 3017 C CA . ARG A 1 372 ? -20.722 -12.493 41.199 1.00 83.31 372 ARG A CA 1
ATOM 3018 C C . ARG A 1 372 ? -21.442 -11.169 41.446 1.00 83.31 372 ARG A C 1
ATOM 3020 O O . ARG A 1 372 ? -21.629 -10.805 42.603 1.00 83.31 372 ARG A O 1
ATOM 3027 N N . PHE A 1 373 ? -21.829 -10.475 40.381 1.00 81.31 373 PHE A N 1
ATOM 3028 C CA . PHE A 1 373 ? -22.517 -9.188 40.403 1.00 81.31 373 PHE A CA 1
ATOM 3029 C C . PHE A 1 373 ? -23.674 -9.227 39.392 1.00 81.31 373 PHE A C 1
ATOM 3031 O O . PHE A 1 373 ? -23.484 -8.834 38.241 1.00 81.31 373 PHE A O 1
ATOM 3038 N N . PRO A 1 374 ? -24.845 -9.766 39.777 1.00 78.00 374 PRO A N 1
ATOM 3039 C CA . PRO A 1 374 ? -26.023 -9.760 38.917 1.00 78.00 374 PRO A CA 1
ATOM 3040 C C . PRO A 1 374 ? -26.529 -8.329 38.688 1.00 78.00 374 PRO A C 1
ATOM 3042 O O . PRO A 1 374 ? -26.380 -7.469 39.557 1.00 78.00 374 PRO A O 1
ATOM 3045 N N . ASP A 1 375 ? -27.125 -8.087 37.519 1.00 78.88 375 ASP A N 1
ATOM 3046 C CA . ASP A 1 375 ? -27.693 -6.783 37.169 1.00 78.88 375 ASP A CA 1
ATOM 3047 C C . ASP A 1 375 ? -28.804 -6.388 38.157 1.00 78.88 375 ASP A C 1
ATOM 3049 O O . ASP A 1 375 ? -29.614 -7.226 38.564 1.00 78.88 375 ASP A O 1
ATOM 3053 N N . ALA A 1 376 ? -28.836 -5.106 38.533 1.00 77.38 376 ALA A N 1
ATOM 3054 C CA . ALA A 1 376 ? -29.818 -4.576 39.473 1.00 77.38 376 ALA A CA 1
ATOM 3055 C C . ALA A 1 376 ? -31.243 -4.733 38.924 1.00 77.38 376 ALA A C 1
ATOM 3057 O O . ALA A 1 376 ? -31.520 -4.477 37.746 1.00 77.38 376 ALA A O 1
ATOM 3058 N N . THR A 1 377 ? -32.155 -5.164 39.788 1.00 80.81 377 THR A N 1
ATOM 3059 C CA . THR A 1 377 ? -33.557 -5.366 39.410 1.00 80.81 377 THR A CA 1
ATOM 3060 C C . THR A 1 377 ? -34.273 -4.027 39.213 1.00 80.81 377 THR A C 1
ATOM 3062 O O . THR A 1 377 ? -33.891 -3.007 39.780 1.00 80.81 377 THR A O 1
ATOM 3065 N N . ALA A 1 378 ? -35.339 -4.008 38.403 1.00 78.12 378 ALA A N 1
ATOM 3066 C CA . ALA A 1 378 ? -36.098 -2.781 38.131 1.00 78.12 378 ALA A CA 1
ATOM 3067 C C . ALA A 1 378 ? -36.670 -2.132 39.409 1.00 78.12 378 ALA A C 1
ATOM 3069 O O . ALA A 1 378 ? -36.871 -0.922 39.440 1.00 78.12 378 ALA A O 1
ATOM 3070 N N . ASP A 1 379 ? -36.886 -2.918 40.464 1.00 75.12 379 ASP A N 1
ATOM 3071 C CA . ASP A 1 379 ? -37.336 -2.431 41.769 1.00 75.12 379 ASP A CA 1
ATOM 3072 C C . ASP A 1 379 ? -36.210 -1.726 42.551 1.00 75.12 379 ASP A C 1
ATOM 3074 O O . ASP A 1 379 ? -36.479 -0.777 43.280 1.00 75.12 379 ASP A O 1
ATOM 3078 N N . GLU A 1 380 ? -34.946 -2.120 42.353 1.00 73.69 380 GLU A N 1
ATOM 3079 C CA . GLU A 1 380 ? -33.763 -1.493 42.971 1.00 73.69 380 GLU A CA 1
ATOM 3080 C C . GLU A 1 380 ? -33.316 -0.215 42.245 1.00 73.69 380 GLU A C 1
ATOM 3082 O O . GLU A 1 380 ? -32.683 0.639 42.856 1.00 73.69 380 GLU A O 1
ATOM 3087 N N . LEU A 1 381 ? -33.648 -0.060 40.955 1.00 73.94 381 LEU A N 1
ATOM 3088 C CA . LEU A 1 381 ? -33.413 1.188 40.211 1.00 73.94 381 LEU A CA 1
ATOM 3089 C C . LEU A 1 381 ? -34.446 2.285 40.514 1.00 73.94 381 LEU A C 1
ATOM 3091 O O . LEU A 1 381 ? -34.172 3.456 40.255 1.00 73.94 381 LEU A O 1
ATOM 3095 N N . ASN A 1 382 ? -35.638 1.908 40.987 1.00 72.69 382 ASN A N 1
ATOM 3096 C CA . ASN A 1 382 ? -36.762 2.820 41.229 1.00 72.69 382 ASN A CA 1
ATOM 3097 C C . ASN A 1 382 ? -36.956 3.184 42.718 1.00 72.69 382 ASN A C 1
ATOM 3099 O O . ASN A 1 382 ? -37.859 3.969 43.023 1.00 72.69 382 ASN A O 1
ATOM 3103 N N . ALA A 1 383 ? -36.154 2.608 43.620 1.00 59.66 383 ALA A N 1
ATOM 3104 C CA . ALA A 1 383 ? -36.096 2.923 45.052 1.00 59.66 383 ALA A CA 1
ATOM 3105 C C . ALA A 1 383 ? -35.055 4.014 45.334 1.00 59.66 383 ALA A C 1
ATOM 3107 O O . ALA A 1 383 ? -35.322 4.852 46.229 1.00 59.66 383 ALA A O 1
#

InterPro domains:
  IPR050731 HRD1 family E3 ubiquitin-protein ligases [PTHR22763] (92-382)
  IPR057992 E3 ubiquitin-protein ligase synoviolin-like, TPR repeats [PF25563] (99-368)

Sequence (383 aa):
MELWPIRPSPAVGPPPTPPPLTRVAAIAVSVLLHRVPAHCCLRPVRNLGHRFLRYELPESFSDHDCLNLNKTPQILGVPLDPPLLVGVIRRGRAAEMIRLQTYAAFSLLATTSAVYYAFSSREQFYPAMVYLSSSKICFVLLLNTGLVAMCTTWQLVKRIFLGTLREAEVEQLNEQSWREVVEILFAVTIFRQDFSVAFLAMVAALLLVKALHWLAQKRVDYIETTPSVPMLSHIRIVSFMVFLLAVDCIFLSRSLMPLIKNREASVAIFFSFEYMILATSTVSIFVKYVFYVSDMLMEGQWEKKAVYTFYLELISDLVHLFLYMLFFVAIFLNYGVPLHLIRELYETFRSFRIRVSDYVRYRKITSNMNERFPDATADELNA

Foldseek 3Di:
DDDDDDDDDPDDDDPPDDDCVVVVLVVLLCLQQPDDPPPVVDDDPDDDDDDDDDDDDDDDDDDDPPDDPDDDPDDDPDPPPPVVVVVVVVVVVVVVVVVLVVVLVVLVVVLVVLLVVLCVVPVDDPSSVCCCVVPPVSVVSVVSNVSSVLSVVLVVLCVQQPNDDDPVLSVVLNVVLVVVSVLVVLLCVLQVDDDDPVVVSLVSVLSSLVSLLSSLLVLLVVVLVDPDDDPVNVVSSLVSLVVSLVVLVVQLCVLCVCCVVVVDPHCSLVSNLSSVLSNLSSVLSNVLSVLSVVCVVVVNPCPCSVVVNLVSVLVSLVVQLVSLVVSQVVCCVPRNHRPSSVVVNVVSVVVNVVSVVVVVVVVVVVVVCCVVDPDDDPVRVVD

Secondary structure (DSSP, 8-state):
---PPPPPPPP-PPPPPPPTHHHHHHHHHHHHHT---TTSS---------------------S-----------SSS----HHHHHHHHHHHHHHHHHHHHHHHHHHHHHHHHHHHHHHHHH-SHHHHHHHHHH-HHHHHHHHHHHHHHHHHHHHHHIIIII-SPPHHHHHHHHHHHHHHHHHHHHHHHHHT----HHHHHHHHHHHHHHHHHHHHHHHHHHHHH-S---HHHHHHHHHHHHHHHHHHHHHHHHHHHHHHHH---STHHHHHHHHHHHHHHHHHHHHHHHHHHHHHHTTT--TTHHHHHHHHHHHHHHHHHHHHHHHHHHHHHHHS--HHHHHHHHHHHHHHHHHHHHHHHHHHHHHHHHHHSPPPPHHHH--

Organism: Aegilops tauschii (NCBI:txid37682)

pLDDT: mean 75.5, std 23.81, range [24.19, 97.56]

Radius of gyration: 29.28 Å; chains: 1; bounding box: 110×58×84 Å